Protein AF-A0A7I8W472-F1 (afdb_monomer_lite)

Organism: NCBI:txid2664684

Radius of gyration: 30.11 Å; chains: 1; bounding box: 87×62×108 Å

Foldseek 3Di:
DPPDPDFQWDKKWKWWQDPVPGIDTQFMPPQLDDDRDPVSRRPCVNPDPQCPCVRCQQQDPLQVVQADAKAKAKWWTFDDDPVAGFIKIKIKIKHKAAPVLAPDCPDDDPDRIIIMIIMIIGSALLHQLLCLLQRVLVVLLVNCRSVDDPPDDPSVSRVVSSVLSSVLCPDVCVVVRDSCHPQDLLVLCVFCPLVLLLVLLCLLLQFAEEEEEQHHNRCLLSSLVSSQLLFPCCRPPLNGAFNPDDPPPPDVQPPDLCCLVVVLVVLLVVVVVVPPDDDDDDDDDDDDDDDDDDDDDDDDDDDDDDDDDDDDPPPVVVVVVVPPDPPVVVVVVVCVVVVPPPPPCDDDDDPLQPPPVVLQVDDQNSRHQLSHETSEDHPVCVCSLQDSSRNHYYYYHNDCVVVVPLPRGQWYWYDDPRHIDIDGSDVSSVVLSPQDPLSNVLSVVLNVFLVVVVPDDDDDPVQTNDSVVSSVSSVLQVLLLLLLLVVVDPLQCVNVPVSSSVSSCPDPSNVSSVPRDRVCSVVRDNHRCRPDDDDDDPVCVVVCVVVVVNCVVVVVSVVVSVVSSVVSSVVSVVVSVVVSVVPD

Secondary structure (DSSP, 8-state):
---PPPPSEEEEEEEEEETTTEEEEEEEES-SSS-S-HHHHH--TTS-GGGTTHHHHHS-TTGGG--SS-EEEEEEE----SS--PPEEEEEEEEEEEGGG-S---S--SSSEEEEEEEEEESS--HHHHHHHHHHHHHHHHHHHHT--TT--HHHHHHHHHHHHHHHH-STTTTT--TTTT--HHHHHHHHTTHHHHHHHHHHTT--EEEEESS-HHHHHHHHHHHHTTSTTIIIIITTTTT---SS----TTSSHHHHHHHHHHHHHHHHHTTS----------------------------------PPPTHHHHHHHTTS-HHHHHHHHHHHHHHT-------SSSSSS---GGGGTPSP--S-SSEEEESS--GGGHHHHHSTT--EEEEEE-SHHHHH-TTS-SEEEEEETTEEEEEES-HHHHHHH---HHHHHHHHHHHHHHHHHTT--SSS-SSTTSHHHHHHHHHHHHHHHHHHHHH--HHHHGGG-HHHHHHHHTSHHHHHHHTS--TTGGGS-SS-TT-TT----HHHHHHHHHHHHHHHHHHHHHHHHHHHHHHHHHHHHHHHHHHHHTT-

pLDDT: mean 71.04, std 25.75, range [19.03, 98.31]

InterPro domains:
  IPR018307 AVL9/DENND6 domain [PF09794] (9-482)
  IPR037516 Tripartite DENN domain [PS50211] (10-458)
  IPR051731 DENND11/AVL9 guanine nucleotide exchange factors [PTHR31017] (4-570)

Structure (mmCIF, N/CA/C/O backbone):
data_AF-A0A7I8W472-F1
#
_entry.id   AF-A0A7I8W472-F1
#
loop_
_atom_site.group_PDB
_atom_site.id
_atom_site.type_symbol
_atom_site.label_atom_id
_atom_site.label_alt_id
_atom_site.label_comp_id
_atom_site.label_asym_id
_atom_site.label_entity_id
_atom_site.label_seq_id
_atom_site.pdbx_PDB_ins_code
_atom_site.Cartn_x
_atom_site.Cartn_y
_atom_site.Cartn_z
_atom_site.occupancy
_atom_site.B_iso_or_equiv
_atom_site.auth_seq_id
_atom_site.auth_comp_id
_atom_site.auth_asym_id
_atom_site.auth_atom_id
_atom_site.pdbx_PDB_model_num
ATOM 1 N N . MET A 1 1 ? -37.747 11.450 -6.798 1.00 32.66 1 MET A N 1
ATOM 2 C CA . MET A 1 1 ? -36.773 11.097 -5.746 1.00 32.66 1 MET A CA 1
ATOM 3 C C . MET A 1 1 ? -35.410 11.196 -6.400 1.00 32.66 1 MET A C 1
ATOM 5 O O . MET A 1 1 ? -35.166 10.420 -7.309 1.00 32.66 1 MET A O 1
ATOM 9 N N . SER A 1 2 ? -34.605 12.216 -6.091 1.00 29.69 2 SER A N 1
ATOM 10 C CA . SER A 1 2 ? -33.249 12.291 -6.648 1.00 29.69 2 SER A CA 1
ATOM 11 C C . SER A 1 2 ? -32.428 11.169 -6.024 1.00 29.69 2 SER A C 1
ATOM 13 O O . SER A 1 2 ? -32.337 11.108 -4.796 1.00 29.69 2 SER A O 1
ATOM 15 N N . GLU A 1 3 ? -31.874 10.276 -6.838 1.00 33.19 3 GLU A N 1
ATOM 16 C CA . GLU A 1 3 ? -30.893 9.293 -6.382 1.00 33.19 3 GLU A CA 1
ATOM 17 C C . GLU A 1 3 ? -29.753 10.046 -5.690 1.00 33.19 3 GLU A C 1
ATOM 19 O O . GLU A 1 3 ? -29.042 10.842 -6.302 1.00 33.19 3 GLU A O 1
ATOM 24 N N . LYS A 1 4 ? -29.641 9.867 -4.370 1.00 42.75 4 LYS A N 1
ATOM 25 C CA . LYS A 1 4 ? -28.504 10.363 -3.597 1.00 42.75 4 LYS A CA 1
ATOM 26 C C . LYS A 1 4 ? -27.283 9.634 -4.159 1.00 42.75 4 LYS A C 1
ATOM 28 O O . LYS A 1 4 ? -27.276 8.405 -4.162 1.00 42.75 4 LYS A O 1
ATOM 33 N N . SER A 1 5 ? -26.287 10.363 -4.657 1.00 51.72 5 SER A N 1
ATOM 34 C CA . SER A 1 5 ? -25.031 9.748 -5.092 1.00 51.72 5 SER A CA 1
ATOM 35 C C . SER A 1 5 ? -24.471 8.885 -3.953 1.00 51.72 5 SER A C 1
ATOM 37 O O . SER A 1 5 ? -24.496 9.344 -2.803 1.00 51.72 5 SER A O 1
ATOM 39 N N . PRO A 1 6 ? -23.999 7.659 -4.230 1.00 65.19 6 PRO A N 1
ATOM 40 C CA . PRO A 1 6 ? -23.509 6.765 -3.191 1.00 65.19 6 PRO A CA 1
ATOM 41 C C . PRO A 1 6 ? -22.355 7.424 -2.426 1.00 65.19 6 PRO A C 1
ATOM 43 O O . PRO A 1 6 ? -21.470 8.041 -3.020 1.00 65.19 6 PRO A O 1
ATOM 46 N N . SER A 1 7 ? -22.402 7.317 -1.099 1.00 77.38 7 SER A N 1
ATOM 47 C CA . SER A 1 7 ? -21.363 7.819 -0.198 1.00 77.38 7 SER A CA 1
ATOM 48 C C . SER A 1 7 ? -20.026 7.131 -0.488 1.00 77.38 7 SER A C 1
ATOM 50 O O . SER A 1 7 ? -19.994 5.925 -0.733 1.00 77.38 7 SER A O 1
ATOM 52 N N . ILE A 1 8 ? -18.914 7.876 -0.451 1.00 86.81 8 ILE A N 1
ATOM 53 C CA . ILE A 1 8 ? -17.574 7.288 -0.628 1.00 86.81 8 ILE A CA 1
ATOM 54 C C . ILE A 1 8 ? -17.217 6.419 0.568 1.00 86.81 8 ILE A C 1
ATOM 56 O O . ILE A 1 8 ? -16.729 5.303 0.382 1.00 86.81 8 ILE A O 1
ATOM 60 N N . ILE A 1 9 ? -17.480 6.926 1.774 1.00 91.75 9 ILE A N 1
ATOM 61 C CA . ILE A 1 9 ? -17.327 6.157 3.000 1.00 91.75 9 ILE A CA 1
ATOM 62 C C . ILE A 1 9 ? -18.539 5.255 3.163 1.00 91.75 9 ILE A C 1
ATOM 64 O O . ILE A 1 9 ? -19.678 5.725 3.141 1.00 91.75 9 ILE A O 1
ATOM 68 N N . LEU A 1 10 ? -18.263 3.969 3.347 1.00 91.31 10 LEU A N 1
ATOM 69 C CA . LEU A 1 10 ? -19.258 2.931 3.566 1.00 91.31 10 LEU A CA 1
ATOM 70 C C . LEU A 1 10 ? -19.552 2.749 5.052 1.00 91.31 10 LEU A C 1
ATOM 72 O O . LEU A 1 10 ? -20.713 2.723 5.438 1.00 91.31 10 LEU A O 1
ATOM 76 N N . TYR A 1 11 ? -18.502 2.646 5.871 1.00 93.38 11 TYR A N 1
ATOM 77 C CA . TYR A 1 11 ? -18.613 2.288 7.284 1.00 93.38 11 TYR A CA 1
ATOM 78 C C . TYR A 1 11 ? -17.546 2.994 8.120 1.00 93.38 11 TYR A C 1
ATOM 80 O O . TYR A 1 11 ? -16.414 3.170 7.669 1.00 93.38 11 TYR A O 1
ATOM 88 N N . ALA A 1 12 ? -17.904 3.342 9.351 1.00 95.50 12 ALA A N 1
ATOM 89 C CA . ALA A 1 12 ? -17.010 3.662 10.452 1.00 95.50 12 ALA A CA 1
ATOM 90 C C . ALA A 1 12 ? -17.158 2.569 11.520 1.00 95.50 12 ALA A C 1
ATOM 92 O O . ALA A 1 12 ? -18.268 2.266 11.953 1.00 95.50 12 ALA A O 1
ATOM 93 N N . LEU A 1 13 ? -16.050 1.964 11.931 1.00 95.50 13 LEU A N 1
ATOM 94 C CA . LEU A 1 13 ? -16.006 0.833 12.846 1.00 95.50 13 LEU A CA 1
ATOM 95 C C . LEU A 1 13 ? -15.126 1.157 14.044 1.00 95.50 13 LEU A C 1
ATOM 97 O O . LEU A 1 13 ? -14.085 1.801 13.909 1.00 95.50 13 LEU A O 1
ATOM 101 N N . LEU A 1 14 ? -15.516 0.639 15.200 1.00 94.75 14 LEU A N 1
ATOM 102 C CA . LEU A 1 14 ? -14.677 0.581 16.384 1.00 94.75 14 LEU A CA 1
ATOM 103 C C . LEU A 1 14 ? -14.162 -0.848 16.546 1.00 94.75 14 LEU A C 1
ATOM 105 O O . LEU A 1 14 ? -14.942 -1.797 16.509 1.00 94.75 14 LEU A O 1
ATOM 109 N N . ILE A 1 15 ? -12.852 -0.995 16.702 1.00 94.69 15 ILE A N 1
ATOM 110 C CA . ILE A 1 15 ? -12.168 -2.265 16.920 1.00 94.69 15 ILE A CA 1
ATOM 111 C C . ILE A 1 15 ? -11.573 -2.251 18.323 1.00 94.69 15 ILE A C 1
ATOM 113 O O . ILE A 1 15 ? -10.905 -1.289 18.708 1.00 94.69 15 ILE A O 1
ATOM 117 N N . GLU A 1 16 ? -11.770 -3.338 19.061 1.00 90.38 16 GLU A N 1
ATOM 118 C CA . GLU A 1 16 ? -11.240 -3.531 20.408 1.00 90.38 16 GLU A CA 1
ATOM 119 C C . GLU A 1 16 ? -10.544 -4.890 20.538 1.00 90.38 16 GLU A C 1
ATOM 121 O O . GLU A 1 16 ? -10.917 -5.880 19.905 1.00 90.38 16 GLU A O 1
ATOM 126 N N . PHE A 1 17 ? -9.514 -4.940 21.384 1.00 89.12 17 PHE A N 1
ATOM 127 C CA . PHE A 1 17 ? -8.914 -6.190 21.828 1.00 89.12 17 PHE A CA 1
ATOM 128 C C . PHE A 1 17 ? -9.647 -6.774 23.047 1.00 89.12 17 PHE A C 1
ATOM 130 O O . PHE A 1 17 ? -9.454 -6.319 24.175 1.00 89.12 17 PHE A O 1
ATOM 137 N N . ASP A 1 18 ? -10.407 -7.848 22.835 1.00 86.38 18 ASP A N 1
ATOM 138 C CA . ASP A 1 18 ? -11.003 -8.667 23.890 1.00 86.38 18 ASP A CA 1
ATOM 139 C C . ASP A 1 18 ? -10.032 -9.782 24.321 1.00 86.38 18 ASP A C 1
ATOM 141 O O . ASP A 1 18 ? -9.444 -10.495 23.508 1.00 86.38 18 ASP A O 1
ATOM 145 N N . HIS A 1 19 ? -9.854 -9.982 25.626 1.00 78.44 19 HIS A N 1
ATOM 146 C CA . HIS A 1 19 ? -8.885 -10.959 26.138 1.00 78.44 19 HIS A CA 1
ATOM 147 C C . HIS A 1 19 ? -9.248 -12.426 25.876 1.00 78.44 19 HIS A C 1
ATOM 149 O O . HIS A 1 19 ? -8.357 -13.276 25.890 1.00 78.44 19 HIS A O 1
ATOM 155 N N . SER A 1 20 ? -10.529 -12.729 25.675 1.00 81.75 20 SER A N 1
ATOM 156 C CA . SER A 1 20 ? -11.039 -14.073 25.405 1.00 81.75 20 SER A CA 1
ATOM 157 C C . SER A 1 20 ? -11.181 -14.363 23.910 1.00 81.75 20 SER A C 1
ATOM 159 O O . SER A 1 20 ? -10.984 -15.503 23.494 1.00 81.75 20 SER A O 1
ATOM 161 N N . LYS A 1 21 ? -11.495 -13.340 23.107 1.00 83.56 21 LYS A N 1
ATOM 162 C CA . LYS A 1 21 ? -11.809 -13.471 21.675 1.00 83.56 21 LYS A CA 1
ATOM 163 C C . LYS A 1 21 ? -10.731 -12.911 20.742 1.00 83.56 21 LYS A C 1
ATOM 165 O O . LYS A 1 21 ? -10.758 -13.218 19.556 1.00 83.56 21 LYS A O 1
ATOM 170 N N . GLY A 1 22 ? -9.776 -12.137 21.255 1.00 88.88 22 GLY A N 1
ATOM 171 C CA . GLY A 1 22 ? -8.807 -11.401 20.444 1.00 88.88 22 GLY A CA 1
ATOM 172 C C . GLY A 1 22 ? -9.391 -10.095 19.900 1.00 88.88 22 GLY A C 1
ATOM 173 O O . GLY A 1 22 ? -10.235 -9.474 20.540 1.00 88.88 22 GLY A O 1
ATOM 174 N N . LEU A 1 23 ? -8.927 -9.657 18.728 1.00 91.38 23 LEU A N 1
ATOM 175 C CA . LEU A 1 23 ? -9.444 -8.449 18.081 1.00 91.38 23 LEU A CA 1
ATOM 176 C C . LEU A 1 23 ? -10.854 -8.689 17.538 1.00 91.38 23 LEU A C 1
ATOM 178 O O . LEU A 1 23 ? -11.076 -9.604 16.746 1.00 91.38 23 LEU A O 1
ATOM 182 N N . ILE A 1 24 ? -11.788 -7.833 17.939 1.00 91.94 24 ILE A N 1
ATOM 183 C CA . ILE A 1 24 ? -13.180 -7.861 17.497 1.00 91.94 24 ILE A CA 1
ATOM 184 C C . ILE A 1 24 ? -13.596 -6.477 17.005 1.00 91.94 24 ILE A C 1
ATOM 186 O O . ILE A 1 24 ? -13.084 -5.459 17.468 1.00 91.94 24 ILE A O 1
ATOM 190 N N . VAL A 1 25 ? -14.547 -6.435 16.075 1.00 92.69 25 VAL A N 1
ATOM 191 C CA . VAL A 1 25 ? -15.337 -5.214 15.887 1.00 92.69 25 VAL A CA 1
ATOM 192 C C . VAL A 1 25 ? -16.223 -5.084 17.128 1.00 92.69 25 VAL A C 1
ATOM 194 O O . VAL A 1 25 ? -16.835 -6.061 17.548 1.00 92.69 25 VAL A O 1
ATOM 197 N N . GLU A 1 26 ? -16.234 -3.917 17.752 1.00 90.75 26 GLU A N 1
ATOM 198 C CA . GLU A 1 26 ? -17.081 -3.592 18.904 1.00 90.75 26 GLU A CA 1
ATOM 199 C C . GLU A 1 26 ? -18.394 -2.954 18.438 1.00 90.75 26 GLU A C 1
ATOM 201 O O . GLU A 1 26 ? -19.464 -3.283 18.942 1.00 90.75 26 GLU A O 1
ATOM 206 N N . ALA A 1 27 ? -18.309 -2.062 17.448 1.00 91.31 27 ALA A N 1
ATOM 207 C CA . ALA A 1 27 ? -19.445 -1.323 16.913 1.00 91.31 27 ALA A CA 1
ATOM 208 C C . ALA A 1 27 ? -19.193 -0.889 15.460 1.00 91.31 27 ALA A C 1
ATOM 210 O O . ALA A 1 27 ? -18.045 -0.697 15.052 1.00 91.31 27 ALA A O 1
ATOM 211 N N . CYS A 1 28 ? -20.262 -0.707 14.682 1.00 92.00 28 CYS A N 1
ATOM 212 C CA . CYS A 1 28 ? -20.204 -0.283 13.282 1.00 92.00 28 CYS A CA 1
ATOM 213 C C . CYS A 1 28 ? -21.339 0.688 12.939 1.00 92.00 28 CYS A C 1
ATOM 215 O O . CYS A 1 28 ? -22.498 0.447 13.270 1.00 92.00 28 CYS A O 1
ATOM 217 N N . TYR A 1 29 ? -21.019 1.767 12.227 1.00 91.31 29 TYR A N 1
ATOM 218 C CA . TYR A 1 29 ? -21.996 2.721 11.719 1.00 91.31 29 TYR A CA 1
ATOM 219 C C . TYR A 1 29 ? -21.721 3.114 10.255 1.00 91.31 29 TYR A C 1
ATOM 221 O O . TYR A 1 29 ? -20.590 3.482 9.933 1.00 91.31 29 TYR A O 1
ATOM 229 N N . PRO A 1 30 ? -22.739 3.138 9.377 1.00 90.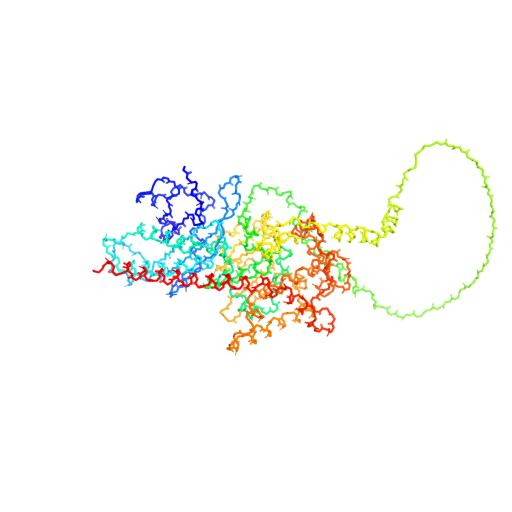44 30 PRO A N 1
ATOM 230 C CA . PRO A 1 30 ? -24.071 2.554 9.555 1.00 90.44 30 PRO A CA 1
ATOM 231 C C . PRO A 1 30 ? -24.006 1.052 9.895 1.00 90.44 30 PRO A C 1
ATOM 233 O O . PRO A 1 30 ? -22.971 0.420 9.657 1.00 90.44 30 PRO A O 1
ATOM 236 N N . PRO A 1 31 ? -25.063 0.465 10.481 1.00 86.19 31 PRO A N 1
ATOM 237 C CA . PRO A 1 31 ? -25.097 -0.974 10.714 1.00 86.19 31 PRO A CA 1
ATOM 238 C C . PRO A 1 31 ? -25.025 -1.730 9.375 1.00 86.19 31 PRO A C 1
ATOM 240 O O . PRO A 1 31 ? -25.551 -1.271 8.360 1.00 86.19 31 PRO A O 1
ATOM 243 N N . PHE A 1 32 ? -24.380 -2.903 9.349 1.00 81.88 32 PHE A N 1
ATOM 244 C CA . PHE A 1 32 ? -24.238 -3.698 8.115 1.00 81.88 32 PHE A CA 1
ATOM 245 C C . PHE A 1 32 ? -25.595 -4.114 7.521 1.00 81.88 32 PHE A C 1
ATOM 247 O O . PHE A 1 32 ? -25.738 -4.194 6.299 1.00 81.88 32 PHE A O 1
ATOM 254 N N . LYS A 1 33 ? -26.594 -4.355 8.379 1.00 75.00 33 LYS A N 1
ATOM 255 C CA . LYS A 1 33 ? -28.005 -4.553 8.024 1.00 75.00 33 LYS A CA 1
ATOM 256 C C . LYS A 1 33 ? -28.909 -3.898 9.070 1.00 75.00 33 LYS A C 1
ATOM 258 O O . LYS A 1 33 ? -28.595 -3.921 10.253 1.00 75.00 33 LYS A O 1
ATOM 263 N N . GLY A 1 34 ? -30.069 -3.407 8.633 1.00 64.81 34 GLY A N 1
ATOM 264 C CA . GLY A 1 34 ? -31.092 -2.821 9.507 1.00 64.81 34 GLY A CA 1
ATOM 265 C C . GLY A 1 34 ? -31.138 -1.293 9.464 1.00 64.81 34 GLY A C 1
ATOM 266 O O . GLY A 1 34 ? -30.410 -0.661 8.704 1.00 64.81 34 GLY A O 1
ATOM 267 N N . GLU A 1 35 ? -32.045 -0.712 10.251 1.00 65.75 35 GLU A N 1
ATOM 268 C CA . GLU A 1 35 ? -32.183 0.743 10.414 1.00 65.75 35 GLU A CA 1
ATOM 269 C C . GLU A 1 35 ? -31.256 1.279 11.523 1.00 65.75 35 GLU A C 1
ATOM 271 O O . GLU A 1 35 ? -30.825 0.527 12.403 1.00 65.75 35 GLU A O 1
ATOM 276 N N . ASP A 1 36 ? -30.965 2.583 11.488 1.00 68.06 36 ASP A N 1
ATOM 277 C CA . ASP A 1 36 ? -30.010 3.284 12.362 1.00 68.06 36 ASP A CA 1
ATOM 278 C C . ASP A 1 36 ? -30.458 3.381 13.840 1.00 68.06 36 ASP A C 1
ATOM 280 O O . ASP A 1 36 ? -30.764 4.467 14.337 1.00 68.06 36 ASP A O 1
ATOM 284 N N . ASN A 1 37 ? -30.418 2.273 14.583 1.00 65.44 37 ASN A N 1
ATOM 285 C CA . ASN A 1 37 ? -30.706 2.223 16.025 1.00 65.44 37 ASN A CA 1
ATOM 286 C C . ASN A 1 37 ? -29.484 1.742 16.831 1.00 65.44 37 ASN A C 1
ATOM 288 O O . ASN A 1 37 ? -28.645 1.011 16.306 1.00 65.44 37 ASN A O 1
ATOM 292 N N . GLU A 1 38 ? -29.375 2.139 18.108 1.00 62.25 38 GLU A N 1
ATOM 293 C CA . GLU A 1 38 ? -28.224 1.804 18.975 1.00 62.25 38 GLU A CA 1
ATOM 294 C C . GLU A 1 38 ? -27.971 0.296 19.099 1.00 62.25 38 GLU A C 1
ATOM 296 O O . GLU A 1 38 ? -26.820 -0.129 19.057 1.00 62.25 38 GLU A O 1
ATOM 301 N N . GLU A 1 39 ? -29.025 -0.521 19.169 1.00 62.69 39 GLU A N 1
ATOM 302 C CA . GLU A 1 39 ? -28.898 -1.984 19.228 1.00 62.69 39 GLU A CA 1
ATOM 303 C C . GLU A 1 39 ? -28.299 -2.575 17.938 1.00 62.69 39 GLU A C 1
ATOM 305 O O . GLU A 1 39 ? -27.476 -3.485 18.000 1.00 62.69 39 GLU A O 1
ATOM 310 N N . ASN A 1 40 ? -28.639 -2.019 16.769 1.00 65.31 40 ASN A N 1
ATOM 311 C CA . ASN A 1 40 ? -28.173 -2.526 15.472 1.00 65.31 40 ASN A CA 1
ATOM 312 C C . ASN A 1 40 ? -26.710 -2.159 15.184 1.00 65.31 40 ASN A C 1
ATOM 314 O O . ASN A 1 40 ? -26.030 -2.873 14.456 1.00 65.31 40 ASN A O 1
ATOM 318 N N . ILE A 1 41 ? -26.210 -1.061 15.758 1.00 73.25 41 ILE A N 1
ATOM 319 C CA . ILE A 1 41 ? -24.805 -0.629 15.625 1.00 73.25 41 ILE A CA 1
ATOM 320 C C . ILE A 1 41 ? -23.847 -1.607 16.320 1.00 73.25 41 ILE A C 1
ATOM 322 O O . ILE A 1 41 ? -22.690 -1.739 15.916 1.00 73.25 41 ILE A O 1
ATOM 326 N N . LEU A 1 42 ? -24.336 -2.305 17.347 1.00 68.44 42 LEU A N 1
ATOM 327 C CA . LEU A 1 42 ? -23.598 -3.325 18.092 1.00 68.44 42 LEU A CA 1
ATOM 328 C C . LEU A 1 42 ? -23.784 -4.738 17.502 1.00 68.44 42 LEU A C 1
ATOM 330 O O . LEU A 1 42 ? -23.003 -5.639 17.812 1.00 68.44 42 LEU A O 1
ATOM 334 N N . ASP A 1 43 ? -24.786 -4.952 16.640 1.00 69.88 43 ASP A N 1
ATOM 335 C CA . ASP A 1 43 ? -25.026 -6.242 15.987 1.00 69.88 43 ASP A CA 1
ATOM 336 C C . ASP A 1 43 ? -24.142 -6.436 14.743 1.00 69.88 43 ASP A C 1
ATOM 338 O O . ASP A 1 43 ? -24.464 -6.054 13.616 1.00 69.88 43 ASP A O 1
ATOM 342 N N . ILE A 1 44 ? -23.004 -7.094 14.954 1.00 74.00 44 ILE A N 1
ATOM 343 C CA . ILE A 1 44 ? -22.000 -7.367 13.915 1.00 74.00 44 ILE A CA 1
ATOM 344 C C . ILE A 1 44 ? -22.232 -8.730 13.238 1.00 74.00 44 ILE A C 1
ATOM 346 O O . ILE A 1 44 ? -21.505 -9.107 12.318 1.00 74.00 44 ILE A O 1
ATOM 350 N N . SER A 1 45 ? -23.268 -9.482 13.631 1.00 74.62 45 SER A N 1
ATOM 351 C CA . SER A 1 45 ? -23.555 -10.817 13.074 1.00 74.62 45 SER A CA 1
ATOM 352 C C . SER A 1 45 ? -23.795 -10.817 11.558 1.00 74.62 45 SER A C 1
ATOM 354 O O . SER A 1 45 ? -23.680 -11.849 10.899 1.00 74.62 45 SER A O 1
ATOM 356 N N . SER A 1 46 ? -24.099 -9.646 10.998 1.00 79.31 46 SER A N 1
ATOM 357 C CA . SER A 1 46 ? -24.365 -9.425 9.582 1.00 79.31 46 SER A CA 1
ATOM 358 C C . SER A 1 46 ? -23.138 -9.016 8.750 1.00 79.31 46 SER A C 1
ATOM 360 O O . SER A 1 46 ? -23.293 -8.783 7.548 1.00 79.31 46 SER A O 1
ATOM 362 N N . MET A 1 47 ? -21.937 -8.949 9.344 1.00 85.12 47 MET A N 1
ATOM 363 C CA . MET A 1 47 ? -20.692 -8.651 8.626 1.00 85.12 47 MET A CA 1
ATOM 364 C C . MET A 1 47 ? -20.388 -9.724 7.559 1.00 85.12 47 MET A C 1
ATOM 366 O O . MET A 1 47 ? -20.544 -10.916 7.835 1.00 85.12 47 MET A O 1
ATOM 370 N N . PRO A 1 48 ? -19.915 -9.340 6.357 1.00 86.75 48 PRO A N 1
ATOM 371 C CA . PRO A 1 48 ? -19.516 -10.297 5.326 1.00 86.75 48 PRO A CA 1
ATOM 372 C C . PRO A 1 48 ? -18.435 -11.272 5.805 1.00 86.75 48 PRO A C 1
ATOM 374 O O . PRO A 1 48 ? -17.476 -10.884 6.481 1.00 86.75 48 PRO A O 1
ATOM 377 N N . ASN A 1 49 ? -18.551 -12.537 5.398 1.00 84.56 49 ASN A N 1
ATOM 378 C CA . ASN A 1 49 ? -17.599 -13.590 5.766 1.00 84.56 49 ASN A CA 1
ATOM 379 C C . ASN A 1 49 ? -16.200 -13.316 5.195 1.00 84.56 49 ASN A C 1
ATOM 381 O O . ASN A 1 49 ? -15.184 -13.654 5.796 1.00 84.56 49 ASN A O 1
ATOM 385 N N . GLU A 1 50 ? -16.129 -12.649 4.049 1.00 86.81 50 GLU A N 1
ATOM 386 C CA . GLU A 1 50 ? -14.890 -12.244 3.394 1.00 86.81 50 GLU A CA 1
ATOM 387 C C . GLU A 1 50 ? -14.094 -11.243 4.248 1.00 86.81 50 GLU A C 1
ATOM 389 O O . GLU A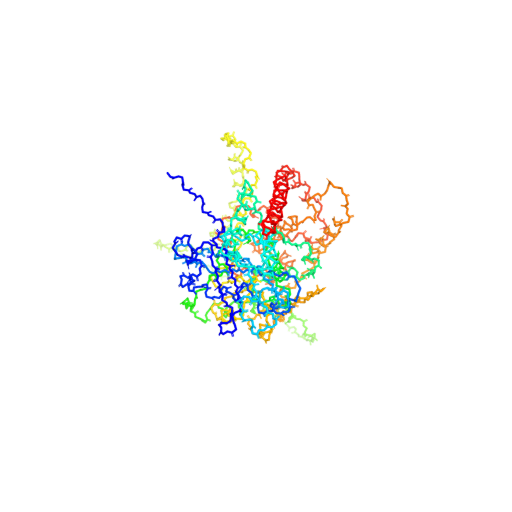 1 50 ? -12.875 -11.131 4.112 1.00 86.81 50 GLU A O 1
ATOM 394 N N . TRP A 1 51 ? -14.768 -10.529 5.156 1.00 91.06 51 TRP A N 1
ATOM 395 C CA . TRP A 1 51 ? -14.191 -9.497 6.016 1.00 91.06 51 TRP A CA 1
ATOM 396 C C . TRP A 1 51 ? -13.904 -9.984 7.438 1.00 91.06 51 TRP A C 1
ATOM 398 O O . TRP A 1 51 ? -13.578 -9.176 8.303 1.00 91.06 51 TRP A O 1
ATOM 408 N N . THR A 1 52 ? -13.931 -11.298 7.698 1.00 90.19 52 THR A N 1
ATOM 409 C CA . THR A 1 52 ? -13.578 -11.861 9.020 1.00 90.19 52 THR A CA 1
ATOM 410 C C . THR A 1 52 ? -12.209 -11.387 9.521 1.00 90.19 52 THR A C 1
ATOM 412 O O . THR A 1 52 ? -12.005 -11.247 10.722 1.00 90.19 52 THR A O 1
ATOM 415 N N . ASN A 1 53 ? -11.270 -11.097 8.614 1.00 92.00 53 ASN A N 1
ATOM 416 C CA . ASN A 1 53 ? -9.937 -10.629 8.983 1.00 92.00 53 ASN A CA 1
ATOM 417 C C . ASN A 1 53 ? -9.809 -9.105 9.198 1.00 92.00 53 ASN A C 1
ATOM 419 O O . ASN A 1 53 ? -8.725 -8.614 9.507 1.00 92.00 53 ASN A O 1
ATOM 423 N N . LEU A 1 54 ? -10.887 -8.338 9.025 1.00 95.31 54 LEU A N 1
ATOM 424 C CA . LEU A 1 54 ? -10.866 -6.880 9.156 1.00 95.31 54 LEU A CA 1
ATOM 425 C C . LEU A 1 54 ? -10.276 -6.404 10.498 1.00 95.31 54 LEU A C 1
ATOM 427 O O . LEU A 1 54 ? -9.403 -5.535 10.451 1.00 95.31 54 LEU A O 1
ATOM 431 N N . PRO A 1 55 ? -10.644 -6.961 11.674 1.00 95.50 55 PRO A N 1
ATOM 432 C CA . PRO A 1 55 ? -10.099 -6.493 12.952 1.00 95.50 55 PRO A CA 1
ATOM 433 C C . PRO A 1 55 ? -8.570 -6.576 13.033 1.00 95.50 55 PRO A C 1
ATOM 435 O O . PRO A 1 55 ? -7.929 -5.635 13.498 1.00 95.50 55 PRO A O 1
ATOM 438 N N . ASN A 1 56 ? -7.975 -7.656 12.515 1.00 94.62 56 ASN A N 1
ATOM 439 C CA . ASN A 1 56 ? -6.520 -7.854 12.538 1.00 94.62 56 ASN A CA 1
ATOM 440 C C . ASN A 1 56 ? -5.779 -6.972 11.523 1.00 94.62 56 ASN A C 1
ATOM 442 O O . ASN A 1 56 ? -4.580 -6.752 11.661 1.00 94.62 56 ASN A O 1
ATOM 446 N N . LEU A 1 57 ? -6.468 -6.474 10.492 1.00 95.88 57 LEU A N 1
ATOM 447 C CA . LEU A 1 57 ? -5.922 -5.486 9.557 1.00 95.88 57 LEU A CA 1
ATOM 448 C C . LEU A 1 57 ? -6.018 -4.061 10.121 1.00 95.88 57 LEU A C 1
ATOM 450 O O . LEU A 1 57 ? -5.113 -3.245 9.932 1.00 95.88 57 LEU A O 1
ATOM 454 N N . ALA A 1 58 ? -7.108 -3.770 10.831 1.00 95.75 58 ALA A N 1
ATOM 455 C CA . ALA A 1 58 ? -7.351 -2.477 11.454 1.00 95.75 58 ALA A CA 1
ATOM 456 C C . ALA A 1 58 ? -6.410 -2.207 12.637 1.00 95.75 58 ALA A C 1
ATOM 458 O O . ALA A 1 58 ? -6.000 -1.066 12.846 1.00 95.75 58 ALA A O 1
ATOM 459 N N . VAL A 1 59 ? -6.045 -3.242 13.393 1.00 94.00 59 VAL A N 1
ATOM 460 C CA . VAL A 1 59 ? -5.100 -3.143 14.507 1.00 94.00 59 VAL A CA 1
ATOM 461 C C . VAL A 1 59 ? -3.936 -4.111 14.261 1.00 94.00 59 VAL A C 1
ATOM 463 O O . VAL A 1 59 ? -4.074 -5.308 14.510 1.00 94.00 59 VAL A O 1
ATOM 466 N N . PRO A 1 60 ? -2.786 -3.614 13.768 1.00 91.56 60 PRO A N 1
ATOM 467 C CA . PRO A 1 60 ? -1.646 -4.439 13.387 1.00 91.56 60 PRO A CA 1
ATOM 468 C C . PRO A 1 60 ? -1.083 -5.335 14.494 1.00 91.56 60 PRO A C 1
ATOM 470 O O . PRO A 1 60 ? -1.055 -4.951 15.662 1.00 91.56 60 PRO A O 1
ATOM 473 N N . ASP A 1 61 ? -0.486 -6.469 14.120 1.00 86.88 61 ASP A N 1
ATOM 474 C CA . ASP A 1 61 ? 0.191 -7.407 15.036 1.00 86.88 61 ASP A CA 1
ATOM 475 C C . ASP A 1 61 ? 1.244 -6.711 15.929 1.00 86.88 61 ASP A C 1
ATOM 477 O O . ASP A 1 61 ? 1.409 -7.024 17.112 1.00 86.88 61 ASP A O 1
ATOM 481 N N . GLY A 1 62 ? 1.971 -5.743 15.361 1.00 81.38 62 GLY A N 1
ATOM 482 C CA . GLY A 1 62 ? 2.989 -4.941 16.046 1.00 81.38 62 GLY A CA 1
ATOM 483 C C . GLY A 1 62 ? 2.462 -3.771 16.889 1.00 81.38 62 GLY A C 1
ATOM 484 O O . GLY A 1 62 ? 3.271 -3.091 17.514 1.00 81.38 62 GLY A O 1
ATOM 485 N N . SER A 1 63 ? 1.147 -3.534 16.933 1.00 80.81 63 SER A N 1
ATOM 486 C CA . SER A 1 63 ? 0.529 -2.350 17.566 1.00 80.81 63 SER A CA 1
ATOM 487 C C . SER A 1 63 ? 0.850 -2.185 19.055 1.00 80.81 63 SER A C 1
ATOM 489 O O . SER A 1 63 ? 0.975 -1.065 19.532 1.00 80.81 63 SER A O 1
ATOM 491 N N . HIS A 1 64 ? 1.087 -3.281 19.780 1.00 78.19 64 HIS A N 1
ATOM 492 C CA . HIS A 1 64 ? 1.487 -3.281 21.196 1.00 78.19 64 HIS A CA 1
ATOM 493 C C . HIS A 1 64 ? 2.857 -2.632 21.477 1.00 78.19 64 HIS A C 1
ATOM 495 O O . HIS A 1 64 ? 3.246 -2.485 22.634 1.00 78.19 64 HIS A O 1
ATOM 501 N N . LYS A 1 65 ? 3.634 -2.322 20.433 1.00 79.94 65 LYS A N 1
ATOM 502 C CA . LYS A 1 65 ? 4.911 -1.600 20.538 1.00 79.94 65 LYS A CA 1
ATOM 503 C C . LYS A 1 65 ? 4.732 -0.088 20.406 1.00 79.94 65 LYS A C 1
ATOM 505 O O . LYS A 1 65 ? 5.683 0.647 20.656 1.00 79.94 65 LYS A O 1
ATOM 510 N N . VAL A 1 66 ? 3.548 0.366 19.995 1.00 78.88 66 VAL A N 1
ATOM 511 C CA . VAL A 1 66 ? 3.201 1.782 19.876 1.00 78.88 66 VAL A CA 1
ATOM 512 C C . VAL A 1 66 ? 2.731 2.258 21.246 1.00 78.88 66 VAL A C 1
ATOM 514 O O . VAL A 1 66 ? 1.562 2.141 21.600 1.00 78.88 66 VAL A O 1
ATOM 517 N N . THR A 1 67 ? 3.671 2.748 22.052 1.00 68.25 67 THR A N 1
ATOM 518 C CA . THR A 1 67 ? 3.405 3.160 23.439 1.00 68.25 67 THR A CA 1
ATOM 519 C C . THR A 1 67 ? 2.928 4.605 23.566 1.00 68.25 67 THR A C 1
ATOM 521 O O . THR A 1 67 ? 2.410 4.988 24.614 1.00 68.25 67 THR A O 1
ATOM 524 N N . GLU A 1 68 ? 3.115 5.418 22.525 1.00 72.88 68 GLU A N 1
ATOM 525 C CA . GLU A 1 68 ? 2.770 6.838 22.516 1.00 72.88 68 GLU A CA 1
ATOM 526 C C . GLU A 1 68 ? 2.079 7.220 21.203 1.00 72.88 68 GLU A C 1
ATOM 528 O O . GLU A 1 68 ? 2.530 6.845 20.122 1.00 72.88 68 GLU A O 1
ATOM 533 N N . GLY A 1 69 ? 0.999 7.998 21.309 1.00 81.25 69 GLY A N 1
ATOM 534 C CA . GLY A 1 69 ? 0.267 8.535 20.163 1.00 81.25 69 GLY A CA 1
ATOM 535 C C . GLY A 1 69 ? -0.676 7.544 19.474 1.00 81.25 69 GLY A C 1
ATOM 536 O O . GLY A 1 69 ? -1.028 6.489 20.011 1.00 81.25 69 GLY A O 1
ATOM 537 N N . THR A 1 70 ? -1.129 7.939 18.287 1.00 86.44 70 THR A N 1
ATOM 538 C CA . THR A 1 70 ? -1.880 7.094 17.356 1.00 86.44 70 THR A CA 1
ATOM 539 C C . THR A 1 70 ? -0.957 6.674 16.210 1.00 86.44 70 THR A C 1
ATOM 541 O O . THR A 1 70 ? -0.158 7.474 15.724 1.00 86.44 70 THR A O 1
ATOM 544 N N . ASP A 1 71 ? -1.061 5.423 15.768 1.00 92.94 71 ASP A N 1
ATOM 545 C CA . ASP A 1 71 ? -0.484 4.965 14.498 1.00 92.94 71 ASP A CA 1
ATOM 546 C C . ASP A 1 71 ? -1.631 4.558 13.562 1.00 92.94 71 ASP A C 1
ATOM 548 O O . ASP A 1 71 ? -2.791 4.457 13.972 1.00 92.94 71 ASP A O 1
ATOM 552 N N . THR A 1 72 ? -1.347 4.417 12.271 1.00 95.44 72 THR A N 1
ATOM 553 C CA . THR A 1 72 ? -2.365 4.158 11.250 1.00 95.44 72 THR A CA 1
ATOM 554 C C . THR A 1 72 ? -1.989 2.965 10.385 1.00 95.44 72 THR A C 1
ATOM 556 O O . THR A 1 72 ? -0.853 2.860 9.932 1.00 95.44 72 THR A O 1
ATOM 559 N N . SER A 1 73 ? -2.951 2.092 10.095 1.00 96.19 73 SER A N 1
ATOM 560 C CA . SER A 1 73 ? -2.817 1.057 9.070 1.00 96.19 73 SER A CA 1
ATOM 561 C C . SER A 1 73 ? -3.683 1.380 7.852 1.00 96.19 73 SER A C 1
ATOM 563 O O . SER A 1 73 ? -4.800 1.893 7.972 1.00 96.19 73 SER A O 1
ATOM 565 N N . TYR A 1 74 ? -3.156 1.074 6.666 1.00 97.94 74 TYR A N 1
ATOM 566 C CA . TYR A 1 74 ? -3.908 1.083 5.414 1.00 97.94 74 TYR A CA 1
ATOM 567 C C . TYR A 1 74 ? -4.021 -0.345 4.910 1.00 97.94 74 TYR A C 1
ATOM 569 O O . TYR A 1 74 ? -3.027 -1.064 4.849 1.00 97.94 74 TYR A O 1
ATOM 577 N N . PHE A 1 75 ? -5.213 -0.768 4.520 1.00 97.56 75 PHE A N 1
ATOM 578 C CA . PHE A 1 75 ? -5.425 -2.127 4.038 1.00 97.56 75 PHE A CA 1
ATOM 579 C C . PHE A 1 75 ? -6.499 -2.169 2.959 1.00 97.56 75 PHE A C 1
ATOM 581 O O . PHE A 1 75 ? -7.247 -1.215 2.754 1.00 97.56 75 PHE A O 1
ATOM 588 N N . ILE A 1 76 ? -6.540 -3.284 2.236 1.00 96.50 76 ILE A N 1
ATOM 589 C CA . ILE A 1 76 ? -7.468 -3.506 1.132 1.00 96.50 76 ILE A CA 1
ATOM 590 C C . ILE A 1 76 ? -8.225 -4.800 1.418 1.00 96.50 76 ILE A C 1
ATOM 592 O O . ILE A 1 76 ? -7.622 -5.821 1.751 1.00 96.50 76 ILE A O 1
ATOM 596 N N . LEU A 1 77 ? -9.547 -4.737 1.322 1.00 94.19 77 LEU A N 1
ATOM 597 C CA . LEU A 1 77 ? -10.470 -5.846 1.506 1.00 94.19 77 LEU A CA 1
ATOM 598 C C . LEU A 1 77 ? -11.043 -6.285 0.153 1.00 94.19 77 LEU A C 1
ATOM 600 O O . LEU A 1 77 ? -11.226 -5.444 -0.733 1.00 94.19 77 LEU A O 1
ATOM 604 N N . PRO A 1 78 ? -11.365 -7.578 -0.008 1.00 90.69 78 PRO A N 1
ATOM 605 C CA . PRO A 1 78 ? -12.071 -8.055 -1.192 1.00 90.69 78 PRO A CA 1
ATOM 606 C C . PRO A 1 78 ? -13.457 -7.404 -1.306 1.00 90.69 78 PRO A C 1
ATOM 608 O O . PRO A 1 78 ? -14.095 -7.084 -0.294 1.00 90.69 78 PRO A O 1
ATOM 611 N N . GLY A 1 79 ? -13.924 -7.229 -2.543 1.00 84.81 79 GLY A N 1
ATOM 612 C CA . GLY A 1 79 ? -15.294 -6.792 -2.817 1.00 84.81 79 GLY A CA 1
ATOM 613 C C . GLY A 1 79 ? -16.329 -7.839 -2.377 1.00 84.81 79 GLY A C 1
ATOM 614 O O . GLY A 1 79 ? -16.053 -9.035 -2.402 1.00 84.81 79 GLY A O 1
ATOM 615 N N . ILE A 1 80 ? -17.525 -7.392 -1.973 1.00 73.50 80 ILE A N 1
ATOM 616 C CA . ILE A 1 80 ? -18.586 -8.260 -1.408 1.00 73.50 80 ILE A CA 1
ATOM 617 C C . ILE A 1 80 ? -19.591 -8.749 -2.477 1.00 73.50 80 ILE A C 1
ATOM 619 O O . ILE A 1 80 ? -20.396 -9.636 -2.211 1.00 73.50 80 ILE A O 1
ATOM 623 N N . SER A 1 81 ? -19.598 -8.177 -3.688 1.00 60.06 81 SER A N 1
ATOM 624 C CA . SER A 1 81 ? -20.629 -8.474 -4.698 1.00 60.06 81 SER A CA 1
ATOM 625 C C . SER A 1 81 ? -20.150 -9.427 -5.797 1.00 60.06 81 SER A C 1
ATOM 627 O O . SER A 1 81 ? -19.056 -9.258 -6.335 1.00 60.06 81 SER A O 1
ATOM 629 N N . GLU A 1 82 ? -21.032 -10.340 -6.223 1.00 48.97 82 GLU A N 1
ATOM 630 C CA . GLU A 1 82 ? -20.888 -11.147 -7.449 1.00 48.97 82 GLU A CA 1
ATOM 631 C C . GLU A 1 82 ? -20.868 -10.291 -8.732 1.00 48.97 82 GLU A C 1
ATOM 633 O O . GLU A 1 82 ? -20.424 -10.759 -9.776 1.00 48.97 82 GLU A O 1
ATOM 638 N N . THR A 1 83 ? -21.346 -9.041 -8.674 1.00 42.88 83 THR A N 1
ATOM 639 C CA . THR A 1 83 ? -21.497 -8.153 -9.844 1.00 42.88 83 THR A CA 1
ATOM 640 C C . THR A 1 83 ? -20.543 -6.961 -9.864 1.00 42.88 83 THR A C 1
ATOM 642 O O . THR A 1 83 ? -20.371 -6.345 -10.913 1.00 42.88 83 THR A O 1
ATOM 645 N N . ASN A 1 84 ? -19.926 -6.615 -8.729 1.00 52.31 84 ASN A N 1
ATOM 646 C CA . ASN A 1 84 ? -18.998 -5.490 -8.630 1.00 52.31 84 ASN A CA 1
ATOM 647 C C . ASN A 1 84 ? -17.819 -5.889 -7.737 1.00 52.31 84 ASN A C 1
ATOM 649 O O . ASN A 1 84 ? -17.869 -5.754 -6.515 1.00 52.31 84 ASN A O 1
ATOM 653 N N . HIS A 1 85 ? -16.778 -6.427 -8.371 1.00 61.28 85 HIS A N 1
ATOM 654 C CA . HIS A 1 85 ? -15.589 -6.980 -7.724 1.00 61.28 85 HIS A CA 1
ATOM 655 C C . HIS A 1 85 ? -14.630 -5.911 -7.177 1.00 61.28 85 HIS A C 1
ATOM 657 O O . HIS A 1 85 ? -13.514 -6.236 -6.802 1.00 61.28 85 HIS A O 1
ATOM 663 N N . ASN A 1 86 ? -15.013 -4.638 -7.105 1.00 85.31 86 ASN A N 1
ATOM 664 C CA . ASN A 1 86 ? -14.075 -3.616 -6.656 1.00 85.31 86 ASN A CA 1
ATOM 665 C C . ASN A 1 86 ? -13.711 -3.804 -5.178 1.00 85.31 86 ASN A C 1
ATOM 667 O O . ASN A 1 86 ? -14.570 -3.969 -4.309 1.00 85.31 86 ASN A O 1
ATOM 671 N N . SER A 1 87 ? -12.412 -3.755 -4.917 1.00 91.75 87 SER A N 1
ATOM 672 C CA . SER A 1 87 ? -11.821 -3.829 -3.592 1.00 91.75 87 SER A CA 1
ATOM 673 C C . SER A 1 87 ? -12.297 -2.662 -2.729 1.00 91.75 87 SER A C 1
ATOM 675 O O . SER A 1 87 ? -12.523 -1.555 -3.218 1.00 91.75 87 SER A O 1
ATOM 677 N N . ILE A 1 88 ? -12.419 -2.910 -1.428 1.00 94.19 88 ILE A N 1
ATOM 678 C CA . ILE A 1 88 ? -12.765 -1.896 -0.432 1.00 94.19 88 ILE A CA 1
ATOM 679 C C . ILE A 1 88 ? -11.505 -1.466 0.308 1.00 94.19 88 ILE A C 1
ATOM 681 O O . ILE A 1 88 ? -10.665 -2.286 0.670 1.00 94.19 88 ILE A O 1
ATOM 685 N N . TYR A 1 89 ? -11.367 -0.169 0.545 1.00 96.19 89 TYR A N 1
ATOM 686 C CA . TYR A 1 89 ? -10.156 0.426 1.095 1.00 96.19 89 TYR A CA 1
ATOM 687 C C . TYR A 1 89 ? -10.377 0.814 2.552 1.00 96.19 89 TYR A C 1
ATO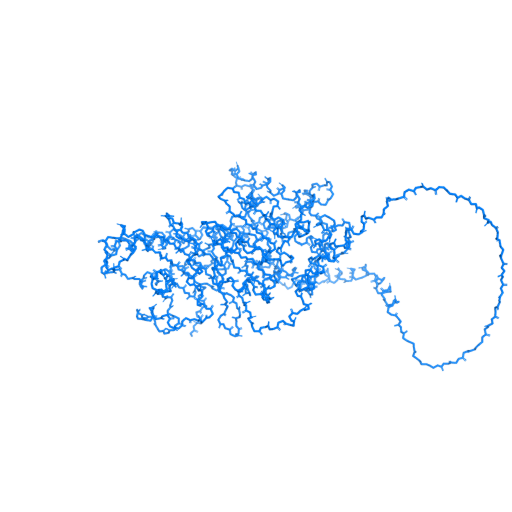M 689 O O . TYR A 1 89 ? -11.305 1.559 2.863 1.00 96.19 89 TYR A O 1
ATOM 697 N N . GLY A 1 90 ? -9.534 0.300 3.441 1.00 97.19 90 GLY A N 1
ATOM 698 C CA . GLY A 1 90 ? -9.594 0.548 4.875 1.00 97.19 90 GLY A CA 1
ATOM 699 C C . GLY A 1 90 ? -8.485 1.478 5.348 1.00 97.19 90 GLY A C 1
ATOM 700 O O . GLY A 1 90 ? -7.317 1.305 4.990 1.00 97.19 90 GLY A O 1
ATOM 701 N N . VAL A 1 91 ? -8.855 2.441 6.190 1.00 98.06 91 VAL A N 1
ATOM 702 C CA . VAL A 1 91 ? -7.931 3.267 6.976 1.00 98.06 91 VAL A CA 1
ATOM 703 C C . VAL A 1 91 ? -8.298 3.096 8.438 1.00 98.06 91 VAL A C 1
ATOM 705 O O . VAL A 1 91 ? -9.454 3.294 8.800 1.00 98.06 91 VAL A O 1
ATOM 708 N N . SER A 1 92 ? -7.343 2.718 9.280 1.00 97.56 92 SER A N 1
ATOM 709 C CA . SER A 1 92 ? -7.575 2.547 10.714 1.00 97.56 92 SER A CA 1
ATOM 710 C C . SER A 1 92 ? -6.543 3.305 11.520 1.00 97.56 92 SER A C 1
ATOM 712 O O . SER A 1 92 ? -5.350 3.081 11.339 1.00 97.56 92 SER A O 1
ATOM 714 N N . CYS A 1 93 ? -7.000 4.178 12.413 1.00 96.19 93 CYS A N 1
ATOM 715 C CA . CYS A 1 93 ? -6.166 4.851 13.398 1.00 96.19 93 CYS A CA 1
ATOM 716 C C . CYS A 1 93 ? -6.329 4.127 14.736 1.00 96.19 93 CYS A C 1
ATOM 718 O O . CYS A 1 93 ? -7.440 4.004 15.251 1.00 96.19 93 CYS A O 1
ATOM 720 N N . PHE A 1 94 ? -5.234 3.635 15.306 1.00 94.06 94 PHE A N 1
ATOM 721 C CA . PHE A 1 94 ? -5.249 2.844 16.534 1.00 94.06 94 PHE A CA 1
ATOM 722 C C . PHE A 1 94 ? -4.282 3.404 17.571 1.00 94.06 94 PHE A C 1
ATOM 724 O O . PHE A 1 94 ? -3.301 4.073 17.243 1.00 94.06 94 PHE A O 1
ATOM 731 N N . SER A 1 95 ? -4.574 3.140 18.842 1.00 90.12 95 SER A N 1
ATOM 732 C CA . SER A 1 95 ? -3.730 3.555 19.960 1.00 90.12 95 SER A CA 1
ATOM 733 C C . SER A 1 95 ? -3.806 2.564 21.111 1.00 90.12 95 SER A C 1
ATOM 735 O O . SER A 1 95 ? -4.821 1.893 21.328 1.00 90.12 95 SER A O 1
ATOM 737 N N . GLN A 1 96 ? -2.713 2.498 21.867 1.00 87.62 96 GLN A N 1
ATOM 738 C CA . GLN A 1 96 ? -2.649 1.793 23.132 1.00 87.62 96 GLN A CA 1
ATOM 739 C C . GLN A 1 96 ? -2.856 2.790 24.278 1.00 87.62 96 GLN A C 1
ATOM 741 O O . GLN A 1 96 ? -2.077 3.720 24.477 1.00 87.62 96 GLN A O 1
ATOM 746 N N . ILE A 1 97 ? -3.912 2.577 25.058 1.00 84.62 97 ILE A N 1
ATOM 747 C CA . ILE A 1 97 ? -4.308 3.434 26.174 1.00 84.62 97 ILE A CA 1
ATOM 748 C C . ILE A 1 97 ? -3.922 2.744 27.478 1.00 84.62 97 ILE A C 1
ATOM 750 O O . ILE A 1 97 ? -4.282 1.593 27.720 1.00 84.62 97 ILE A O 1
ATOM 754 N N . ASP A 1 98 ? -3.195 3.447 28.340 1.00 83.50 98 ASP A N 1
ATOM 755 C CA . ASP A 1 98 ? -2.895 2.969 29.688 1.00 83.50 98 ASP A CA 1
ATOM 756 C C . ASP A 1 98 ? -4.140 3.092 30.580 1.00 83.50 98 ASP A C 1
ATOM 758 O O . ASP A 1 98 ? -4.758 4.153 30.666 1.00 83.50 98 ASP A O 1
ATOM 762 N N . VAL A 1 99 ? -4.499 2.012 31.276 1.00 81.62 99 VAL A N 1
ATOM 763 C CA . VAL A 1 99 ? -5.663 1.950 32.175 1.00 81.62 99 VAL A CA 1
ATOM 764 C C . VAL A 1 99 ? -5.521 2.906 33.360 1.00 81.62 99 VAL A C 1
ATOM 766 O O . VAL A 1 99 ? -6.524 3.300 33.951 1.00 81.62 99 VAL A O 1
ATOM 769 N N . SER A 1 100 ? -4.301 3.315 33.717 1.00 76.31 100 SER A N 1
ATOM 770 C CA . SER A 1 100 ? -4.072 4.373 34.708 1.00 76.31 100 SER A CA 1
ATOM 771 C C . SER A 1 100 ? -4.607 5.738 34.271 1.00 76.31 100 SER A C 1
ATOM 773 O O . SER A 1 100 ? -4.949 6.546 35.130 1.00 76.31 100 SER A O 1
ATOM 775 N N . LYS A 1 101 ? -4.721 5.985 32.961 1.00 78.94 101 LYS A N 1
ATOM 776 C CA . LYS A 1 101 ? -5.252 7.234 32.400 1.00 78.94 101 LYS A CA 1
ATOM 777 C C . LYS A 1 101 ? -6.782 7.248 32.318 1.00 78.94 101 LYS A C 1
ATOM 779 O O . LYS A 1 101 ? -7.356 8.303 32.083 1.00 78.94 101 LYS A O 1
ATOM 784 N N . ILE A 1 102 ? -7.437 6.103 32.521 1.00 78.25 102 ILE A N 1
ATOM 785 C CA . ILE A 1 102 ? -8.898 5.981 32.490 1.00 78.25 102 ILE A CA 1
ATOM 786 C C . ILE A 1 102 ? -9.447 6.292 33.888 1.00 78.25 102 ILE A C 1
ATOM 788 O O . ILE A 1 102 ? -9.246 5.517 34.828 1.00 78.25 102 ILE A O 1
ATOM 792 N N . ILE A 1 103 ? -10.130 7.433 34.017 1.00 70.19 103 ILE A N 1
ATOM 793 C CA . ILE A 1 103 ? -10.632 7.968 35.292 1.00 70.19 103 ILE A CA 1
ATOM 794 C C . ILE A 1 103 ? -11.765 7.092 35.835 1.00 70.19 103 ILE A C 1
ATOM 796 O O . ILE A 1 103 ? -11.696 6.608 36.967 1.00 70.19 103 ILE A O 1
ATOM 800 N N . ASN A 1 104 ? -12.782 6.832 35.012 1.00 63.84 104 ASN A N 1
ATOM 801 C CA . ASN A 1 104 ? -13.935 6.024 35.388 1.00 63.84 104 ASN A CA 1
ATOM 802 C C . ASN A 1 104 ? -13.789 4.609 34.833 1.00 63.84 104 ASN A C 1
ATOM 804 O O . ASN A 1 104 ? -14.041 4.330 33.662 1.00 63.84 104 ASN A O 1
ATOM 808 N N . LYS A 1 105 ? -13.400 3.673 35.701 1.00 64.44 105 LYS A N 1
ATOM 809 C CA . LYS A 1 105 ? -13.325 2.244 35.367 1.00 64.44 105 LYS A CA 1
ATOM 810 C C . LYS A 1 105 ? -14.722 1.618 35.401 1.00 64.44 105 LYS A C 1
ATOM 812 O O . LYS A 1 105 ? -15.006 0.775 36.248 1.00 64.44 105 LYS A O 1
ATOM 817 N N . LEU A 1 106 ? -15.594 2.056 34.491 1.00 55.62 106 LEU A N 1
ATOM 818 C CA . LEU A 1 106 ? -16.948 1.513 34.312 1.00 55.62 106 LEU A CA 1
ATOM 819 C C . LEU A 1 106 ? -16.916 0.020 33.937 1.00 55.62 106 LEU A C 1
ATOM 821 O O . LEU A 1 106 ? -17.847 -0.723 34.237 1.00 55.62 106 LEU A O 1
ATOM 825 N N . GLN A 1 107 ? -15.811 -0.440 33.342 1.00 59.62 107 GLN A N 1
ATOM 826 C CA . GLN A 1 107 ? -15.559 -1.841 33.023 1.00 59.62 107 GLN A CA 1
ATOM 827 C C . GLN A 1 107 ? -14.361 -2.401 33.802 1.00 59.62 107 GLN A C 1
ATOM 829 O O . GLN A 1 107 ? -13.396 -1.703 34.126 1.00 59.62 107 GLN A O 1
ATOM 834 N N . LYS A 1 108 ? -14.412 -3.706 34.102 1.00 57.47 108 LYS A N 1
ATOM 835 C CA . LYS A 1 108 ? -13.302 -4.428 34.736 1.00 57.47 108 LYS A CA 1
ATOM 836 C C . LYS A 1 108 ? -12.212 -4.718 33.706 1.00 57.47 108 LYS A C 1
ATOM 838 O O . LYS A 1 108 ? -12.294 -5.700 32.976 1.00 57.47 108 LYS A O 1
ATOM 843 N N . PHE A 1 109 ? -11.160 -3.908 33.704 1.00 65.88 109 PHE A N 1
ATOM 844 C CA . PHE A 1 109 ? -9.964 -4.179 32.909 1.00 65.88 109 PHE A CA 1
ATOM 845 C C . PHE A 1 109 ? -9.104 -5.259 33.574 1.00 65.88 109 PHE A C 1
ATOM 847 O O . PHE A 1 109 ? -8.742 -5.139 34.745 1.00 65.88 109 PHE A O 1
ATOM 854 N N . THR A 1 110 ? -8.754 -6.315 32.833 1.00 63.81 110 THR A N 1
ATOM 855 C CA . THR A 1 110 ? -7.854 -7.373 33.336 1.00 63.81 110 THR A CA 1
ATOM 856 C C . THR A 1 110 ? -6.373 -7.110 33.051 1.00 63.81 110 THR A C 1
ATOM 858 O O . THR A 1 110 ? -5.516 -7.804 33.592 1.00 63.81 110 THR A O 1
ATOM 861 N N . ARG A 1 111 ? -6.049 -6.118 32.209 1.00 67.81 111 ARG A N 1
ATOM 862 C CA . ARG A 1 111 ? -4.675 -5.683 31.894 1.00 67.81 111 ARG A CA 1
ATOM 863 C C . ARG A 1 111 ? -4.477 -4.204 32.222 1.00 67.81 111 ARG A C 1
ATOM 865 O O . ARG A 1 111 ? -5.443 -3.483 32.430 1.00 67.81 111 ARG A O 1
ATOM 872 N N . ASN A 1 112 ? -3.218 -3.763 32.219 1.00 78.38 112 ASN A N 1
ATOM 873 C CA . ASN A 1 112 ? -2.844 -2.361 32.440 1.00 78.38 112 ASN A CA 1
ATOM 874 C C . ASN A 1 112 ? -2.970 -1.490 31.181 1.00 78.38 112 ASN A C 1
ATOM 876 O O . ASN A 1 112 ? -2.811 -0.281 31.271 1.00 78.38 112 ASN A O 1
ATOM 880 N N . THR A 1 113 ? -3.226 -2.080 30.012 1.00 81.62 113 THR A N 1
ATOM 881 C CA . THR A 1 113 ? -3.415 -1.339 28.760 1.00 81.62 113 THR A CA 1
ATOM 882 C C . THR A 1 113 ? -4.601 -1.885 27.976 1.00 81.62 113 THR A C 1
ATOM 884 O O . THR A 1 113 ? -4.895 -3.082 28.039 1.00 81.62 113 THR A O 1
ATOM 887 N N . VAL A 1 114 ? -5.260 -0.991 27.245 1.00 83.12 114 VAL A N 1
ATOM 888 C CA . VAL A 1 114 ? -6.378 -1.242 26.334 1.00 83.12 114 VAL A CA 1
ATOM 889 C C . VAL A 1 114 ? -5.925 -0.859 24.931 1.00 83.12 114 VAL A C 1
ATOM 891 O O . VAL A 1 114 ? -5.292 0.176 24.745 1.00 83.12 114 VAL A O 1
ATOM 894 N N . LEU A 1 115 ? -6.229 -1.697 23.946 1.00 88.25 115 LEU A N 1
ATOM 895 C CA . LEU A 1 115 ? -5.885 -1.460 22.549 1.00 88.25 115 LEU A CA 1
ATOM 896 C C . LEU A 1 115 ? -7.180 -1.298 21.758 1.00 88.25 115 LEU A C 1
ATOM 898 O O . LEU A 1 115 ? -7.977 -2.237 21.690 1.00 88.25 115 LEU A O 1
ATOM 902 N N . LYS A 1 116 ? -7.376 -0.108 21.189 1.00 90.88 116 LYS A N 1
ATOM 903 C CA . LYS A 1 116 ? -8.548 0.223 20.374 1.00 90.88 116 LYS A CA 1
ATOM 904 C C . LYS A 1 116 ? -8.130 0.898 19.073 1.00 90.88 116 LYS A C 1
ATOM 906 O O . LYS A 1 116 ? -7.092 1.560 19.004 1.00 90.88 116 LYS A O 1
ATOM 911 N N . GLY A 1 117 ? -8.955 0.732 18.046 1.00 94.19 117 GLY A N 1
ATOM 912 C CA . GLY A 1 117 ? -8.789 1.372 16.748 1.00 94.19 117 GLY A CA 1
ATOM 913 C C . GLY A 1 117 ? -10.113 1.860 16.187 1.00 94.19 117 GLY A C 1
ATOM 914 O O . GLY A 1 117 ? -11.124 1.172 16.293 1.00 94.19 117 GLY A O 1
ATOM 915 N N . VAL A 1 118 ? -10.102 3.042 15.584 1.00 96.81 118 VAL A N 1
ATOM 916 C CA . VAL A 1 118 ? -11.221 3.569 14.805 1.00 96.81 118 VAL A CA 1
ATOM 917 C C . VAL A 1 118 ? -10.876 3.385 13.335 1.00 96.81 118 VAL A C 1
ATOM 919 O O . VAL A 1 118 ? -9.859 3.889 12.857 1.00 96.81 118 VAL A O 1
ATOM 922 N N . CYS A 1 119 ? -11.722 2.658 12.615 1.00 97.50 119 CYS A N 1
ATOM 923 C CA . CYS A 1 119 ? -11.517 2.316 11.217 1.00 97.50 119 CYS A CA 1
ATOM 924 C C . CYS A 1 119 ? -12.617 2.886 10.330 1.00 97.50 119 CYS A C 1
ATOM 926 O O . CYS A 1 119 ? -13.782 2.915 10.704 1.00 97.50 119 CYS A O 1
ATOM 928 N N . VAL A 1 120 ? -12.245 3.306 9.128 1.00 97.06 120 VAL A N 1
ATOM 929 C CA . VAL A 1 120 ? -13.156 3.762 8.088 1.00 97.06 120 VAL A CA 1
ATOM 930 C C . VAL A 1 120 ? -12.938 2.934 6.823 1.00 97.06 120 VAL A C 1
ATOM 932 O O . VAL A 1 120 ? -11.801 2.759 6.380 1.00 97.06 120 VAL A O 1
ATOM 935 N N . LEU A 1 121 ? -14.033 2.450 6.232 1.00 95.69 121 LEU A N 1
ATOM 936 C CA . LEU A 1 121 ? -14.046 1.736 4.953 1.00 95.69 121 LEU A CA 1
ATOM 937 C C . LEU A 1 121 ? -14.574 2.633 3.833 1.00 95.69 121 LEU A C 1
ATOM 939 O O . LEU A 1 121 ? -15.600 3.294 3.987 1.00 95.69 121 LEU A O 1
ATOM 943 N N . SER A 1 122 ? -13.899 2.614 2.688 1.00 93.44 122 SER A N 1
ATOM 944 C CA . SER A 1 122 ? -14.158 3.483 1.542 1.00 93.44 122 SER A CA 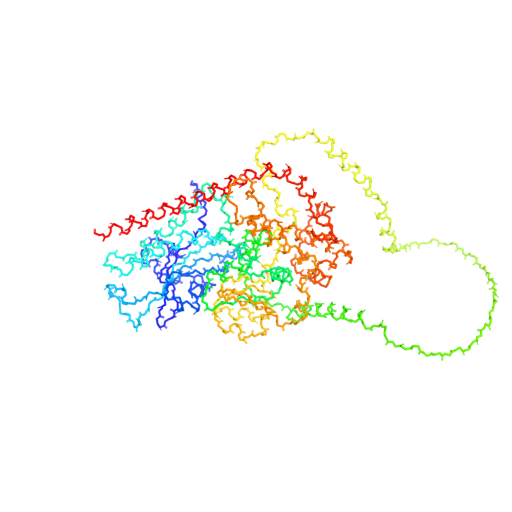1
ATOM 945 C C . SER A 1 122 ? -14.209 2.701 0.230 1.00 93.44 122 SER A C 1
ATOM 947 O O . SER A 1 122 ? -13.482 1.728 0.034 1.00 93.44 122 SER A O 1
ATOM 949 N N . THR A 1 123 ? -15.032 3.175 -0.703 1.00 90.62 123 THR A N 1
ATOM 950 C CA . THR A 1 123 ? -15.093 2.685 -2.095 1.00 90.62 123 THR A CA 1
ATOM 951 C C . THR A 1 123 ? -13.960 3.209 -2.975 1.00 90.62 123 THR A C 1
ATOM 953 O O . THR A 1 123 ? -13.729 2.677 -4.056 1.00 90.62 123 THR A O 1
ATOM 956 N N . LYS A 1 124 ? -13.251 4.255 -2.530 1.00 89.81 124 LYS A N 1
ATOM 957 C CA . LYS A 1 124 ? -12.104 4.845 -3.233 1.00 89.81 124 LYS A CA 1
ATOM 958 C C . LYS A 1 124 ? -10.829 4.782 -2.381 1.00 89.81 124 LYS A C 1
ATOM 960 O O . LYS A 1 124 ? -10.922 4.990 -1.166 1.00 89.81 124 LYS A O 1
ATOM 965 N N . PRO A 1 125 ? -9.643 4.586 -2.984 1.00 92.38 125 PRO A N 1
ATOM 966 C CA . PRO A 1 125 ? -8.358 4.445 -2.286 1.00 92.38 125 PRO A CA 1
ATOM 967 C C . PRO A 1 125 ? -7.774 5.793 -1.822 1.00 92.38 125 PRO A C 1
ATOM 969 O O . PRO A 1 125 ? -6.616 6.123 -2.062 1.00 92.38 125 PRO A O 1
ATOM 972 N N . LEU A 1 126 ? -8.581 6.602 -1.133 1.00 92.25 126 LEU A N 1
ATOM 973 C CA . LEU A 1 126 ? -8.215 7.933 -0.638 1.00 92.25 126 LEU A CA 1
ATOM 974 C C . LEU A 1 126 ? -7.536 7.861 0.743 1.00 92.25 126 LEU A C 1
ATOM 976 O O . LEU A 1 126 ? -7.920 8.580 1.665 1.00 92.25 126 LEU A O 1
ATOM 980 N N . PHE A 1 127 ? -6.542 6.979 0.898 1.00 95.19 127 PHE A N 1
ATOM 981 C CA . PHE A 1 127 ? -5.953 6.625 2.198 1.00 95.19 127 PHE A CA 1
ATOM 982 C C . PHE A 1 127 ? -5.488 7.844 3.010 1.00 95.19 127 PHE A C 1
ATOM 984 O O . PHE A 1 127 ? -5.893 8.014 4.160 1.00 95.19 127 PHE A O 1
ATOM 991 N N . GLY A 1 128 ? -4.682 8.724 2.405 1.00 91.81 128 GLY A N 1
ATOM 992 C CA . GLY A 1 128 ? -4.132 9.893 3.094 1.00 91.81 128 GLY A CA 1
ATOM 993 C C . GLY A 1 128 ? -5.171 10.957 3.441 1.00 91.81 128 GLY A C 1
ATOM 994 O O . GLY A 1 128 ? -5.179 11.464 4.560 1.00 91.81 128 GLY A O 1
ATOM 995 N N . HIS A 1 129 ? -6.102 11.247 2.526 1.00 90.38 129 HIS A N 1
ATOM 996 C CA . HIS A 1 129 ? -7.219 12.162 2.795 1.00 90.38 129 HIS A CA 1
ATOM 997 C C . HIS A 1 129 ? -8.080 11.668 3.963 1.00 90.38 129 HIS A C 1
ATOM 999 O O . HIS A 1 129 ? -8.374 12.433 4.880 1.00 90.38 129 HIS A O 1
ATOM 1005 N N . ILE A 1 130 ? -8.450 10.383 3.957 1.00 94.25 130 ILE A N 1
ATOM 1006 C CA . ILE A 1 130 ? -9.250 9.787 5.033 1.00 94.25 130 ILE A CA 1
ATOM 1007 C C . ILE A 1 130 ? -8.481 9.848 6.351 1.00 94.25 130 ILE A C 1
ATOM 1009 O O . ILE A 1 130 ? -9.059 10.255 7.354 1.00 94.25 130 ILE A O 1
ATOM 1013 N N . ARG A 1 131 ? -7.183 9.518 6.362 1.00 94.44 131 ARG A N 1
ATOM 1014 C CA . ARG A 1 131 ? -6.347 9.619 7.567 1.00 94.44 131 ARG A CA 1
ATOM 1015 C C . ARG A 1 131 ? -6.327 11.037 8.139 1.00 94.44 131 ARG A C 1
ATOM 1017 O O . ARG A 1 131 ? -6.492 11.184 9.345 1.00 94.44 131 ARG A O 1
ATOM 1024 N N . LEU A 1 132 ? -6.159 12.067 7.306 1.00 91.44 132 LEU A N 1
ATOM 1025 C CA . LEU A 1 132 ? -6.138 13.466 7.760 1.00 91.44 132 LEU A CA 1
ATOM 1026 C C . LEU A 1 132 ? -7.434 13.882 8.463 1.00 91.44 132 LEU A C 1
ATOM 1028 O O . LEU A 1 132 ? -7.395 14.662 9.413 1.00 91.44 132 LEU A O 1
ATOM 1032 N N . CYS A 1 133 ? -8.575 13.359 8.014 1.00 92.12 133 CYS A N 1
ATOM 1033 C CA . CYS A 1 133 ? -9.853 13.575 8.683 1.00 92.12 133 CYS A CA 1
ATOM 1034 C C . CYS A 1 133 ? -10.015 12.686 9.925 1.00 92.12 133 CYS A C 1
ATOM 1036 O O . CYS A 1 133 ? -10.510 13.148 10.946 1.00 92.12 133 CYS A O 1
ATOM 1038 N N . LEU A 1 134 ? -9.613 11.417 9.844 1.00 94.75 134 LEU A N 1
ATOM 1039 C CA . LEU A 1 134 ? -9.884 10.396 10.855 1.00 94.75 134 LEU A CA 1
ATOM 1040 C C . LEU A 1 134 ? -8.980 10.501 12.087 1.00 94.75 134 LEU A C 1
ATOM 1042 O O . LEU A 1 134 ? -9.450 10.301 13.206 1.00 94.75 134 LEU A O 1
ATOM 1046 N N . GLN A 1 135 ? -7.697 10.810 11.901 1.00 94.12 135 GLN A N 1
ATOM 1047 C CA . GLN A 1 135 ? -6.710 10.840 12.978 1.00 94.12 135 GLN A CA 1
ATOM 1048 C C . GLN A 1 135 ? -7.089 11.812 14.117 1.00 94.12 135 GLN A C 1
ATOM 1050 O O . GLN A 1 135 ? -7.187 11.346 15.254 1.00 94.12 135 GLN A O 1
ATOM 1055 N N . PRO A 1 136 ? -7.388 13.107 13.872 1.00 93.50 136 PRO A N 1
ATOM 1056 C CA . PRO A 1 136 ? -7.753 14.026 14.957 1.00 93.50 136 PRO A CA 1
ATOM 1057 C C . PRO A 1 136 ? -9.067 13.638 15.653 1.00 93.50 136 PRO A C 1
ATOM 1059 O O . PRO A 1 136 ? -9.213 13.845 16.855 1.00 93.50 136 PRO A O 1
ATOM 1062 N N . LEU A 1 137 ? -10.014 13.039 14.922 1.00 94.06 137 LEU A N 1
ATOM 1063 C CA . LEU A 1 137 ? -11.267 12.536 15.495 1.00 94.06 137 LEU A CA 1
ATOM 1064 C C . LEU A 1 137 ? -11.037 11.337 16.409 1.00 94.06 137 LEU A C 1
ATOM 1066 O O . LEU A 1 137 ? -11.642 11.237 17.470 1.00 94.06 137 LEU A O 1
ATOM 1070 N N . THR A 1 138 ? -10.132 10.450 16.006 1.00 93.38 138 THR A N 1
ATOM 1071 C CA . THR A 1 138 ? -9.736 9.278 16.787 1.00 93.38 138 THR A CA 1
ATOM 1072 C C . THR A 1 138 ? -9.011 9.692 18.067 1.00 93.38 138 THR A C 1
ATOM 1074 O O . THR A 1 138 ? -9.285 9.158 19.139 1.00 93.38 138 THR A O 1
ATOM 1077 N N . GLU A 1 139 ? -8.119 10.680 17.981 1.00 91.81 139 GLU A N 1
ATOM 1078 C CA . GLU A 1 139 ? -7.433 11.245 19.147 1.00 91.81 139 GLU A CA 1
ATOM 1079 C C . GLU A 1 139 ? -8.420 11.891 20.125 1.00 91.81 139 GLU A C 1
ATOM 1081 O O . GLU A 1 139 ? -8.333 11.643 21.327 1.00 91.81 139 GLU A O 1
ATOM 1086 N N . ALA A 1 140 ? -9.392 12.657 19.620 1.00 91.56 140 ALA A N 1
ATOM 1087 C CA . ALA A 1 140 ? -10.450 13.250 20.434 1.00 91.56 140 ALA A CA 1
ATOM 1088 C C . ALA A 1 140 ? -11.332 12.188 21.106 1.00 91.56 140 ALA A C 1
ATOM 1090 O O . ALA A 1 140 ? -11.568 12.260 22.310 1.00 91.56 140 ALA A O 1
ATOM 1091 N N . TYR A 1 141 ? -11.741 11.162 20.355 1.00 91.19 141 TYR A N 1
ATOM 1092 C CA . TYR A 1 141 ? -12.480 10.019 20.886 1.00 91.19 141 TYR A CA 1
ATOM 1093 C C . TYR A 1 141 ? -11.720 9.339 22.034 1.00 91.19 141 TYR A C 1
ATOM 1095 O O . TYR A 1 141 ? -12.291 9.094 23.094 1.00 91.19 141 TYR A O 1
ATOM 1103 N N . PHE A 1 142 ? -10.416 9.078 21.877 1.00 88.50 142 PHE A N 1
ATOM 1104 C CA . PHE A 1 142 ? -9.613 8.452 22.933 1.00 88.50 142 PHE A CA 1
ATOM 1105 C C . PHE A 1 142 ? -9.369 9.357 24.143 1.00 88.50 142 PHE A C 1
ATOM 1107 O O . PHE A 1 142 ? -9.202 8.845 25.252 1.00 88.50 142 PHE A O 1
ATOM 1114 N N . GLN A 1 143 ? -9.320 10.676 23.957 1.00 88.19 143 GLN A N 1
ATOM 1115 C CA . GLN A 1 143 ? -9.259 11.627 25.068 1.00 88.19 143 GLN A CA 1
ATOM 1116 C C . GLN A 1 143 ? -10.567 11.624 25.858 1.00 88.19 143 GLN A C 1
ATOM 1118 O O . GLN A 1 143 ? -10.530 11.539 27.083 1.00 88.19 143 GLN A O 1
ATOM 1123 N N . GLU A 1 144 ? -11.711 11.646 25.173 1.00 87.69 144 GLU A N 1
ATOM 1124 C CA . GLU A 1 144 ? -13.015 11.627 25.835 1.00 87.69 144 GLU A CA 1
ATOM 1125 C C . GLU A 1 144 ? -13.289 10.275 26.511 1.00 87.69 144 GLU A C 1
ATOM 1127 O O . GLU A 1 144 ? -13.770 10.233 27.639 1.00 87.69 144 GLU A O 1
ATOM 1132 N N . LEU A 1 145 ? -12.855 9.167 25.899 1.00 83.81 145 LEU A N 1
ATOM 1133 C CA . LEU A 1 145 ? -12.926 7.829 26.491 1.00 83.81 145 LEU A CA 1
ATOM 1134 C C . LEU A 1 145 ? -12.167 7.730 27.830 1.00 83.81 145 LEU A C 1
ATOM 1136 O O . LEU A 1 145 ? -12.593 7.011 28.731 1.00 83.81 145 LEU A O 1
ATOM 1140 N N . GLN A 1 146 ? -11.047 8.444 27.989 1.00 83.06 146 GLN A N 1
ATOM 1141 C CA . GLN A 1 146 ? -10.269 8.445 29.239 1.00 83.06 146 GLN A CA 1
ATOM 1142 C C . GLN A 1 146 ? -11.010 9.122 30.400 1.00 83.06 146 GLN A C 1
ATOM 1144 O O . GLN A 1 146 ? -10.799 8.755 31.558 1.00 83.06 146 GLN A O 1
ATOM 1149 N N . ILE A 1 147 ? -11.887 10.080 30.099 1.00 83.88 147 ILE A N 1
ATOM 1150 C CA . ILE A 1 147 ? -12.673 10.842 31.079 1.00 83.88 147 ILE A CA 1
ATOM 1151 C C . ILE A 1 147 ? -14.160 10.462 31.074 1.00 83.88 147 ILE A C 1
ATOM 1153 O O . ILE A 1 147 ? -14.952 11.133 31.728 1.00 83.88 147 ILE A O 1
ATOM 1157 N N . ALA A 1 148 ? -14.522 9.395 30.354 1.00 78.62 148 ALA A N 1
ATOM 1158 C CA . ALA A 1 148 ? -15.898 9.001 30.084 1.00 78.62 148 ALA A CA 1
ATOM 1159 C C . ALA A 1 148 ? -16.746 8.910 31.359 1.00 78.62 148 ALA A C 1
ATOM 1161 O O . ALA A 1 148 ? -16.359 8.279 32.344 1.00 78.62 148 ALA A O 1
ATOM 1162 N N . ASP A 1 149 ? -17.921 9.523 31.331 1.00 73.69 149 ASP A N 1
ATOM 1163 C CA . ASP A 1 149 ? -18.955 9.428 32.355 1.00 73.69 149 ASP A CA 1
ATOM 1164 C C . ASP A 1 149 ? -20.125 8.561 31.849 1.00 73.69 149 ASP A C 1
ATOM 1166 O O . ASP A 1 149 ? -20.019 7.873 30.832 1.00 73.69 149 ASP A O 1
ATOM 1170 N N . GLU A 1 150 ? -21.255 8.568 32.558 1.00 70.44 150 GLU A N 1
ATOM 1171 C CA . GLU A 1 150 ? -22.460 7.834 32.146 1.00 70.44 150 GLU A CA 1
ATOM 1172 C C . GLU A 1 150 ? -23.072 8.348 30.826 1.00 70.44 150 GLU A C 1
ATOM 1174 O O . GLU A 1 150 ? -23.874 7.643 30.218 1.00 70.44 150 GLU A O 1
ATOM 1179 N N . ASN A 1 151 ? -22.689 9.543 30.358 1.00 75.50 151 ASN A N 1
ATOM 1180 C CA . ASN A 1 151 ? -23.198 10.148 29.125 1.00 75.50 151 ASN A CA 1
ATOM 1181 C C . ASN A 1 151 ? -22.341 9.813 27.895 1.00 75.50 151 ASN A C 1
ATOM 1183 O O . ASN A 1 151 ? -22.718 10.160 26.770 1.00 75.50 151 ASN A O 1
ATOM 1187 N N . PHE A 1 152 ? -21.198 9.144 28.075 1.00 82.88 152 PHE A N 1
ATOM 1188 C CA . PHE A 1 152 ? -20.343 8.740 26.966 1.00 82.88 152 PHE A CA 1
ATOM 1189 C C . PHE A 1 152 ? -21.064 7.740 26.053 1.00 82.88 152 PHE A C 1
ATOM 1191 O O . PHE A 1 152 ? -21.401 6.626 26.452 1.00 82.88 152 PHE A O 1
ATOM 1198 N N . SER A 1 153 ? -21.257 8.124 24.789 1.00 85.56 153 SER A N 1
ATOM 1199 C CA . SER A 1 153 ? -21.909 7.285 23.783 1.00 85.56 153 SER A CA 1
ATOM 1200 C C . SER A 1 153 ? -20.963 6.980 22.627 1.00 85.56 153 SER A C 1
ATOM 1202 O O . SER A 1 153 ? -20.689 7.826 21.771 1.00 85.56 153 SER A O 1
ATOM 1204 N N . THR A 1 154 ? -20.520 5.723 22.549 1.00 84.75 154 THR A N 1
ATOM 1205 C CA . THR A 1 154 ? -19.774 5.196 21.396 1.00 84.75 154 THR A CA 1
ATOM 1206 C C . THR A 1 154 ? -20.541 5.385 20.090 1.00 84.75 154 THR A C 1
ATOM 1208 O O . THR A 1 154 ? -19.967 5.764 19.068 1.00 84.75 154 THR A O 1
ATOM 1211 N N . THR A 1 155 ? -21.857 5.172 20.129 1.00 85.75 155 THR A N 1
ATOM 1212 C CA . THR A 1 155 ? -22.734 5.353 18.972 1.00 85.75 155 THR A CA 1
ATOM 1213 C C . THR A 1 155 ? -22.693 6.788 18.459 1.00 85.75 155 THR A C 1
ATOM 1215 O O . THR A 1 155 ? -22.579 7.003 17.250 1.00 85.75 155 THR A O 1
ATOM 1218 N N . HIS A 1 156 ? -22.772 7.774 19.358 1.00 89.00 156 HIS A N 1
ATOM 1219 C CA . HIS A 1 156 ? -22.695 9.178 18.970 1.00 89.00 156 HIS A CA 1
ATOM 1220 C C . HIS A 1 156 ? -21.369 9.483 18.264 1.00 89.00 156 HIS A C 1
ATOM 1222 O O . HIS A 1 156 ? -21.375 10.073 17.185 1.00 89.00 156 HIS A O 1
ATOM 1228 N N . TRP A 1 157 ? -20.247 9.010 18.812 1.00 91.19 157 TRP A N 1
ATOM 1229 C CA . TRP A 1 157 ? -18.932 9.196 18.202 1.00 91.19 157 TRP A CA 1
ATOM 1230 C C . TRP A 1 157 ? -18.806 8.560 16.827 1.00 91.19 157 TRP A C 1
ATOM 1232 O O . TRP A 1 157 ? -18.345 9.226 15.904 1.00 91.19 157 TRP A O 1
ATOM 1242 N N . LEU A 1 158 ? -19.251 7.316 16.647 1.00 92.06 158 LEU A N 1
ATOM 1243 C CA . LEU A 1 158 ? -19.197 6.663 15.337 1.00 92.06 158 LEU A CA 1
ATOM 1244 C C . LEU A 1 158 ? -20.044 7.397 14.291 1.00 92.06 158 LEU A C 1
ATOM 1246 O O . LEU A 1 158 ? -19.590 7.586 13.160 1.00 92.06 158 LEU A O 1
ATOM 1250 N N . LYS A 1 159 ? -21.233 7.885 14.673 1.00 92.25 159 LYS A N 1
ATOM 1251 C CA . LYS A 1 159 ? -22.068 8.740 13.813 1.00 92.25 159 LYS A CA 1
ATOM 1252 C C . LYS A 1 159 ? -21.355 10.043 13.454 1.00 92.25 159 LYS A C 1
ATOM 1254 O O . LYS A 1 159 ? -21.335 10.432 12.286 1.00 92.25 159 LYS A O 1
ATOM 1259 N N . THR A 1 160 ? -20.756 10.702 14.443 1.00 92.94 160 THR A N 1
ATOM 1260 C CA . THR A 1 160 ? -19.994 11.944 14.268 1.00 92.94 160 THR A CA 1
ATOM 1261 C C . THR A 1 160 ? -18.806 11.735 13.333 1.00 92.94 160 THR A C 1
ATOM 1263 O O . THR A 1 160 ? -18.682 12.465 12.352 1.00 92.94 160 THR A O 1
ATOM 1266 N N . ILE A 1 161 ? -18.009 10.687 13.552 1.00 94.19 161 ILE A N 1
ATOM 1267 C CA . ILE A 1 161 ? -16.859 10.323 12.718 1.00 94.19 161 ILE A CA 1
ATOM 1268 C C . ILE A 1 161 ? -17.298 10.055 11.280 1.00 94.19 161 ILE A C 1
ATOM 1270 O O . ILE A 1 161 ? -16.769 10.667 10.353 1.00 94.19 161 ILE A O 1
ATOM 1274 N N . TYR A 1 162 ? -18.299 9.197 11.075 1.00 93.94 162 TYR A N 1
ATOM 1275 C CA . TYR A 1 162 ? -18.801 8.883 9.738 1.00 93.94 162 TYR A CA 1
ATOM 1276 C C . TYR A 1 162 ? -19.274 10.134 8.990 1.00 93.94 162 TYR A C 1
ATOM 1278 O O . TYR A 1 162 ? -18.917 10.342 7.828 1.00 93.94 162 TYR A O 1
ATOM 1286 N N . ASN A 1 163 ? -20.059 10.991 9.648 1.00 92.44 163 ASN A N 1
ATOM 1287 C CA . ASN A 1 163 ? -20.578 12.208 9.032 1.00 92.44 163 ASN A CA 1
ATOM 1288 C C . ASN A 1 163 ? -19.456 13.207 8.731 1.00 92.44 163 ASN A C 1
ATOM 1290 O O . ASN A 1 163 ? -19.425 13.769 7.641 1.00 92.44 163 ASN A O 1
ATOM 1294 N N . GLN A 1 164 ? -18.515 13.406 9.654 1.00 90.19 164 GLN A N 1
ATOM 1295 C CA . GLN A 1 164 ? -17.426 14.369 9.491 1.00 90.19 164 GLN A CA 1
ATOM 1296 C C . GLN A 1 164 ? -16.417 13.943 8.428 1.00 90.19 164 GLN A C 1
ATOM 1298 O O . GLN A 1 164 ? -16.011 14.780 7.624 1.00 90.19 164 GLN A O 1
ATOM 1303 N N . VAL A 1 165 ? -16.053 12.659 8.363 1.00 91.12 165 VAL A N 1
ATOM 1304 C CA . VAL A 1 165 ? -15.176 12.157 7.295 1.00 91.12 165 VAL A CA 1
ATOM 1305 C C . VAL A 1 165 ? -15.876 12.294 5.941 1.00 91.12 165 VAL A C 1
ATOM 1307 O O . VAL A 1 165 ? -15.277 12.796 4.993 1.00 91.12 165 VAL A O 1
ATOM 1310 N N . ASN A 1 166 ? -17.169 11.959 5.848 1.00 89.19 166 ASN A N 1
ATOM 1311 C CA . ASN A 1 166 ? -17.933 12.191 4.621 1.00 89.19 166 ASN A CA 1
ATOM 1312 C C . ASN A 1 166 ? -18.029 13.672 4.255 1.00 89.19 166 ASN A C 1
ATOM 1314 O O . ASN A 1 166 ? -17.869 14.006 3.087 1.00 89.19 166 ASN A O 1
ATOM 1318 N N . MET A 1 167 ? -18.252 14.570 5.215 1.00 86.69 167 MET A N 1
ATOM 1319 C CA . MET A 1 167 ? -18.268 16.015 4.970 1.00 86.69 167 MET A CA 1
ATOM 1320 C C . MET A 1 167 ? -16.909 16.528 4.490 1.00 86.69 167 MET A C 1
ATOM 1322 O O . MET A 1 167 ? -16.868 17.315 3.548 1.00 86.69 167 MET A O 1
ATOM 1326 N N . GLY A 1 168 ? -15.813 16.042 5.080 1.00 81.12 168 GLY A N 1
ATOM 1327 C CA . GLY A 1 168 ? -14.450 16.353 4.645 1.00 81.12 168 GLY A CA 1
ATOM 1328 C C . GLY A 1 168 ? -14.164 15.905 3.210 1.00 81.12 168 GLY A C 1
ATOM 1329 O O . GLY A 1 168 ? -13.369 16.534 2.517 1.00 81.12 168 GLY A O 1
ATOM 1330 N N . LEU A 1 169 ? -14.864 14.869 2.740 1.00 78.81 169 LEU A N 1
ATOM 1331 C CA . LEU A 1 169 ? -14.773 14.368 1.370 1.00 78.81 169 LEU A CA 1
ATOM 1332 C C . LEU A 1 169 ? -15.807 14.997 0.416 1.00 78.81 169 LEU A C 1
ATOM 1334 O O . LEU A 1 169 ? -15.543 15.062 -0.776 1.00 78.81 169 LEU A O 1
ATOM 1338 N N . SER A 1 170 ? -16.955 15.491 0.896 1.00 67.12 170 SER A N 1
ATOM 1339 C CA . SER A 1 170 ? -18.137 15.850 0.078 1.00 67.12 170 SER A CA 1
ATOM 1340 C C . SER A 1 170 ? -18.183 17.299 -0.445 1.00 67.12 170 SER A C 1
ATOM 1342 O O . SER A 1 170 ? -19.261 17.856 -0.648 1.00 67.12 170 SER A O 1
ATOM 1344 N N . GLY A 1 171 ? -17.039 17.936 -0.698 1.00 57.50 171 GLY A N 1
ATOM 1345 C CA . GLY A 1 171 ? -16.993 19.245 -1.369 1.00 57.50 171 GLY A CA 1
ATOM 1346 C C . GLY A 1 171 ? -17.031 19.144 -2.903 1.00 57.50 171 GLY A C 1
ATOM 1347 O O . GLY A 1 171 ? -16.836 18.071 -3.471 1.00 57.50 171 GLY A O 1
ATOM 1348 N N . SER A 1 172 ? -17.102 20.289 -3.600 1.00 47.00 172 SER A N 1
ATOM 1349 C CA . SER A 1 172 ? -16.760 20.444 -5.038 1.00 47.00 172 SER A CA 1
ATOM 1350 C C . SER A 1 172 ? -15.339 19.955 -5.407 1.00 47.00 172 SER A C 1
ATOM 1352 O O . SER A 1 172 ? -14.930 20.019 -6.561 1.00 47.00 172 SER A O 1
ATOM 1354 N N . SER A 1 173 ? -14.607 19.452 -4.409 1.00 49.47 173 SER A N 1
ATOM 1355 C CA . SER A 1 173 ? -13.294 18.819 -4.422 1.00 49.47 173 SER A CA 1
ATOM 1356 C C . SER A 1 173 ? -13.319 17.323 -4.775 1.00 49.47 173 SER A C 1
ATOM 1358 O O . SER A 1 173 ? -12.261 16.745 -4.955 1.00 49.47 173 SER A O 1
ATOM 1360 N N . LEU A 1 174 ? -14.475 16.653 -4.899 1.00 49.06 174 LEU A N 1
ATOM 1361 C CA . LEU A 1 174 ? -14.521 15.211 -5.225 1.00 49.06 174 LEU A CA 1
ATOM 1362 C C . LEU A 1 174 ? -13.937 14.852 -6.596 1.00 49.06 174 LEU A C 1
ATOM 1364 O O . LEU A 1 174 ? -13.364 13.774 -6.750 1.00 49.06 174 LEU A O 1
ATOM 1368 N N . ASN A 1 175 ? -14.051 15.760 -7.567 1.00 47.03 175 ASN A N 1
ATOM 1369 C CA . ASN A 1 175 ? -13.387 15.620 -8.865 1.00 47.03 175 ASN A CA 1
ATOM 1370 C C . ASN A 1 175 ? -11.869 15.861 -8.770 1.00 47.03 175 ASN A C 1
ATOM 1372 O O . ASN A 1 175 ? -11.141 15.478 -9.677 1.00 47.03 175 ASN A O 1
ATOM 1376 N N . ASN A 1 176 ? -11.396 16.439 -7.659 1.00 49.38 176 ASN A N 1
ATOM 1377 C CA . ASN A 1 176 ? -10.009 16.848 -7.450 1.00 49.38 176 ASN A CA 1
ATOM 1378 C C . ASN A 1 176 ? -9.344 16.138 -6.243 1.00 49.38 176 ASN A C 1
ATOM 1380 O O . ASN A 1 176 ? -8.200 16.441 -5.901 1.00 49.38 176 ASN A O 1
ATOM 1384 N N . ALA A 1 177 ? -10.039 15.212 -5.568 1.00 60.66 177 ALA A N 1
ATOM 1385 C CA . ALA A 1 177 ? -9.526 14.499 -4.403 1.00 60.66 177 ALA A CA 1
ATOM 1386 C C . ALA A 1 177 ? -8.444 13.516 -4.856 1.00 60.66 177 ALA A C 1
ATOM 1388 O O . ALA A 1 177 ? -8.726 12.443 -5.388 1.00 60.66 177 ALA A O 1
ATOM 1389 N N . SER A 1 178 ? -7.193 13.919 -4.662 1.00 79.50 178 SER A N 1
ATOM 1390 C CA . SER A 1 178 ? -6.034 13.164 -5.117 1.00 79.50 178 SER A CA 1
ATOM 1391 C C . SER A 1 178 ? -5.759 11.950 -4.214 1.00 79.50 178 SER A C 1
ATOM 1393 O O . SER A 1 178 ? -5.627 12.114 -2.995 1.00 79.50 178 SER A O 1
ATOM 1395 N N . PRO A 1 179 ? -5.592 10.730 -4.761 1.00 84.56 179 PRO A N 1
ATOM 1396 C CA . PRO A 1 179 ? -5.125 9.584 -3.977 1.00 84.56 179 PRO A CA 1
ATOM 1397 C C . PRO A 1 179 ? -3.676 9.755 -3.488 1.00 84.56 179 PRO A C 1
ATOM 1399 O O . PRO A 1 179 ? -3.211 8.964 -2.673 1.00 84.56 179 PRO A O 1
ATOM 1402 N N . PHE A 1 180 ? -2.968 10.793 -3.952 1.00 86.75 180 PHE A N 1
ATOM 1403 C CA . PHE A 1 180 ? -1.582 11.083 -3.588 1.00 86.75 180 PHE A CA 1
ATOM 1404 C C . PHE A 1 180 ? -1.422 11.902 -2.304 1.00 86.75 180 PHE A C 1
ATOM 1406 O O . PHE A 1 180 ? -0.298 12.137 -1.872 1.00 86.75 180 PHE A O 1
ATOM 1413 N N . GLN A 1 181 ? -2.513 12.353 -1.686 1.00 87.44 181 GLN A N 1
ATOM 1414 C CA . GLN A 1 181 ? -2.443 13.110 -0.436 1.00 87.44 181 GLN A CA 1
ATOM 1415 C C . GLN A 1 181 ? -1.715 12.318 0.657 1.00 87.44 181 GLN A C 1
ATOM 1417 O O . GLN A 1 181 ? -1.943 11.120 0.799 1.00 87.44 181 GLN A O 1
ATOM 1422 N N . GLU A 1 182 ? -0.869 12.997 1.439 1.00 86.38 182 GLU A N 1
ATOM 1423 C CA . GLU A 1 182 ? 0.023 12.409 2.461 1.00 86.38 182 GLU A CA 1
ATOM 1424 C C . GLU A 1 182 ? 1.081 11.415 1.933 1.00 86.38 182 GLU A C 1
ATOM 1426 O O . GLU A 1 182 ? 1.806 10.822 2.732 1.00 86.38 182 GLU A O 1
ATOM 1431 N N . LEU A 1 183 ? 1.226 11.224 0.616 1.00 89.50 183 LEU A N 1
ATOM 1432 C CA . LEU A 1 183 ? 2.253 10.342 0.055 1.00 89.50 183 LEU A CA 1
ATOM 1433 C C . LEU A 1 183 ? 3.547 11.101 -0.227 1.00 89.50 183 LEU A C 1
ATOM 1435 O O . LEU A 1 183 ? 3.698 11.664 -1.304 1.00 89.50 183 LEU A O 1
ATOM 1439 N N . ASN A 1 184 ? 4.515 11.031 0.690 1.00 90.94 184 ASN A N 1
ATOM 1440 C CA . ASN A 1 184 ? 5.794 11.725 0.534 1.00 90.94 184 ASN A CA 1
ATOM 1441 C C . ASN A 1 184 ? 6.792 10.964 -0.368 1.00 90.94 184 ASN A C 1
ATOM 1443 O O . ASN A 1 184 ? 7.673 10.234 0.101 1.00 90.94 184 ASN A O 1
ATOM 1447 N N . CYS A 1 185 ? 6.669 11.134 -1.682 1.00 91.62 185 CYS A N 1
ATOM 1448 C CA . CYS A 1 185 ? 7.528 10.477 -2.669 1.00 91.62 185 CYS A CA 1
ATOM 1449 C C . CYS A 1 185 ? 8.939 11.061 -2.721 1.00 91.62 185 CYS A C 1
ATOM 1451 O O . CYS A 1 185 ? 9.880 10.348 -3.072 1.00 91.62 185 CYS A O 1
ATOM 1453 N N . ILE A 1 186 ? 9.110 12.327 -2.337 1.00 92.31 186 ILE A N 1
ATOM 1454 C CA . ILE A 1 186 ? 10.436 12.946 -2.228 1.00 92.31 186 ILE A CA 1
ATOM 1455 C C . ILE A 1 186 ? 11.234 12.267 -1.108 1.00 92.31 186 ILE A C 1
ATOM 1457 O O . ILE A 1 186 ? 12.359 11.811 -1.322 1.00 92.31 186 ILE A O 1
ATOM 1461 N N . GLN A 1 187 ? 10.635 12.130 0.076 1.00 91.62 187 GLN A N 1
ATOM 1462 C CA . GLN A 1 187 ? 11.251 11.434 1.202 1.00 91.62 187 GLN A CA 1
ATOM 1463 C C . GLN A 1 187 ? 11.525 9.968 0.855 1.00 91.62 187 GLN A C 1
ATOM 1465 O O . GLN A 1 187 ? 12.601 9.453 1.170 1.00 91.62 187 GLN A O 1
ATOM 1470 N N . LEU A 1 188 ? 10.594 9.313 0.152 1.00 94.38 188 LEU A N 1
ATOM 1471 C CA . LEU A 1 188 ? 10.778 7.952 -0.343 1.00 94.38 188 LEU A CA 1
ATOM 1472 C C . LEU A 1 188 ? 12.043 7.834 -1.206 1.00 94.38 188 LEU A C 1
ATOM 1474 O O . LEU A 1 188 ? 12.912 7.021 -0.893 1.00 94.38 188 LEU A O 1
ATOM 1478 N N . VAL A 1 189 ? 12.203 8.644 -2.262 1.00 94.44 189 VAL A N 1
ATOM 1479 C CA . VAL A 1 189 ? 13.382 8.520 -3.140 1.00 94.44 189 VAL A CA 1
ATOM 1480 C C . VAL A 1 189 ? 14.683 8.822 -2.402 1.00 94.44 189 VAL A C 1
ATOM 1482 O O . VAL A 1 189 ? 15.688 8.162 -2.658 1.00 94.44 189 VAL A O 1
ATOM 1485 N N . HIS A 1 190 ? 14.677 9.741 -1.433 1.00 93.75 190 HIS A N 1
ATOM 1486 C CA . HIS A 1 190 ? 15.855 10.018 -0.610 1.00 93.75 190 HIS A CA 1
ATOM 1487 C C . HIS A 1 190 ? 16.232 8.851 0.314 1.00 93.75 190 HIS A C 1
ATOM 1489 O O . HIS A 1 190 ? 17.422 8.553 0.460 1.00 93.75 190 HIS A O 1
ATOM 1495 N N . ASN A 1 191 ? 15.241 8.166 0.890 1.00 94.00 191 ASN A N 1
ATOM 1496 C CA . ASN A 1 191 ? 15.448 7.016 1.769 1.00 94.00 191 ASN A CA 1
ATOM 1497 C C . ASN A 1 191 ? 15.869 5.756 0.995 1.00 94.00 191 ASN A C 1
ATOM 1499 O O . ASN A 1 191 ? 16.785 5.048 1.416 1.00 94.00 191 ASN A O 1
ATOM 1503 N N . TYR A 1 192 ? 15.217 5.486 -0.138 1.00 95.88 192 TYR A N 1
ATOM 1504 C CA . TYR A 1 192 ? 15.411 4.267 -0.931 1.00 95.88 192 TYR A CA 1
ATOM 1505 C C . TYR A 1 192 ? 16.551 4.398 -1.950 1.00 95.88 192 TYR A C 1
ATOM 1507 O O . TYR A 1 192 ? 17.166 3.398 -2.320 1.00 95.88 192 TYR A O 1
ATOM 1515 N N . LYS A 1 193 ? 16.888 5.620 -2.384 1.00 95.56 193 LYS A N 1
ATOM 1516 C CA . LYS A 1 193 ? 17.937 5.899 -3.380 1.00 95.56 193 LYS A CA 1
ATOM 1517 C C . LYS A 1 193 ? 17.743 5.017 -4.620 1.00 95.56 193 LYS A C 1
ATOM 1519 O O . LYS A 1 193 ? 16.640 4.926 -5.145 1.00 95.56 193 LYS A O 1
ATOM 1524 N N . PHE A 1 194 ? 18.786 4.319 -5.068 1.00 96.44 194 PHE A N 1
ATOM 1525 C CA . PHE A 1 194 ? 18.733 3.432 -6.231 1.00 96.44 194 PHE A CA 1
ATOM 1526 C C . PHE A 1 194 ? 17.793 2.227 -6.068 1.00 96.44 194 PHE A C 1
ATOM 1528 O O . PHE A 1 194 ? 17.357 1.675 -7.078 1.00 96.44 194 PHE A O 1
ATOM 1535 N N . PHE A 1 195 ? 17.420 1.846 -4.837 1.00 97.62 195 PHE A N 1
ATOM 1536 C CA . PHE A 1 195 ? 16.444 0.773 -4.622 1.00 97.62 195 PHE A CA 1
ATOM 1537 C C . PHE A 1 195 ? 15.079 1.114 -5.213 1.00 97.62 195 PHE A C 1
ATOM 1539 O O . PHE A 1 195 ? 14.329 0.195 -5.527 1.00 97.62 195 PHE A O 1
ATOM 1546 N N . ILE A 1 196 ? 14.765 2.398 -5.438 1.00 97.31 196 ILE A N 1
ATOM 1547 C CA . ILE A 1 196 ? 13.490 2.778 -6.045 1.00 97.31 196 ILE A CA 1
ATOM 1548 C C . ILE A 1 196 ? 13.327 2.210 -7.458 1.00 97.31 196 ILE A C 1
ATOM 1550 O O . ILE A 1 196 ? 12.253 1.721 -7.790 1.00 97.31 196 ILE A O 1
ATOM 1554 N N . ILE A 1 197 ? 14.397 2.188 -8.263 1.00 97.38 197 ILE A N 1
ATOM 1555 C CA . ILE A 1 197 ? 14.364 1.593 -9.604 1.00 97.38 197 ILE A CA 1
ATOM 1556 C C . ILE A 1 197 ? 14.278 0.075 -9.508 1.00 97.38 197 ILE A C 1
ATOM 1558 O O . ILE A 1 197 ? 13.511 -0.530 -10.246 1.00 97.38 197 ILE A O 1
ATOM 1562 N N . GLN A 1 198 ? 14.997 -0.549 -8.573 1.00 97.62 198 GLN A N 1
ATOM 1563 C CA . GLN A 1 198 ? 14.917 -2.002 -8.389 1.00 97.62 198 GLN A CA 1
ATOM 1564 C C . GLN A 1 198 ? 13.498 -2.437 -8.003 1.00 97.62 198 GLN A C 1
ATOM 1566 O O . GLN A 1 198 ? 12.970 -3.388 -8.571 1.00 97.62 198 GLN A O 1
ATOM 1571 N N . LEU A 1 199 ? 12.856 -1.706 -7.089 1.00 98.31 199 LEU A N 1
ATOM 1572 C CA . LEU A 1 199 ? 11.475 -1.939 -6.667 1.00 98.31 199 LEU A CA 1
ATOM 1573 C C . LEU A 1 199 ? 10.477 -1.658 -7.793 1.00 98.31 199 LEU A C 1
ATOM 1575 O O . LEU A 1 199 ? 9.568 -2.455 -8.006 1.00 98.31 199 LEU A O 1
ATOM 1579 N N . PHE A 1 200 ? 10.679 -0.585 -8.560 1.00 97.88 200 PHE A N 1
ATOM 1580 C CA . PHE A 1 200 ? 9.870 -0.291 -9.742 1.00 97.88 200 PHE A CA 1
ATOM 1581 C C . PHE A 1 200 ? 9.972 -1.416 -10.784 1.00 97.88 200 PHE A C 1
ATOM 1583 O O . PHE A 1 200 ? 8.958 -1.887 -11.290 1.00 97.88 200 PHE A O 1
ATOM 1590 N N . LYS A 1 201 ? 11.182 -1.926 -11.041 1.00 97.69 201 LYS A N 1
ATOM 1591 C CA . LYS A 1 201 ? 11.411 -3.083 -11.914 1.00 97.69 201 LYS A CA 1
ATOM 1592 C C . LYS A 1 201 ? 10.715 -4.334 -11.371 1.00 97.69 201 LYS A C 1
ATOM 1594 O O . LYS A 1 201 ? 9.963 -4.949 -12.118 1.00 97.69 201 LYS A O 1
ATOM 1599 N N . LEU A 1 202 ? 10.884 -4.670 -10.085 1.00 97.62 202 LEU A N 1
ATOM 1600 C CA . LEU A 1 202 ? 10.209 -5.803 -9.423 1.00 97.62 202 LEU A CA 1
ATOM 1601 C C . LEU A 1 202 ? 8.680 -5.747 -9.544 1.00 97.62 202 LEU A C 1
ATOM 1603 O O . LEU A 1 202 ? 8.043 -6.786 -9.723 1.00 97.62 202 LEU A O 1
ATOM 1607 N N . LEU A 1 203 ? 8.102 -4.545 -9.466 1.00 97.00 203 LEU A N 1
ATOM 1608 C CA . LEU A 1 203 ? 6.669 -4.321 -9.640 1.00 97.00 203 LEU A CA 1
ATOM 1609 C C . LEU A 1 203 ? 6.225 -4.684 -11.066 1.00 97.00 203 LEU A C 1
ATOM 1611 O O . LEU A 1 203 ? 5.254 -5.418 -11.241 1.00 97.00 203 LEU A O 1
ATOM 1615 N N . LEU A 1 204 ? 6.972 -4.227 -12.078 1.00 96.44 204 LEU A N 1
ATOM 1616 C CA . LEU A 1 204 ? 6.684 -4.494 -13.492 1.00 96.44 204 LEU A CA 1
ATOM 1617 C C . LEU A 1 204 ? 6.815 -5.978 -13.856 1.00 96.44 204 LEU A C 1
ATOM 1619 O O . LEU A 1 204 ? 5.992 -6.488 -14.616 1.00 96.44 204 LEU A O 1
ATOM 1623 N N . ILE A 1 205 ? 7.802 -6.684 -13.292 1.00 95.75 205 ILE A N 1
ATOM 1624 C CA . ILE A 1 205 ? 7.984 -8.133 -13.500 1.00 95.75 205 ILE A CA 1
ATOM 1625 C C . ILE A 1 205 ? 7.128 -9.017 -12.579 1.00 95.75 205 ILE A C 1
ATOM 1627 O O . ILE A 1 205 ? 7.328 -10.228 -12.540 1.00 95.75 205 ILE A O 1
ATOM 1631 N N . GLU A 1 206 ? 6.148 -8.432 -11.880 1.00 94.75 206 GLU A N 1
ATOM 1632 C CA . GLU A 1 206 ? 5.136 -9.146 -11.088 1.00 94.75 206 GLU A CA 1
ATOM 1633 C C . GLU A 1 206 ? 5.736 -10.055 -9.996 1.00 94.75 206 GLU A C 1
ATOM 1635 O O . GLU A 1 206 ? 5.295 -11.192 -9.823 1.00 94.75 206 GLU A O 1
ATOM 1640 N N . LYS A 1 207 ? 6.746 -9.571 -9.260 1.00 95.25 207 LYS A N 1
ATOM 1641 C CA . LYS A 1 207 ? 7.425 -10.344 -8.202 1.00 95.25 207 LYS A CA 1
ATOM 1642 C C . LYS A 1 207 ? 6.813 -10.161 -6.814 1.00 95.25 207 LYS A C 1
ATOM 1644 O O . LYS A 1 207 ? 6.174 -9.150 -6.524 1.00 95.25 207 LYS A O 1
ATOM 1649 N N . ARG A 1 208 ? 7.037 -11.152 -5.944 1.00 96.62 208 ARG A N 1
ATOM 1650 C CA . ARG A 1 208 ? 6.582 -11.186 -4.548 1.00 96.62 208 ARG A CA 1
ATOM 1651 C C . ARG A 1 208 ? 7.517 -10.354 -3.673 1.00 96.62 208 ARG A C 1
ATOM 1653 O O . ARG A 1 208 ? 8.622 -10.790 -3.347 1.00 96.62 208 ARG A O 1
ATOM 1660 N N . VAL A 1 209 ? 7.075 -9.163 -3.281 1.00 97.94 209 VAL A N 1
ATOM 1661 C CA . VAL A 1 209 ? 7.855 -8.231 -2.458 1.00 97.94 209 VAL A CA 1
ATOM 1662 C C . VAL A 1 209 ? 7.212 -8.091 -1.083 1.00 97.94 209 VAL A C 1
ATOM 1664 O O . VAL A 1 209 ? 6.057 -7.679 -0.949 1.00 97.94 209 VAL A O 1
ATOM 1667 N N . LEU A 1 210 ? 7.977 -8.435 -0.048 1.00 98.12 210 LEU A N 1
ATOM 1668 C CA . LEU A 1 210 ? 7.590 -8.265 1.347 1.00 98.12 210 LEU A CA 1
ATOM 1669 C C . LEU A 1 210 ? 8.260 -7.011 1.914 1.00 98.12 210 LEU A C 1
ATOM 1671 O O . LEU A 1 210 ? 9.484 -6.913 1.944 1.00 98.12 210 LEU A O 1
ATOM 1675 N N . PHE A 1 211 ? 7.467 -6.078 2.420 1.00 97.81 211 PHE A N 1
ATOM 1676 C CA . PHE A 1 211 ? 7.935 -4.942 3.200 1.00 97.81 211 PHE A CA 1
ATOM 1677 C C . PHE A 1 211 ? 7.764 -5.260 4.680 1.00 97.81 211 PHE A C 1
ATOM 1679 O O . PHE A 1 211 ? 6.728 -5.771 5.105 1.00 97.81 211 PHE A O 1
ATOM 1686 N N . PHE A 1 212 ? 8.781 -4.964 5.478 1.00 96.25 212 PHE A N 1
ATOM 1687 C CA . PHE A 1 212 ? 8.797 -5.281 6.894 1.00 96.25 212 PHE A CA 1
ATOM 1688 C C . PHE A 1 212 ? 9.243 -4.084 7.728 1.00 96.25 212 PHE A C 1
ATOM 1690 O O . PHE A 1 212 ? 10.312 -3.521 7.494 1.00 96.25 212 PHE A O 1
ATOM 1697 N N . SER A 1 213 ? 8.453 -3.750 8.747 1.00 92.88 213 SER A N 1
ATOM 1698 C CA . SER A 1 213 ? 8.766 -2.734 9.758 1.00 92.88 213 SER A CA 1
ATOM 1699 C C . SER A 1 213 ? 8.530 -3.310 11.152 1.00 92.88 213 SER A C 1
ATOM 1701 O O . SER A 1 213 ? 7.590 -4.065 11.369 1.00 92.88 213 SER A O 1
ATOM 1703 N N . ASN A 1 214 ? 9.370 -2.972 12.131 1.00 84.38 214 ASN A N 1
ATOM 1704 C CA . ASN A 1 214 ? 9.198 -3.499 13.490 1.00 84.38 214 ASN A CA 1
ATOM 1705 C C . ASN A 1 214 ? 8.098 -2.792 14.293 1.00 84.38 214 ASN A C 1
ATOM 1707 O O . ASN A 1 214 ? 7.614 -3.391 15.258 1.00 84.38 214 ASN A O 1
ATOM 1711 N N . ILE A 1 215 ? 7.795 -1.532 13.961 1.00 75.44 215 ILE A N 1
ATOM 1712 C CA . ILE A 1 215 ? 6.964 -0.630 14.775 1.00 75.44 215 ILE A CA 1
ATOM 1713 C C . ILE A 1 215 ? 6.027 0.189 13.876 1.00 75.44 215 ILE A C 1
ATOM 1715 O O . ILE A 1 215 ? 4.819 0.123 14.048 1.00 75.44 215 ILE A O 1
ATOM 1719 N N . GLU A 1 216 ? 6.573 0.922 12.904 1.00 80.88 216 GLU A N 1
ATOM 1720 C CA . GLU A 1 216 ? 5.836 1.943 12.146 1.00 80.88 216 GLU A CA 1
ATOM 1721 C C . GLU A 1 216 ? 4.931 1.313 11.075 1.00 80.88 216 GLU A C 1
ATOM 1723 O O . GLU A 1 216 ? 5.424 0.913 10.014 1.00 80.88 216 GLU A O 1
ATOM 1728 N N . SER A 1 217 ? 3.621 1.234 11.338 1.00 90.88 217 SER A N 1
ATOM 1729 C CA . SER A 1 217 ? 2.639 0.699 10.381 1.00 90.88 217 SER A CA 1
ATOM 1730 C C . SER A 1 217 ? 2.267 1.746 9.334 1.00 90.88 217 SER A C 1
ATOM 1732 O O . SER A 1 217 ? 2.191 1.419 8.148 1.00 90.88 217 SER A O 1
ATOM 1734 N N . ASN A 1 218 ? 2.127 3.017 9.733 1.00 92.88 218 ASN A N 1
ATOM 1735 C CA . ASN A 1 218 ? 1.794 4.091 8.799 1.00 92.88 218 ASN A CA 1
ATOM 1736 C C . ASN A 1 218 ? 2.880 4.282 7.737 1.00 92.88 218 ASN A C 1
ATOM 1738 O O . ASN A 1 218 ? 2.573 4.312 6.544 1.00 92.88 218 ASN A O 1
ATOM 1742 N N . ARG A 1 219 ? 4.149 4.365 8.155 1.00 92.19 219 ARG A N 1
ATOM 1743 C CA . ARG A 1 219 ? 5.280 4.511 7.230 1.00 92.19 219 ARG A CA 1
ATOM 1744 C C . ARG A 1 219 ? 5.385 3.321 6.288 1.00 92.19 219 ARG A C 1
ATOM 1746 O O . ARG A 1 219 ? 5.552 3.516 5.093 1.00 92.19 219 ARG A O 1
ATOM 1753 N N . LEU A 1 220 ? 5.246 2.105 6.815 1.00 94.94 220 LEU A N 1
ATOM 1754 C CA . LEU A 1 220 ? 5.256 0.874 6.027 1.00 94.94 220 LEU A CA 1
ATOM 1755 C C . LEU A 1 220 ? 4.217 0.916 4.898 1.00 94.94 220 LEU A C 1
ATOM 1757 O O . LEU A 1 220 ? 4.554 0.683 3.739 1.00 94.94 220 LEU A O 1
ATOM 1761 N N . CYS A 1 221 ? 2.968 1.252 5.230 1.00 96.69 221 CYS A N 1
ATOM 1762 C CA . CYS A 1 221 ? 1.897 1.339 4.242 1.00 96.69 221 CYS A CA 1
ATOM 1763 C C . CYS A 1 221 ? 2.131 2.487 3.252 1.00 96.69 221 CYS A C 1
ATOM 1765 O O . CYS A 1 221 ? 1.922 2.325 2.050 1.00 96.69 221 CYS A O 1
ATOM 1767 N N . SER A 1 222 ? 2.561 3.646 3.757 1.00 95.31 222 SER A N 1
ATOM 1768 C CA . SER A 1 222 ? 2.794 4.845 2.950 1.00 95.31 222 SER A CA 1
ATOM 1769 C C . SER A 1 222 ? 3.933 4.637 1.958 1.00 95.31 222 SER A C 1
ATOM 1771 O O . SER A 1 222 ? 3.776 4.996 0.800 1.00 95.31 222 SER A O 1
ATOM 1773 N N . ASP A 1 223 ? 5.031 3.988 2.356 1.00 96.06 223 ASP A N 1
ATOM 1774 C CA . ASP A 1 223 ? 6.146 3.670 1.461 1.00 96.06 223 ASP A CA 1
ATOM 1775 C C . ASP A 1 223 ? 5.686 2.785 0.291 1.00 96.06 223 ASP A C 1
ATOM 1777 O O . ASP A 1 223 ? 6.003 3.078 -0.863 1.00 96.06 223 ASP A O 1
ATOM 1781 N N . ILE A 1 224 ? 4.882 1.746 0.565 1.00 97.69 224 ILE A N 1
ATOM 1782 C CA . ILE A 1 224 ? 4.297 0.889 -0.478 1.00 97.69 224 ILE A CA 1
ATOM 1783 C C . ILE A 1 224 ? 3.443 1.730 -1.430 1.00 97.69 224 ILE A C 1
ATOM 1785 O O . ILE A 1 224 ? 3.685 1.715 -2.636 1.00 97.69 224 ILE A O 1
ATOM 1789 N N . LEU A 1 225 ? 2.479 2.499 -0.912 1.00 97.44 225 LEU A N 1
ATOM 1790 C CA . LEU A 1 225 ? 1.596 3.332 -1.738 1.00 97.44 225 LEU A CA 1
ATOM 1791 C C . LEU A 1 225 ? 2.377 4.385 -2.543 1.00 97.44 225 LEU A C 1
ATOM 1793 O O . LEU A 1 225 ? 2.069 4.610 -3.715 1.00 97.44 225 LEU A O 1
ATOM 1797 N N . CYS A 1 226 ? 3.424 4.979 -1.965 1.00 96.56 226 CYS A N 1
ATOM 1798 C CA . CYS A 1 226 ? 4.323 5.897 -2.656 1.00 96.56 226 CYS A CA 1
ATOM 1799 C C . CYS A 1 226 ? 5.015 5.210 -3.844 1.00 96.56 226 CYS A C 1
ATOM 1801 O O . CYS A 1 226 ? 5.024 5.772 -4.934 1.00 96.56 226 CYS A O 1
ATOM 1803 N N . ILE A 1 227 ? 5.523 3.982 -3.688 1.00 97.62 227 ILE A N 1
ATOM 1804 C CA . ILE A 1 227 ? 6.127 3.234 -4.805 1.00 97.62 227 ILE A CA 1
ATOM 1805 C C . ILE A 1 227 ? 5.083 2.929 -5.887 1.00 97.62 227 ILE A C 1
ATOM 1807 O O . ILE A 1 227 ? 5.345 3.144 -7.070 1.00 97.62 227 ILE A O 1
ATOM 1811 N N . LEU A 1 228 ? 3.887 2.478 -5.498 1.00 96.81 228 LEU A N 1
ATOM 1812 C CA . LEU A 1 228 ? 2.808 2.168 -6.444 1.00 96.81 228 LEU A CA 1
ATOM 1813 C C . LEU A 1 228 ? 2.372 3.396 -7.246 1.00 96.81 228 LEU A C 1
ATOM 1815 O O . LEU A 1 228 ? 2.169 3.311 -8.453 1.00 96.81 228 LEU A O 1
ATOM 1819 N N . SER A 1 229 ? 2.306 4.553 -6.593 1.00 95.00 229 SER A N 1
ATOM 1820 C CA . SER A 1 229 ? 1.962 5.835 -7.217 1.00 95.00 229 SER A CA 1
ATOM 1821 C C . SER A 1 229 ? 3.027 6.402 -8.168 1.00 95.00 229 SER A C 1
ATOM 1823 O O . SER A 1 229 ? 2.807 7.456 -8.767 1.00 95.00 229 SER A O 1
ATOM 1825 N N . LEU A 1 230 ? 4.182 5.742 -8.324 1.00 95.25 230 LEU A N 1
ATOM 1826 C CA . LEU A 1 230 ? 5.129 6.043 -9.405 1.00 95.25 230 LEU A CA 1
ATOM 1827 C C . LEU A 1 230 ? 4.676 5.451 -10.744 1.00 95.25 230 LEU A C 1
ATOM 1829 O O . LEU A 1 230 ? 5.105 5.924 -11.797 1.00 95.25 230 LEU A O 1
ATOM 1833 N N . VAL A 1 231 ? 3.816 4.428 -10.723 1.00 93.38 231 VAL A N 1
ATOM 1834 C CA . VAL A 1 231 ? 3.206 3.883 -11.935 1.00 93.38 231 VAL A CA 1
ATOM 1835 C C . VAL A 1 231 ? 1.910 4.651 -12.226 1.00 93.38 231 VAL A C 1
ATOM 1837 O O . VAL A 1 231 ? 1.035 4.721 -11.359 1.00 93.38 231 VAL A O 1
ATOM 1840 N N . PRO A 1 232 ? 1.744 5.211 -13.437 1.00 89.00 232 PRO A N 1
ATOM 1841 C CA . PRO A 1 232 ? 0.572 6.016 -13.771 1.00 89.00 232 PRO A CA 1
ATOM 1842 C C . PRO A 1 232 ? -0.744 5.248 -13.592 1.00 89.00 232 PRO A C 1
ATOM 1844 O O . PRO A 1 232 ? -0.901 4.165 -14.158 1.00 89.00 232 PRO A O 1
ATOM 1847 N N . GLY A 1 233 ? -1.698 5.828 -12.857 1.00 86.75 233 GLY A N 1
ATOM 1848 C CA . GLY A 1 233 ? -3.063 5.312 -12.716 1.00 86.75 233 GLY A CA 1
ATOM 1849 C C . GLY A 1 233 ? -3.240 4.146 -11.735 1.00 86.75 233 GLY A C 1
ATOM 1850 O O . GLY A 1 233 ? -4.360 3.649 -11.594 1.00 86.75 233 GLY A O 1
ATOM 1851 N N . ILE A 1 234 ? -2.172 3.639 -11.093 1.00 91.62 234 ILE A N 1
ATOM 1852 C CA . ILE A 1 234 ? -2.306 2.462 -10.216 1.00 91.62 234 ILE A CA 1
ATOM 1853 C C . ILE A 1 234 ? -3.176 2.764 -9.001 1.00 91.62 234 ILE A C 1
ATOM 1855 O O . ILE A 1 234 ? -4.022 1.940 -8.664 1.00 91.62 234 ILE A O 1
ATOM 1859 N N . LEU A 1 235 ? -2.982 3.906 -8.338 1.00 91.19 235 LEU A N 1
ATOM 1860 C CA . LEU A 1 235 ? -3.791 4.223 -7.163 1.00 91.19 235 LEU A CA 1
ATOM 1861 C C . LEU A 1 235 ? -5.214 4.611 -7.551 1.00 91.19 235 LEU A C 1
ATOM 1863 O O . LEU A 1 235 ? -6.128 4.353 -6.791 1.00 91.19 235 LEU A O 1
ATOM 1867 N N . GLU A 1 236 ? -5.410 5.209 -8.716 1.00 87.69 236 GLU A N 1
ATOM 1868 C CA . GLU A 1 236 ? -6.705 5.670 -9.197 1.00 87.69 236 GLU A CA 1
ATOM 1869 C C . GLU A 1 236 ? -7.618 4.500 -9.581 1.00 87.69 236 GLU A C 1
ATOM 1871 O O . GLU A 1 236 ? -8.784 4.473 -9.188 1.00 87.69 236 GLU A O 1
ATOM 1876 N N . GLU A 1 237 ? -7.085 3.532 -10.333 1.00 86.44 237 GLU A N 1
ATOM 1877 C CA . GLU A 1 237 ? -7.873 2.451 -10.945 1.00 86.44 237 GLU A CA 1
ATOM 1878 C C . GLU A 1 237 ? -7.209 1.068 -10.812 1.00 86.44 237 GLU A C 1
ATOM 1880 O O . GLU A 1 237 ? -7.891 0.043 -10.765 1.00 86.44 237 GLU A O 1
ATOM 1885 N N . GLY A 1 238 ? -5.878 1.005 -10.711 1.00 89.25 238 GLY A N 1
ATOM 1886 C CA . GLY A 1 238 ? -5.120 -0.254 -10.705 1.00 89.25 238 GLY A CA 1
ATOM 1887 C C . GLY A 1 238 ? -5.250 -1.111 -9.439 1.00 89.25 238 GLY A C 1
ATOM 1888 O O . GLY A 1 238 ? -4.791 -2.253 -9.444 1.00 89.25 238 GLY A O 1
ATOM 1889 N N . LEU A 1 239 ? -5.869 -0.598 -8.369 1.00 93.06 239 LEU A N 1
ATOM 1890 C CA . LEU A 1 239 ? -6.108 -1.331 -7.119 1.00 93.06 239 LEU A CA 1
ATOM 1891 C C . LEU A 1 239 ? -7.505 -1.960 -7.015 1.00 93.06 239 LEU A C 1
ATOM 1893 O O . LEU A 1 239 ? -7.835 -2.513 -5.965 1.00 93.06 239 LEU A O 1
ATOM 1897 N N . ALA A 1 240 ? -8.340 -1.870 -8.053 1.00 90.88 240 ALA A N 1
ATOM 1898 C CA . ALA A 1 240 ? -9.717 -2.364 -8.004 1.00 90.88 240 ALA A CA 1
ATOM 1899 C C . ALA A 1 240 ? -9.799 -3.873 -7.703 1.00 90.88 240 ALA A C 1
ATOM 1901 O O . ALA A 1 240 ? -10.649 -4.291 -6.927 1.00 90.88 240 ALA A O 1
ATOM 1902 N N . ASP A 1 241 ? -8.871 -4.684 -8.212 1.00 89.38 241 ASP A N 1
ATOM 1903 C CA . ASP A 1 241 ? -8.856 -6.142 -8.006 1.00 89.38 241 ASP A CA 1
ATOM 1904 C C . ASP A 1 241 ? -7.787 -6.613 -7.005 1.00 89.38 241 ASP A C 1
ATOM 1906 O O . ASP A 1 241 ? -7.508 -7.809 -6.891 1.00 89.38 241 ASP A O 1
ATOM 1910 N N . ALA A 1 242 ? -7.162 -5.692 -6.271 1.00 91.44 242 ALA A N 1
ATOM 1911 C CA . ALA A 1 242 ? -5.915 -5.981 -5.575 1.00 91.44 242 ALA A CA 1
ATOM 1912 C C . ALA A 1 242 ? -6.045 -6.872 -4.329 1.00 91.44 242 ALA A C 1
ATOM 1914 O O . ALA A 1 242 ? -5.042 -7.432 -3.883 1.00 91.44 242 ALA A O 1
ATOM 1915 N N . ALA A 1 243 ? -7.251 -7.029 -3.779 1.00 90.31 243 ALA A N 1
ATOM 1916 C CA . ALA A 1 243 ? -7.526 -7.951 -2.676 1.00 90.31 243 ALA A CA 1
ATOM 1917 C C . ALA A 1 243 ? -8.391 -9.157 -3.075 1.00 90.31 243 ALA A C 1
ATOM 1919 O O . ALA A 1 243 ? -8.684 -10.007 -2.231 1.00 90.31 243 ALA A O 1
ATOM 1920 N N . ASN A 1 244 ? -8.780 -9.265 -4.349 1.00 85.44 244 ASN A N 1
ATOM 1921 C CA . ASN A 1 244 ? -9.612 -10.364 -4.821 1.00 85.44 244 ASN A CA 1
ATOM 1922 C C . ASN A 1 244 ? -8.776 -11.630 -4.977 1.00 85.44 244 ASN A C 1
ATOM 1924 O O . ASN A 1 244 ? -7.874 -11.716 -5.814 1.00 85.44 244 ASN A O 1
ATOM 1928 N N . TYR A 1 245 ? -9.103 -12.627 -4.161 1.00 82.50 245 TYR A N 1
ATOM 1929 C CA . TYR A 1 245 ? -8.394 -13.892 -4.117 1.00 82.50 245 TYR A CA 1
ATOM 1930 C C . TYR A 1 245 ? -9.368 -15.055 -4.276 1.00 82.50 245 TYR A C 1
ATOM 1932 O O . TYR A 1 245 ? -10.193 -15.322 -3.401 1.00 82.50 245 TYR A O 1
ATOM 1940 N N . ASP A 1 246 ? -9.247 -15.766 -5.394 1.00 78.38 246 ASP A N 1
ATOM 1941 C CA . ASP A 1 246 ? -10.049 -16.952 -5.664 1.00 78.38 246 ASP A CA 1
ATOM 1942 C C . ASP A 1 246 ? -9.280 -18.211 -5.238 1.00 78.38 246 ASP A C 1
ATOM 1944 O O . ASP A 1 246 ? -8.362 -18.673 -5.925 1.00 78.38 246 ASP A O 1
ATOM 1948 N N . LYS A 1 247 ? -9.677 -18.766 -4.083 1.00 68.06 247 LYS A N 1
ATOM 1949 C CA . LYS A 1 247 ? -9.160 -20.033 -3.531 1.00 68.06 247 LYS A CA 1
ATOM 1950 C C . LYS A 1 247 ? -9.519 -21.246 -4.392 1.00 68.06 247 LYS A C 1
ATOM 1952 O O . LYS A 1 247 ? -8.808 -22.247 -4.350 1.00 68.06 247 LYS A O 1
ATOM 1957 N N . ASN A 1 248 ? -10.626 -21.173 -5.133 1.00 62.53 248 ASN A N 1
ATOM 1958 C CA . ASN A 1 248 ? -11.217 -22.292 -5.864 1.00 62.53 248 ASN A CA 1
ATOM 1959 C C . ASN A 1 248 ? -10.807 -22.326 -7.334 1.00 62.53 248 ASN A C 1
ATOM 1961 O O . ASN A 1 248 ? -11.028 -23.346 -7.996 1.00 62.53 248 ASN A O 1
ATOM 1965 N N . LYS A 1 249 ? -10.176 -21.259 -7.838 1.00 59.59 249 LYS A N 1
ATOM 1966 C CA . LYS A 1 249 ? -9.479 -21.265 -9.123 1.00 59.59 249 LYS A CA 1
ATOM 1967 C C . LYS A 1 249 ? -8.321 -22.254 -9.037 1.00 59.59 249 LYS A C 1
ATOM 1969 O O . LYS A 1 249 ? -7.181 -21.897 -8.753 1.00 59.59 249 LYS A O 1
ATOM 1974 N N . LYS A 1 250 ? -8.631 -23.528 -9.287 1.00 44.72 250 LYS A N 1
ATOM 1975 C CA . LYS A 1 250 ? -7.648 -24.527 -9.681 1.00 44.72 250 LYS A CA 1
ATOM 1976 C C . LYS A 1 250 ? -7.022 -23.990 -10.958 1.00 44.72 250 LYS A C 1
ATOM 1978 O O . LYS A 1 250 ? -7.566 -24.161 -12.045 1.00 44.72 250 LYS A O 1
ATOM 1983 N N . THR A 1 251 ? -5.896 -23.300 -10.837 1.00 43.72 251 THR A N 1
ATOM 1984 C CA . THR A 1 251 ? -4.937 -23.286 -11.929 1.00 43.72 251 THR A CA 1
ATOM 1985 C C . THR A 1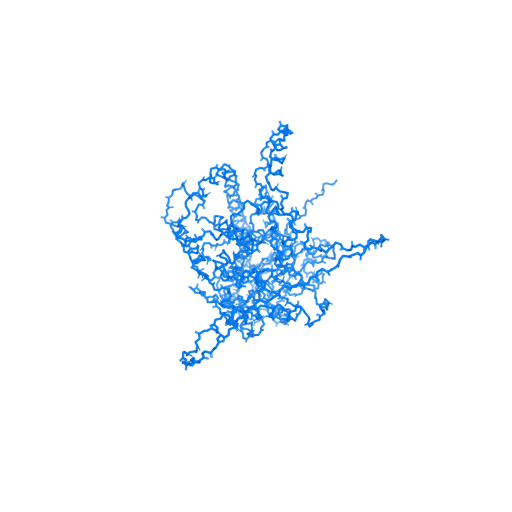 251 ? -4.714 -24.748 -12.315 1.00 43.72 251 THR A C 1
ATOM 1987 O O . THR A 1 251 ? -4.699 -25.637 -11.466 1.00 43.72 251 THR A O 1
ATOM 1990 N N . THR A 1 252 ? -4.595 -25.054 -13.595 1.00 43.81 252 THR A N 1
ATOM 1991 C CA . THR A 1 252 ? -3.899 -26.269 -14.013 1.00 43.81 252 THR A CA 1
ATOM 1992 C C . THR A 1 252 ? -2.482 -26.124 -13.438 1.00 43.81 252 THR A C 1
ATOM 1994 O O . THR A 1 252 ? -1.695 -25.305 -13.902 1.00 43.81 252 THR A O 1
ATOM 1997 N N . ILE A 1 253 ? -2.259 -26.757 -12.281 1.00 47.97 253 ILE A N 1
ATOM 1998 C CA . ILE A 1 253 ? -1.392 -26.276 -11.185 1.00 47.97 253 ILE A CA 1
ATOM 1999 C C . ILE A 1 253 ? 0.119 -26.423 -11.459 1.00 47.97 253 ILE A C 1
ATOM 2001 O O . ILE A 1 253 ? 0.912 -25.903 -10.687 1.00 47.97 253 ILE A O 1
ATOM 2005 N N . GLU A 1 254 ? 0.536 -27.017 -12.578 1.00 44.53 254 GLU A N 1
ATOM 2006 C CA . GLU A 1 254 ? 1.957 -27.317 -12.845 1.00 44.53 254 GLU A CA 1
ATOM 2007 C C . GLU A 1 254 ? 2.552 -26.567 -14.055 1.00 44.53 254 GLU A C 1
ATOM 2009 O O . GLU A 1 254 ? 3.758 -26.592 -14.252 1.00 44.53 254 GLU A O 1
ATOM 2014 N N . GLU A 1 255 ? 1.763 -25.839 -14.859 1.00 42.50 255 GLU A N 1
ATOM 2015 C CA . GLU A 1 255 ? 2.265 -25.329 -16.152 1.00 42.50 255 GLU A CA 1
ATOM 2016 C C . GLU A 1 255 ? 2.511 -23.812 -16.256 1.00 42.50 255 GLU A C 1
ATOM 2018 O O . GLU A 1 255 ? 3.165 -23.387 -17.202 1.00 42.50 255 GLU A O 1
ATOM 2023 N N . GLU A 1 256 ? 2.009 -22.955 -15.359 1.00 43.28 256 GLU A N 1
ATOM 2024 C CA . GLU A 1 256 ? 2.142 -21.488 -15.535 1.00 43.28 256 GLU A CA 1
ATOM 2025 C C . GLU A 1 256 ? 3.074 -20.784 -14.545 1.00 43.28 256 GLU A C 1
ATOM 2027 O O . GLU A 1 256 ? 3.694 -19.782 -14.909 1.00 43.28 256 GLU A O 1
ATOM 2032 N N . THR A 1 257 ? 3.140 -21.245 -13.297 1.00 42.59 257 THR A N 1
ATOM 2033 C CA . THR A 1 257 ? 4.000 -20.659 -12.256 1.00 42.59 257 THR A CA 1
ATOM 2034 C C . THR A 1 257 ? 5.435 -21.160 -12.373 1.00 42.59 257 THR A C 1
ATOM 2036 O O . THR A 1 257 ? 6.333 -20.323 -12.358 1.00 42.59 257 THR A O 1
ATOM 2039 N N . ASP A 1 258 ? 5.641 -22.458 -12.640 1.00 46.16 258 ASP A N 1
ATOM 2040 C CA . ASP A 1 258 ? 6.969 -23.002 -12.967 1.00 46.16 258 ASP A CA 1
ATOM 2041 C C . ASP A 1 258 ? 7.511 -22.371 -14.251 1.00 46.16 258 ASP A C 1
ATOM 2043 O O . ASP A 1 258 ? 8.614 -21.842 -14.246 1.00 46.16 258 ASP A O 1
ATOM 2047 N N . ARG A 1 259 ? 6.700 -22.240 -15.312 1.00 46.94 259 ARG A N 1
ATOM 2048 C CA . ARG A 1 259 ? 7.170 -21.647 -16.577 1.00 46.94 259 ARG A CA 1
ATOM 2049 C C . ARG A 1 259 ? 7.656 -20.197 -16.465 1.00 46.94 259 ARG A C 1
ATOM 2051 O O . ARG A 1 259 ? 8.475 -19.795 -17.277 1.00 46.94 259 ARG A O 1
ATOM 2058 N N . ARG A 1 260 ? 7.175 -19.358 -15.536 1.00 49.72 260 ARG A N 1
ATOM 2059 C CA . ARG A 1 260 ? 7.642 -17.950 -15.453 1.00 49.72 260 ARG A CA 1
ATOM 2060 C C . ARG A 1 260 ? 8.974 -17.817 -14.738 1.00 49.72 260 ARG A C 1
ATOM 2062 O O . ARG A 1 260 ? 9.822 -17.060 -15.206 1.00 49.72 260 ARG A O 1
ATOM 2069 N N . ASP A 1 261 ? 9.137 -18.529 -13.630 1.00 55.81 261 ASP A N 1
ATOM 2070 C CA . ASP A 1 261 ? 10.417 -18.577 -12.936 1.00 55.81 261 ASP A CA 1
ATOM 2071 C C . ASP A 1 261 ? 11.436 -19.357 -13.777 1.00 55.81 261 ASP A C 1
ATOM 2073 O O . ASP A 1 261 ? 12.540 -18.855 -13.959 1.00 55.81 261 ASP A O 1
ATOM 2077 N N . GLU A 1 262 ? 11.029 -20.446 -14.442 1.00 53.94 262 GLU A N 1
ATOM 2078 C CA . GLU A 1 262 ? 11.850 -21.171 -15.420 1.00 53.94 262 GLU A CA 1
ATOM 2079 C C . GLU A 1 262 ? 12.218 -20.315 -16.630 1.00 53.94 262 GLU A C 1
ATOM 2081 O O . GLU A 1 262 ? 13.379 -20.307 -17.000 1.00 53.94 262 GLU A O 1
ATOM 2086 N N . ILE A 1 263 ? 11.304 -19.572 -17.270 1.00 53.66 263 ILE A N 1
ATOM 2087 C CA . ILE A 1 263 ? 11.660 -18.769 -18.456 1.00 53.66 263 ILE A CA 1
ATOM 2088 C C . ILE A 1 263 ? 12.575 -17.601 -18.075 1.00 53.66 263 ILE A C 1
ATOM 2090 O O . ILE A 1 263 ? 13.505 -17.296 -18.818 1.00 53.66 263 ILE A O 1
ATOM 2094 N N . VAL A 1 264 ? 12.362 -16.960 -16.922 1.00 55.31 264 VAL A N 1
ATOM 2095 C CA . VAL A 1 264 ? 13.303 -15.951 -16.416 1.00 55.31 264 VAL A CA 1
ATOM 2096 C C . VAL A 1 264 ? 14.660 -16.605 -16.143 1.00 55.31 264 VAL A C 1
ATOM 2098 O O . VAL A 1 264 ? 15.675 -16.083 -16.594 1.00 55.31 264 VAL A O 1
ATOM 2101 N N . GLU A 1 265 ? 14.696 -17.783 -15.517 1.00 55.91 265 GLU A N 1
ATOM 2102 C CA . GLU A 1 265 ? 15.921 -18.558 -15.280 1.00 55.91 265 GLU A CA 1
ATOM 2103 C C . GLU A 1 265 ? 16.591 -19.049 -16.584 1.00 55.91 265 GLU A C 1
ATOM 2105 O O . GLU A 1 265 ? 17.815 -19.064 -16.676 1.00 55.91 265 GLU A O 1
ATOM 2110 N N . ILE A 1 266 ? 15.819 -19.379 -17.624 1.00 58.25 266 ILE A N 1
ATOM 2111 C CA . ILE A 1 266 ? 16.281 -19.766 -18.966 1.00 58.25 266 ILE A CA 1
ATOM 2112 C C . ILE A 1 266 ? 16.866 -18.555 -19.696 1.00 58.25 266 ILE A C 1
ATOM 2114 O O . ILE A 1 266 ? 17.950 -18.659 -20.265 1.00 58.25 266 ILE A O 1
ATOM 2118 N N . ILE A 1 267 ? 16.208 -17.391 -19.644 1.00 61.16 267 ILE A N 1
ATOM 2119 C CA . ILE A 1 267 ? 16.745 -16.137 -20.195 1.00 61.16 267 ILE A CA 1
ATOM 2120 C C . ILE A 1 267 ? 18.070 -15.800 -19.501 1.00 61.16 267 ILE A C 1
ATOM 2122 O O . ILE A 1 267 ? 19.041 -15.450 -20.168 1.00 61.16 267 ILE A O 1
ATOM 2126 N N . LEU A 1 268 ? 18.150 -15.984 -18.183 1.00 54.31 268 LEU A N 1
ATOM 2127 C CA . LEU A 1 268 ? 19.363 -15.754 -17.396 1.00 54.31 268 LEU A CA 1
ATOM 2128 C C . LEU A 1 268 ? 20.493 -16.757 -17.712 1.00 54.31 268 LEU A C 1
ATOM 2130 O O . LEU A 1 268 ? 21.648 -16.342 -17.829 1.00 54.31 268 LEU A O 1
ATOM 2134 N N . LYS A 1 269 ? 20.177 -18.046 -17.919 1.00 54.69 269 LYS A N 1
ATOM 2135 C CA . LYS A 1 269 ? 21.137 -19.080 -18.367 1.00 54.69 269 LYS A CA 1
ATOM 2136 C C . LYS A 1 269 ? 21.649 -18.806 -19.785 1.00 54.69 269 LYS A C 1
ATOM 2138 O O . LYS A 1 269 ? 22.852 -18.829 -20.022 1.00 54.69 269 LYS A O 1
ATOM 2143 N N . SER A 1 270 ? 20.765 -18.421 -20.706 1.00 52.16 270 SER A N 1
ATOM 2144 C CA . SER A 1 270 ? 21.150 -18.094 -22.088 1.00 52.16 270 SER A CA 1
ATOM 2145 C C . SER A 1 270 ? 22.065 -16.863 -22.195 1.00 52.16 270 SER A C 1
ATOM 2147 O O . SER A 1 270 ? 22.929 -16.815 -23.064 1.00 52.16 270 SER A O 1
ATOM 2149 N N . SER A 1 271 ? 21.934 -15.896 -21.278 1.00 46.28 271 SER A N 1
ATOM 2150 C CA . SER A 1 271 ? 22.813 -14.719 -21.203 1.00 46.28 271 SER A CA 1
ATOM 2151 C C . SER A 1 271 ? 24.186 -15.013 -20.579 1.00 46.28 271 SER A C 1
ATOM 2153 O O . SER A 1 271 ? 25.112 -14.224 -20.757 1.00 46.28 271 SER A O 1
ATOM 2155 N N . SER A 1 272 ? 24.336 -16.117 -19.836 1.00 40.94 272 SER A N 1
ATOM 2156 C CA . SER A 1 272 ? 25.612 -16.528 -19.225 1.00 40.94 272 SER A CA 1
ATOM 2157 C C . SER A 1 272 ? 26.429 -17.464 -20.128 1.00 40.94 272 SER A C 1
ATOM 2159 O O . SER A 1 272 ? 27.658 -17.399 -20.115 1.00 40.94 272 SER A O 1
ATOM 2161 N N . GLU A 1 273 ? 25.777 -18.243 -20.995 1.00 38.28 273 GLU A N 1
ATOM 2162 C CA . GLU A 1 273 ? 26.443 -19.083 -22.006 1.00 38.28 273 GLU A CA 1
ATOM 2163 C C . GLU A 1 273 ? 27.082 -18.268 -23.149 1.00 38.28 273 GLU A C 1
ATOM 2165 O O . GLU A 1 273 ? 28.083 -18.687 -23.727 1.00 38.28 273 GLU A O 1
ATOM 2170 N N . SER A 1 274 ? 26.597 -17.051 -23.430 1.00 34.66 274 SER A N 1
ATOM 2171 C CA . SER A 1 274 ? 27.203 -16.153 -24.430 1.00 34.66 274 SER A CA 1
ATOM 2172 C C . SER A 1 274 ? 28.548 -15.531 -24.015 1.00 34.66 274 SER A C 1
ATOM 2174 O O . SER A 1 274 ? 29.167 -14.833 -24.816 1.00 34.66 274 SER A O 1
ATOM 2176 N N . THR A 1 275 ? 29.013 -15.771 -22.784 1.00 29.89 275 THR A N 1
ATOM 2177 C CA . THR A 1 275 ? 30.300 -15.263 -22.266 1.00 29.89 275 THR A CA 1
ATOM 2178 C C . THR A 1 275 ? 31.394 -16.325 -22.124 1.00 29.89 275 THR A C 1
ATOM 2180 O O . THR A 1 275 ? 32.536 -15.969 -21.844 1.00 29.89 275 THR A O 1
ATOM 2183 N N . GLU A 1 276 ? 31.106 -17.603 -22.390 1.00 28.17 276 GLU A N 1
ATOM 2184 C CA . GLU A 1 276 ? 32.095 -18.691 -22.354 1.00 28.17 276 GLU A CA 1
ATOM 2185 C C . GLU A 1 276 ? 32.314 -19.299 -23.744 1.00 28.17 276 GLU A C 1
ATOM 2187 O O . GLU A 1 276 ? 31.994 -20.448 -24.030 1.00 28.17 276 GLU A O 1
ATOM 2192 N N . SER A 1 277 ? 32.877 -18.514 -24.658 1.00 27.80 277 SER A N 1
ATOM 2193 C CA . SER A 1 277 ? 33.595 -19.063 -25.813 1.00 27.80 277 SER A CA 1
ATOM 2194 C C . SER A 1 277 ? 34.538 -18.019 -26.396 1.00 27.80 277 SER A C 1
ATOM 2196 O O . SER A 1 277 ? 34.194 -17.323 -27.341 1.00 27.80 277 SER A O 1
ATOM 2198 N N . GLN A 1 278 ? 35.734 -17.915 -25.808 1.00 29.05 278 GLN A N 1
ATOM 2199 C CA . GLN A 1 278 ? 37.015 -17.761 -26.516 1.00 29.05 278 GLN A CA 1
ATOM 2200 C C . GLN A 1 278 ? 38.171 -17.610 -25.516 1.00 29.05 278 GLN A C 1
ATOM 2202 O O . GLN A 1 278 ? 38.762 -16.551 -25.383 1.00 29.05 278 GLN A O 1
ATOM 2207 N N . GLU A 1 279 ? 38.549 -18.704 -24.862 1.00 24.47 279 GLU A N 1
ATOM 2208 C CA . GLU A 1 279 ? 39.945 -18.923 -24.478 1.00 24.47 279 GLU A CA 1
ATOM 2209 C C . GLU A 1 279 ? 40.242 -20.411 -24.655 1.00 24.47 279 GLU A C 1
ATOM 2211 O O . GLU A 1 279 ? 39.832 -21.230 -23.843 1.00 24.47 279 GLU A O 1
ATOM 2216 N N . ASN A 1 280 ? 40.906 -20.768 -25.758 1.00 25.16 280 ASN A N 1
ATOM 2217 C CA . ASN A 1 280 ? 41.903 -21.836 -25.753 1.00 25.16 280 ASN A CA 1
ATOM 2218 C C . ASN A 1 280 ? 42.806 -21.756 -26.990 1.00 25.16 280 ASN A C 1
ATOM 2220 O O . ASN A 1 280 ? 42.406 -22.038 -28.115 1.00 25.16 280 ASN A O 1
ATOM 2224 N N . GLN A 1 281 ? 44.026 -21.311 -26.692 1.00 25.91 281 GLN A N 1
ATOM 2225 C CA . GLN A 1 281 ? 45.327 -21.779 -27.165 1.00 25.91 281 GLN A CA 1
ATOM 2226 C C . GLN A 1 281 ? 45.507 -22.113 -28.652 1.00 25.91 281 GLN A C 1
ATOM 2228 O O . GLN A 1 281 ? 45.071 -23.130 -29.182 1.00 25.91 281 GLN A O 1
ATOM 2233 N N . ILE A 1 282 ? 46.307 -21.238 -29.259 1.00 24.16 282 ILE A N 1
ATOM 2234 C CA . ILE A 1 282 ? 47.170 -21.483 -30.409 1.00 24.16 282 ILE A CA 1
ATOM 2235 C C . ILE A 1 282 ? 47.974 -22.763 -30.162 1.00 24.16 282 ILE A C 1
ATOM 2237 O O . ILE A 1 282 ? 48.768 -22.801 -29.227 1.00 24.16 282 ILE A O 1
ATOM 2241 N N . ASP A 1 283 ? 47.838 -23.742 -31.051 1.00 22.53 283 ASP A N 1
ATOM 2242 C CA . ASP A 1 283 ? 48.948 -24.630 -31.374 1.00 22.53 283 ASP A CA 1
ATOM 2243 C C . ASP A 1 283 ? 48.946 -24.961 -32.871 1.00 22.53 283 ASP A C 1
ATOM 2245 O O . ASP A 1 283 ? 47.940 -25.307 -33.492 1.00 22.53 283 ASP A O 1
ATOM 2249 N N . SER A 1 284 ? 50.115 -24.733 -33.455 1.00 24.34 284 SER A N 1
ATOM 2250 C CA . SER A 1 284 ? 50.482 -24.818 -34.863 1.00 24.34 284 SER A CA 1
ATOM 2251 C C . SER A 1 284 ? 50.435 -26.242 -35.409 1.00 24.34 284 SER A C 1
ATOM 2253 O O . SER A 1 284 ? 50.995 -27.127 -34.772 1.00 24.34 284 SER A O 1
ATOM 2255 N N . ASN A 1 285 ? 49.921 -26.432 -36.632 1.00 23.23 285 ASN A N 1
ATOM 2256 C CA . ASN A 1 285 ? 50.543 -27.285 -37.661 1.00 23.23 285 ASN A CA 1
ATOM 2257 C C . ASN A 1 285 ? 49.800 -27.190 -39.009 1.00 23.23 285 ASN A C 1
ATOM 2259 O O . ASN A 1 285 ? 48.632 -27.546 -39.127 1.00 23.23 285 ASN A O 1
ATOM 2263 N N . ILE A 1 286 ? 50.523 -26.731 -40.033 1.00 24.36 286 ILE A N 1
ATOM 2264 C CA . ILE A 1 286 ? 50.198 -26.847 -41.468 1.00 24.36 286 ILE A CA 1
ATOM 2265 C C . ILE A 1 286 ? 50.739 -28.218 -41.931 1.00 24.36 286 ILE A C 1
ATOM 2267 O O . ILE A 1 286 ? 51.816 -28.602 -41.464 1.00 24.36 286 ILE A O 1
ATOM 2271 N N . PRO A 1 287 ? 50.057 -28.968 -42.822 1.00 24.14 287 PRO A N 1
ATOM 2272 C CA . PRO A 1 287 ? 50.482 -28.948 -44.231 1.00 24.14 287 PRO A CA 1
ATOM 2273 C C . PRO A 1 287 ? 49.354 -29.002 -45.287 1.00 24.14 287 PRO A C 1
ATOM 2275 O O . PRO A 1 287 ? 48.412 -29.777 -45.180 1.00 24.14 287 PRO A O 1
ATOM 2278 N N . ASN A 1 288 ? 49.540 -28.164 -46.317 1.00 21.67 288 ASN A N 1
ATOM 2279 C CA . ASN A 1 288 ? 49.261 -28.314 -47.757 1.00 21.67 288 ASN A CA 1
ATOM 2280 C C . ASN A 1 288 ? 48.362 -29.465 -48.257 1.00 21.67 288 ASN A C 1
ATOM 2282 O O . ASN A 1 288 ? 48.719 -30.623 -48.091 1.00 21.67 288 ASN A O 1
ATOM 2286 N N . ASP A 1 289 ? 47.349 -29.131 -49.072 1.00 23.11 289 ASP A N 1
ATOM 2287 C CA . ASP A 1 289 ? 47.378 -29.422 -50.522 1.00 23.11 289 ASP A CA 1
ATOM 2288 C C . ASP A 1 289 ? 46.220 -28.744 -51.300 1.00 23.11 289 ASP A C 1
ATOM 2290 O O . ASP A 1 289 ? 45.055 -28.780 -50.912 1.00 23.11 289 ASP A O 1
ATOM 2294 N N . LYS A 1 290 ? 46.574 -28.093 -52.420 1.00 21.38 290 LYS A N 1
ATOM 2295 C CA . LYS A 1 290 ? 45.714 -27.805 -53.601 1.00 21.38 290 LYS A CA 1
ATOM 2296 C C . LYS A 1 290 ? 45.640 -29.105 -54.453 1.00 21.38 290 LYS A C 1
ATOM 2298 O O . LYS A 1 290 ? 46.501 -29.941 -54.192 1.00 21.38 290 LYS A O 1
ATOM 2303 N N . PRO A 1 291 ? 44.812 -29.303 -55.521 1.00 30.00 291 PRO A N 1
ATOM 2304 C CA . PRO A 1 291 ? 44.239 -28.306 -56.455 1.00 30.00 291 PRO A CA 1
ATOM 2305 C C . PRO A 1 291 ? 42.813 -28.679 -57.030 1.00 30.00 291 PRO A C 1
ATOM 2307 O O . PRO A 1 291 ? 42.293 -29.739 -56.723 1.00 30.00 291 PRO A O 1
ATOM 2310 N N . LYS A 1 292 ? 42.035 -27.758 -57.636 1.00 21.39 292 LYS A N 1
ATOM 2311 C CA . LYS A 1 292 ? 41.805 -27.480 -59.089 1.00 21.39 292 LYS A CA 1
ATOM 2312 C C . LYS A 1 292 ? 40.614 -28.166 -59.814 1.00 21.39 292 LYS A C 1
ATOM 2314 O O . LYS A 1 292 ? 40.403 -29.360 -59.668 1.00 21.39 292 LYS A O 1
ATOM 2319 N N . ASP A 1 293 ? 40.019 -27.335 -60.683 1.00 22.62 293 ASP A N 1
ATOM 2320 C CA . ASP A 1 293 ? 39.380 -27.547 -62.003 1.00 22.62 293 ASP A CA 1
ATOM 2321 C C . ASP A 1 293 ? 37.895 -27.988 -62.121 1.00 22.62 293 ASP A C 1
ATOM 2323 O O . ASP A 1 293 ? 37.506 -29.096 -61.770 1.00 22.62 293 ASP A O 1
ATOM 2327 N N . ASP A 1 294 ? 37.091 -27.027 -62.613 1.00 23.69 294 ASP A N 1
ATOM 2328 C CA . ASP A 1 294 ? 36.152 -27.038 -63.756 1.00 23.69 294 ASP A CA 1
ATOM 2329 C C . ASP A 1 294 ? 35.535 -28.366 -64.244 1.00 23.69 294 ASP A C 1
ATOM 2331 O O . ASP A 1 294 ? 36.255 -29.280 -64.622 1.00 23.69 294 ASP A O 1
ATOM 2335 N N . GLU A 1 295 ? 34.202 -28.405 -64.413 1.00 23.02 295 GLU A N 1
ATOM 2336 C CA . GLU A 1 295 ? 33.561 -28.549 -65.739 1.00 23.02 295 GLU A CA 1
ATOM 2337 C C . GLU A 1 295 ? 32.019 -28.474 -65.696 1.00 23.02 295 GLU A C 1
ATOM 2339 O O . GLU A 1 295 ? 31.352 -28.774 -64.707 1.00 23.02 295 GLU A O 1
ATOM 2344 N N . ILE A 1 296 ? 31.495 -27.997 -66.824 1.00 23.19 296 ILE A N 1
ATOM 2345 C CA . ILE A 1 296 ? 30.119 -27.642 -67.191 1.00 23.19 296 ILE A CA 1
ATOM 2346 C C . ILE A 1 296 ? 29.425 -28.849 -67.855 1.00 23.19 296 ILE A C 1
ATOM 2348 O O . ILE A 1 296 ? 30.116 -29.716 -68.379 1.00 23.19 296 ILE A O 1
ATOM 2352 N N . CYS A 1 297 ? 28.080 -28.839 -67.875 1.00 20.70 297 CYS A N 1
ATOM 2353 C CA . CYS A 1 297 ? 27.146 -29.326 -68.926 1.00 20.70 297 CYS A CA 1
ATOM 2354 C C . CYS A 1 297 ? 25.961 -30.099 -68.314 1.00 20.70 297 CYS A C 1
ATOM 2356 O O . CYS A 1 297 ? 26.125 -30.801 -67.328 1.00 20.70 297 CYS A O 1
ATOM 2358 N N . GLU A 1 298 ? 24.733 -30.113 -68.833 1.00 20.50 298 GLU A N 1
ATOM 2359 C CA . GLU A 1 298 ? 23.991 -29.373 -69.860 1.00 20.50 298 GLU A CA 1
ATOM 2360 C C . GLU A 1 298 ? 22.526 -29.873 -69.753 1.00 20.50 298 GLU A C 1
ATOM 2362 O O . GLU A 1 298 ? 22.291 -31.052 -69.508 1.00 20.50 298 GLU A O 1
ATOM 2367 N N . ILE A 1 299 ? 21.568 -28.959 -69.945 1.00 21.44 299 ILE A N 1
ATOM 2368 C CA . ILE A 1 299 ? 20.348 -29.074 -70.778 1.00 21.44 299 ILE A CA 1
ATOM 2369 C C . ILE A 1 299 ? 19.455 -30.330 -70.640 1.00 21.44 299 ILE A C 1
ATOM 2371 O O . ILE A 1 299 ? 19.817 -31.413 -71.088 1.00 21.44 299 ILE A O 1
ATOM 2375 N N . SER A 1 300 ? 18.179 -30.139 -70.261 1.00 22.30 300 SER A N 1
ATOM 2376 C CA . SER A 1 300 ? 17.029 -30.329 -71.184 1.00 22.30 300 SER A CA 1
ATOM 2377 C C . SER A 1 300 ? 15.681 -29.866 -70.601 1.00 22.30 300 SER A C 1
ATOM 2379 O O . SER A 1 300 ? 15.329 -30.136 -69.456 1.00 22.30 300 SER A O 1
ATOM 2381 N N . SER A 1 301 ? 14.952 -29.127 -71.437 1.00 23.20 301 SER A N 1
ATOM 2382 C CA . SER A 1 301 ? 13.583 -28.613 -71.315 1.00 23.20 301 SER A CA 1
ATOM 2383 C C . SER A 1 301 ? 12.556 -29.596 -71.888 1.00 23.20 301 SER A C 1
ATOM 2385 O O . SER A 1 301 ? 12.941 -30.337 -72.787 1.00 23.20 301 SER A O 1
ATOM 2387 N N . ASP A 1 302 ? 11.293 -29.534 -71.415 1.00 21.27 302 ASP A N 1
ATOM 2388 C CA . ASP A 1 302 ? 10.000 -29.892 -72.079 1.00 21.27 302 ASP A CA 1
ATOM 2389 C C . ASP A 1 302 ? 9.009 -30.503 -71.046 1.00 21.27 302 ASP A C 1
ATOM 2391 O O . ASP A 1 302 ? 9.424 -31.312 -70.228 1.00 21.27 302 ASP A O 1
ATOM 2395 N N . THR A 1 303 ? 7.700 -30.222 -70.918 1.00 23.12 303 THR A N 1
ATOM 2396 C CA . THR A 1 303 ? 6.667 -29.445 -71.636 1.00 23.12 303 THR A CA 1
ATOM 2397 C C . THR A 1 303 ? 5.499 -29.158 -70.653 1.00 23.12 303 THR A C 1
ATOM 2399 O O . THR A 1 303 ? 5.254 -29.926 -69.725 1.00 23.12 303 THR A O 1
ATOM 2402 N N . PHE A 1 304 ? 4.740 -28.080 -70.887 1.00 22.70 304 PHE A N 1
ATOM 2403 C CA . PHE A 1 304 ? 3.513 -27.643 -70.188 1.00 22.70 304 PHE A CA 1
ATOM 2404 C C . PHE A 1 304 ? 2.366 -28.680 -70.104 1.00 22.70 304 PHE A C 1
ATOM 2406 O O . PHE A 1 304 ? 2.060 -29.329 -71.104 1.00 22.70 304 PHE A O 1
ATOM 2413 N N . LYS A 1 305 ? 1.619 -28.683 -68.980 1.00 22.56 305 LYS A N 1
ATOM 2414 C CA . LYS A 1 305 ? 0.145 -28.848 -68.922 1.00 22.56 305 LYS A CA 1
ATOM 2415 C C . LYS A 1 305 ? -0.429 -28.388 -67.569 1.00 22.56 305 LYS A C 1
ATOM 2417 O O . LYS A 1 305 ? 0.076 -28.752 -66.515 1.00 22.56 305 LYS A O 1
ATOM 2422 N N . GLU A 1 306 ? -1.474 -27.567 -67.645 1.00 22.09 306 GLU A N 1
ATOM 2423 C CA . GLU A 1 306 ? -2.238 -26.978 -66.538 1.00 22.09 306 GLU A CA 1
ATOM 2424 C C . GLU A 1 306 ? -2.929 -28.024 -65.651 1.00 22.09 306 GLU A C 1
ATOM 2426 O O . GLU A 1 306 ? -3.534 -28.953 -66.179 1.00 22.09 306 GLU A O 1
ATOM 2431 N N . SER A 1 307 ? -2.942 -27.791 -64.331 1.00 19.03 307 SER A N 1
ATOM 2432 C CA . SER A 1 307 ? -4.177 -27.714 -63.527 1.00 19.03 307 SER A CA 1
ATOM 2433 C C . SER A 1 307 ? -3.870 -27.550 -62.029 1.00 19.03 307 SER A C 1
ATOM 2435 O O . SER A 1 307 ? -3.321 -28.454 -61.412 1.00 19.03 307 SER A O 1
ATOM 2437 N N . SER A 1 308 ? -4.335 -26.429 -61.469 1.00 21.94 308 SER A N 1
ATOM 2438 C CA . SER A 1 308 ? -4.855 -26.278 -60.098 1.00 21.94 308 SER A CA 1
ATOM 2439 C C . SER A 1 308 ? -3.907 -26.374 -58.886 1.00 21.94 308 SER A C 1
ATOM 2441 O O . SER A 1 308 ? -3.365 -27.422 -58.566 1.00 21.94 308 SER A O 1
ATOM 2443 N N . GLN A 1 309 ? -3.918 -25.272 -58.120 1.00 25.66 309 GLN A N 1
ATOM 2444 C CA . GLN A 1 309 ? -3.547 -25.111 -56.702 1.00 25.66 309 GLN A CA 1
ATOM 2445 C C . GLN A 1 309 ? -2.045 -25.091 -56.367 1.00 25.66 309 GLN A C 1
ATOM 2447 O O . GLN A 1 309 ? -1.432 -26.114 -56.084 1.00 25.66 309 GLN A O 1
ATOM 2452 N N . GLN A 1 310 ? -1.485 -23.878 -56.277 1.00 23.08 310 GLN A N 1
ATOM 2453 C CA . GLN A 1 310 ? -0.255 -23.616 -55.530 1.00 23.08 310 GLN A CA 1
ATOM 2454 C C . GLN A 1 310 ? -0.530 -22.696 -54.339 1.00 23.08 310 GLN A C 1
ATOM 2456 O O . GLN A 1 310 ? -1.079 -21.602 -54.465 1.00 23.08 310 GLN A O 1
ATOM 2461 N N . VAL A 1 311 ? -0.140 -23.223 -53.183 1.00 24.81 311 VAL A N 1
ATOM 2462 C CA . VAL A 1 311 ? 0.029 -22.571 -51.891 1.00 24.81 311 VAL A CA 1
ATOM 2463 C C . VAL A 1 311 ? 1.062 -21.457 -52.050 1.00 24.81 311 VAL A C 1
ATOM 2465 O O . VAL A 1 311 ? 2.206 -21.724 -52.413 1.00 24.81 311 VAL A O 1
ATOM 2468 N N . ILE A 1 312 ? 0.654 -20.218 -51.787 1.00 24.44 312 ILE A N 1
ATOM 2469 C CA . ILE A 1 312 ? 1.579 -19.096 -51.621 1.00 24.44 312 ILE A CA 1
ATOM 2470 C C . ILE A 1 312 ? 2.228 -19.286 -50.249 1.00 24.44 312 ILE A C 1
ATOM 2472 O O . ILE A 1 312 ? 1.534 -19.315 -49.237 1.00 24.44 312 ILE A O 1
ATOM 2476 N N . THR A 1 313 ? 3.543 -19.478 -50.212 1.00 26.05 313 THR A N 1
ATOM 2477 C CA . THR A 1 313 ? 4.310 -19.535 -48.964 1.00 26.05 313 THR A CA 1
ATOM 2478 C C . THR A 1 313 ? 4.410 -18.142 -48.344 1.00 26.05 313 THR A C 1
ATOM 2480 O O . THR A 1 313 ? 4.769 -17.185 -49.030 1.00 26.05 313 THR A O 1
ATOM 2483 N N . ASP A 1 314 ? 4.156 -18.050 -47.036 1.00 27.81 314 ASP A N 1
ATOM 2484 C CA . ASP A 1 314 ? 4.043 -16.823 -46.222 1.00 27.81 314 ASP A CA 1
ATOM 2485 C C . ASP A 1 314 ? 5.264 -15.876 -46.234 1.00 27.81 314 ASP A C 1
ATOM 2487 O O . ASP A 1 314 ? 5.217 -14.786 -45.665 1.00 27.81 314 ASP A O 1
ATOM 2491 N N . SER A 1 315 ? 6.356 -16.242 -46.906 1.00 30.84 315 SER A N 1
ATOM 2492 C CA . SER A 1 315 ? 7.578 -15.436 -46.951 1.00 30.84 315 SER A CA 1
ATOM 2493 C C . SER A 1 315 ? 7.556 -14.314 -48.002 1.00 30.84 315 SER A C 1
ATOM 2495 O O . SER A 1 315 ? 8.280 -13.339 -47.835 1.00 30.84 315 SER A O 1
ATOM 2497 N N . GLU A 1 316 ? 6.719 -14.383 -49.047 1.00 27.17 316 GLU A N 1
ATOM 2498 C CA . GLU A 1 316 ? 6.688 -13.351 -50.112 1.00 27.17 316 GLU A CA 1
ATOM 2499 C C . GLU A 1 316 ? 5.587 -12.286 -49.930 1.00 27.17 316 GLU A C 1
ATOM 2501 O O . GLU A 1 316 ? 5.644 -11.212 -50.536 1.00 27.17 316 GLU A O 1
ATOM 2506 N N . ILE A 1 317 ? 4.617 -12.519 -49.036 1.00 29.58 317 ILE A N 1
ATOM 2507 C CA . ILE A 1 317 ? 3.624 -11.500 -48.645 1.00 29.58 317 ILE A CA 1
ATOM 2508 C C . ILE A 1 317 ? 4.235 -10.514 -47.631 1.00 29.58 317 ILE A C 1
ATOM 2510 O O . ILE A 1 317 ? 3.918 -9.320 -47.648 1.00 29.58 317 ILE A O 1
ATOM 2514 N N . PHE A 1 318 ? 5.165 -10.966 -46.785 1.00 27.88 318 PHE A N 1
ATOM 2515 C CA . PHE A 1 318 ? 5.732 -10.132 -45.722 1.00 27.88 318 PHE A CA 1
ATOM 2516 C C . PHE A 1 318 ? 6.710 -9.064 -46.246 1.00 27.88 318 PHE A C 1
ATOM 2518 O O . PHE A 1 318 ? 6.709 -7.935 -45.755 1.00 27.88 318 PHE A O 1
ATOM 2525 N N . GLU A 1 319 ? 7.474 -9.358 -47.303 1.00 28.69 319 GLU A N 1
ATOM 2526 C CA . GLU A 1 319 ? 8.425 -8.388 -47.870 1.00 28.69 319 GLU A CA 1
ATOM 2527 C C . GLU A 1 319 ? 7.770 -7.330 -48.770 1.00 28.69 319 GLU A C 1
ATOM 2529 O O . GLU A 1 319 ? 8.245 -6.191 -48.828 1.00 28.69 319 GLU A O 1
ATOM 2534 N N . ASN A 1 320 ? 6.647 -7.650 -49.422 1.00 27.06 320 ASN A N 1
ATOM 2535 C CA . ASN A 1 320 ? 5.951 -6.696 -50.291 1.00 27.06 320 ASN A CA 1
ATOM 2536 C C . ASN A 1 320 ? 4.929 -5.818 -49.552 1.00 27.06 320 ASN A C 1
ATOM 2538 O O . ASN A 1 320 ? 4.650 -4.712 -50.010 1.00 27.06 320 ASN A O 1
ATOM 2542 N N . THR A 1 321 ? 4.442 -6.219 -48.371 1.00 28.50 321 THR A N 1
ATOM 2543 C CA . THR A 1 321 ? 3.551 -5.363 -47.558 1.00 28.50 321 THR A CA 1
ATOM 2544 C C . THR A 1 321 ? 4.331 -4.279 -46.797 1.00 28.50 321 THR A C 1
ATOM 2546 O O . THR A 1 321 ? 3.835 -3.168 -46.623 1.00 28.50 321 THR A O 1
ATOM 2549 N N . ALA A 1 322 ? 5.593 -4.541 -46.432 1.00 28.45 322 ALA A N 1
ATOM 2550 C CA . ALA A 1 322 ? 6.475 -3.570 -45.774 1.00 28.45 322 ALA A CA 1
ATOM 2551 C C . ALA A 1 322 ? 7.007 -2.464 -46.715 1.00 28.45 322 ALA A C 1
ATOM 2553 O O . ALA A 1 322 ? 7.504 -1.437 -46.251 1.00 28.45 322 ALA A O 1
ATOM 2554 N N . LYS A 1 323 ? 6.891 -2.649 -48.040 1.00 27.45 323 LYS A N 1
ATOM 2555 C CA . LYS A 1 323 ? 7.365 -1.698 -49.063 1.00 27.45 323 LYS A CA 1
ATOM 2556 C C . LYS A 1 323 ? 6.282 -0.815 -49.676 1.00 27.45 323 LYS A C 1
ATOM 2558 O O . LYS A 1 323 ? 6.634 0.133 -50.382 1.00 27.45 323 LYS A O 1
ATOM 2563 N N . TYR A 1 324 ? 5.005 -1.006 -49.338 1.00 26.77 324 TYR A N 1
ATOM 2564 C CA . TYR A 1 324 ? 3.993 0.037 -49.539 1.00 26.77 324 TYR A CA 1
ATOM 2565 C C . TYR A 1 324 ? 4.179 1.144 -48.492 1.00 26.77 324 TYR A C 1
ATOM 2567 O O . TYR A 1 324 ? 3.389 1.325 -47.578 1.00 26.77 324 TYR A O 1
ATOM 2575 N N . SER A 1 325 ? 5.296 1.860 -48.641 1.00 30.17 325 SER A N 1
ATOM 2576 C CA . SER A 1 325 ? 5.463 3.282 -48.377 1.00 30.17 325 SER A CA 1
ATOM 2577 C C . SER A 1 325 ? 4.622 3.825 -47.211 1.00 30.17 325 SER A C 1
ATOM 2579 O O . SER A 1 325 ? 3.545 4.401 -47.384 1.00 30.17 325 SER A O 1
ATOM 2581 N N . LEU A 1 326 ? 5.225 3.771 -46.019 1.00 31.45 326 LEU A N 1
ATOM 2582 C CA . LEU A 1 326 ? 4.927 4.671 -44.899 1.00 31.45 326 LEU A CA 1
ATOM 2583 C C . LEU A 1 326 ? 4.836 6.141 -45.363 1.00 31.45 326 LEU A C 1
ATOM 2585 O O . LEU A 1 326 ? 4.104 6.913 -44.764 1.00 31.45 326 LEU A O 1
ATOM 2589 N N . SER A 1 327 ? 5.495 6.541 -46.460 1.00 29.34 327 SER A N 1
ATOM 2590 C CA . SER A 1 327 ? 5.371 7.892 -47.024 1.00 29.34 327 SER A CA 1
ATOM 2591 C C . SER A 1 327 ? 4.034 8.186 -47.729 1.00 29.34 327 SER A C 1
ATOM 2593 O O . SER A 1 327 ? 3.588 9.331 -47.678 1.00 29.34 327 SER A O 1
ATOM 2595 N N . TYR A 1 328 ? 3.349 7.198 -48.316 1.00 28.44 328 TYR A N 1
ATOM 2596 C CA . TYR A 1 328 ? 2.051 7.396 -48.981 1.00 28.44 328 TYR A CA 1
ATOM 2597 C C . TYR A 1 328 ? 0.895 7.423 -47.970 1.00 28.44 328 TYR A C 1
ATOM 2599 O O . TYR A 1 328 ? -0.007 8.253 -48.076 1.00 28.44 328 TYR A O 1
ATOM 2607 N N . VAL A 1 329 ? 0.972 6.585 -46.927 1.00 30.78 329 VAL A N 1
ATOM 2608 C CA . VAL A 1 329 ? 0.022 6.596 -45.798 1.00 30.78 329 VAL A CA 1
ATOM 2609 C C . VAL A 1 329 ? 0.201 7.859 -44.948 1.00 30.78 329 VAL A C 1
ATOM 2611 O O . VAL A 1 329 ? -0.789 8.499 -44.596 1.00 30.78 329 VAL A O 1
ATOM 2614 N N . ASN A 1 330 ? 1.448 8.289 -44.710 1.00 33.91 330 ASN A N 1
ATOM 2615 C CA . ASN A 1 330 ? 1.731 9.553 -44.026 1.00 33.91 330 ASN A CA 1
ATOM 2616 C C . ASN A 1 330 ? 1.196 10.755 -44.812 1.00 33.91 330 ASN A C 1
ATOM 2618 O O . ASN A 1 330 ? 0.604 11.635 -44.206 1.00 33.91 330 ASN A O 1
ATOM 2622 N N . SER A 1 331 ? 1.323 10.789 -46.144 1.00 30.67 331 SER A N 1
ATOM 2623 C CA . SER A 1 331 ? 0.753 11.872 -46.957 1.00 30.67 331 SER A CA 1
ATOM 2624 C C . SER A 1 331 ? -0.774 11.877 -46.917 1.00 30.67 331 SER A C 1
ATOM 2626 O O . SER A 1 331 ? -1.353 12.919 -46.642 1.00 30.67 331 SER A O 1
ATOM 2628 N N . ALA A 1 332 ? -1.432 10.738 -47.148 1.00 30.33 332 ALA A N 1
ATOM 2629 C CA . ALA A 1 332 ? -2.890 10.680 -47.212 1.00 30.33 332 ALA A CA 1
ATOM 2630 C C . ALA A 1 332 ? -3.555 11.000 -45.862 1.00 30.33 332 ALA A C 1
ATOM 2632 O O . ALA A 1 332 ? -4.597 11.648 -45.843 1.00 30.33 332 ALA A O 1
ATOM 2633 N N . ILE A 1 333 ? -2.949 10.601 -44.736 1.00 34.44 333 ILE A N 1
ATOM 2634 C CA . ILE A 1 333 ? -3.463 10.892 -43.389 1.00 34.44 333 ILE A CA 1
ATOM 2635 C C . ILE A 1 333 ? -3.159 12.340 -42.988 1.00 34.44 333 ILE A C 1
ATOM 2637 O O . ILE A 1 333 ? -4.051 13.004 -42.473 1.00 34.44 333 ILE A O 1
ATOM 2641 N N . MET A 1 334 ? -1.972 12.881 -43.294 1.00 28.80 334 MET A N 1
ATOM 2642 C CA . MET A 1 334 ? -1.667 14.297 -43.033 1.00 28.80 334 MET A CA 1
ATOM 2643 C C . MET A 1 334 ? -2.573 15.228 -43.855 1.00 28.80 334 MET A C 1
ATOM 2645 O O . MET A 1 334 ? -3.067 16.218 -43.323 1.00 28.80 334 MET A O 1
ATOM 2649 N N . SER A 1 335 ? -2.856 14.884 -45.119 1.00 30.19 335 SER A N 1
ATOM 2650 C CA . SER A 1 335 ? -3.813 15.602 -45.974 1.00 30.19 335 SER A CA 1
ATOM 2651 C C . SER A 1 335 ? -5.239 15.522 -45.425 1.00 30.19 335 SER A C 1
ATOM 2653 O O . SER A 1 335 ? -5.906 16.546 -45.336 1.00 30.19 335 SER A O 1
ATOM 2655 N N . ASN A 1 336 ? -5.682 14.350 -44.951 1.00 30.77 336 ASN A N 1
ATOM 2656 C CA . ASN A 1 336 ? -7.008 14.197 -44.337 1.00 30.77 336 ASN A CA 1
ATOM 2657 C C . ASN A 1 336 ? -7.137 14.918 -42.981 1.00 30.77 336 ASN A C 1
ATOM 2659 O O . ASN A 1 336 ? -8.247 15.255 -42.574 1.00 30.77 336 ASN A O 1
ATOM 2663 N N . TRP A 1 337 ? -6.027 15.140 -42.268 1.00 31.94 337 TRP A N 1
ATOM 2664 C CA . TRP A 1 337 ? -5.988 15.896 -41.010 1.00 31.94 337 TRP A CA 1
ATOM 2665 C C . TRP A 1 337 ? -5.924 17.415 -41.234 1.00 31.94 337 TRP A C 1
ATOM 2667 O O . TRP A 1 337 ? -6.455 18.155 -40.415 1.00 31.94 337 TRP A O 1
ATOM 2677 N N . LEU A 1 338 ? -5.328 17.883 -42.338 1.00 32.03 338 LEU A N 1
ATOM 2678 C CA . LEU A 1 338 ? -5.275 19.304 -42.719 1.00 32.03 338 LEU A CA 1
ATOM 2679 C C . LEU A 1 338 ? -6.517 19.780 -43.500 1.00 32.03 338 LEU A C 1
ATOM 2681 O O . LEU A 1 338 ? -6.856 20.956 -43.430 1.00 32.03 338 LEU A O 1
ATOM 2685 N N . GLU A 1 339 ? -7.215 18.899 -44.227 1.00 30.03 339 GLU A N 1
ATOM 2686 C CA . GLU A 1 339 ? -8.418 19.263 -45.002 1.00 30.03 339 GLU A CA 1
ATOM 2687 C C . GLU A 1 339 ? -9.724 19.217 -44.188 1.00 30.03 339 GLU A C 1
ATOM 2689 O O . GLU A 1 339 ? -10.702 19.863 -44.565 1.00 30.03 339 GLU A O 1
ATOM 2694 N N . ASN A 1 340 ? -9.752 18.519 -43.046 1.00 30.34 340 ASN A N 1
ATOM 2695 C CA . ASN A 1 340 ? -10.943 18.404 -42.194 1.00 30.34 340 ASN A CA 1
ATOM 2696 C C . ASN A 1 340 ? -11.021 19.453 -41.070 1.00 30.34 340 ASN A C 1
ATOM 2698 O O . ASN A 1 340 ? -11.744 19.253 -40.093 1.00 30.34 340 ASN A O 1
ATOM 2702 N N . ASP A 1 341 ? -10.376 20.612 -41.249 1.00 29.58 341 ASP A N 1
ATOM 2703 C CA . ASP A 1 341 ? -10.554 21.825 -40.434 1.00 29.58 341 ASP A CA 1
ATOM 2704 C C . ASP A 1 341 ? -11.938 22.480 -40.667 1.00 29.58 341 ASP A C 1
ATOM 2706 O O . ASP A 1 341 ? -12.110 23.654 -40.997 1.00 29.58 341 ASP A O 1
ATOM 2710 N N . LYS A 1 342 ? -12.986 21.688 -40.447 1.00 27.20 342 LYS A N 1
ATOM 2711 C CA . LYS A 1 342 ? -14.208 22.150 -39.805 1.00 27.20 342 LYS A CA 1
ATOM 2712 C C . LYS A 1 342 ? -14.269 21.459 -38.455 1.00 27.20 342 LYS A C 1
ATOM 2714 O O . LYS A 1 342 ? -14.993 20.481 -38.284 1.00 27.20 342 LYS A O 1
ATOM 2719 N N . CYS A 1 343 ? -13.513 21.998 -37.497 1.00 26.38 343 CYS A N 1
ATOM 2720 C CA . CYS A 1 343 ? -13.841 21.854 -36.086 1.00 26.38 343 CYS A CA 1
ATOM 2721 C C . CYS A 1 343 ? -15.366 21.987 -35.937 1.00 26.38 343 CYS A C 1
ATOM 2723 O O . CYS A 1 343 ? -15.909 23.050 -36.268 1.00 26.38 343 CYS A O 1
ATOM 2725 N N . PRO A 1 344 ? -16.086 20.969 -35.428 1.00 25.91 344 PRO A N 1
ATOM 2726 C CA . PRO A 1 344 ? -17.295 21.286 -34.697 1.00 25.91 344 PRO A CA 1
ATOM 2727 C C . PRO A 1 344 ? -16.820 22.240 -33.606 1.00 25.91 344 PRO A C 1
ATOM 2729 O O . PRO A 1 344 ? -15.841 21.939 -32.924 1.00 25.91 344 PRO A O 1
ATOM 2732 N N . GLN A 1 345 ? -17.433 23.416 -33.506 1.00 28.09 345 GLN A N 1
ATOM 2733 C CA . GLN A 1 345 ? -17.225 24.311 -32.375 1.00 28.09 345 GLN A CA 1
ATOM 2734 C C . GLN A 1 345 ? -17.629 23.537 -31.114 1.00 28.09 345 GLN A C 1
ATOM 2736 O O . GLN A 1 345 ? -18.794 23.502 -30.728 1.00 28.09 345 GLN A O 1
ATOM 2741 N N . LEU A 1 346 ? -16.678 22.794 -30.558 1.00 28.70 346 LEU A N 1
ATOM 2742 C CA . LEU A 1 346 ? -16.797 22.088 -29.303 1.00 28.70 346 LEU A CA 1
ATOM 2743 C C . LEU A 1 346 ? -16.415 23.113 -28.258 1.00 28.70 346 LEU A C 1
ATOM 2745 O O . LEU A 1 346 ? -15.288 23.601 -28.250 1.00 28.70 346 LEU A O 1
ATOM 2749 N N . ASN A 1 347 ? -17.416 23.473 -27.465 1.00 23.00 347 ASN A N 1
ATOM 2750 C CA . ASN A 1 347 ? -17.322 24.466 -26.415 1.00 23.00 347 ASN A CA 1
ATOM 2751 C C . ASN A 1 347 ? -16.051 24.285 -25.580 1.00 23.00 347 ASN A C 1
ATOM 2753 O O . ASN A 1 347 ? -15.687 23.171 -25.191 1.00 23.00 347 ASN A O 1
ATOM 2757 N N . ASP A 1 348 ? -15.429 25.432 -25.348 1.00 36.66 348 ASP A N 1
ATOM 2758 C CA . ASP A 1 348 ? -14.186 25.650 -24.636 1.00 36.66 348 ASP A CA 1
ATOM 2759 C C . ASP A 1 348 ? -14.144 25.010 -23.229 1.00 36.66 348 ASP A C 1
ATOM 2761 O O . ASP A 1 348 ? -15.161 24.746 -22.585 1.00 36.66 348 ASP A O 1
ATOM 2765 N N . ASP A 1 349 ? -12.905 24.800 -22.774 1.00 28.83 349 ASP A N 1
ATOM 2766 C CA . ASP A 1 349 ? -12.442 24.606 -21.389 1.00 28.83 349 ASP A CA 1
ATOM 2767 C C . ASP A 1 349 ? -12.392 23.202 -20.753 1.00 28.83 349 ASP A C 1
ATOM 2769 O O . ASP A 1 349 ? -11.725 23.057 -19.733 1.00 28.83 349 ASP A O 1
ATOM 2773 N N . GLN A 1 350 ? -12.938 22.130 -21.343 1.00 29.33 350 GLN A N 1
ATOM 2774 C CA . GLN A 1 350 ? -12.854 20.778 -20.723 1.00 29.33 350 GLN A CA 1
ATOM 2775 C C . GLN A 1 350 ? -11.922 19.768 -21.421 1.00 29.33 350 GLN A C 1
ATOM 2777 O O . GLN A 1 350 ? -11.632 18.703 -20.876 1.00 29.33 350 GLN A O 1
ATOM 2782 N N . ALA A 1 351 ? -11.422 20.069 -22.623 1.00 27.80 351 ALA A N 1
ATOM 2783 C CA . ALA A 1 351 ? -10.745 19.074 -23.467 1.00 27.80 351 ALA A CA 1
ATOM 2784 C C . ALA A 1 351 ? -9.211 19.001 -23.306 1.00 27.80 351 ALA A C 1
ATOM 2786 O O . ALA A 1 351 ? -8.597 18.044 -23.780 1.00 27.80 351 ALA A O 1
ATOM 2787 N N . ALA A 1 352 ? -8.576 19.974 -22.645 1.00 30.59 352 ALA A N 1
ATOM 2788 C CA . ALA A 1 352 ? -7.116 20.014 -22.515 1.00 30.59 352 ALA A CA 1
ATOM 2789 C C . ALA A 1 352 ? -6.588 19.285 -21.259 1.00 30.59 352 ALA A C 1
ATOM 2791 O O . ALA A 1 352 ? -5.472 18.771 -21.283 1.00 30.59 352 ALA A O 1
ATOM 2792 N N . GLU A 1 353 ? -7.384 19.166 -20.190 1.00 33.47 353 GLU A N 1
ATOM 2793 C CA . GLU A 1 353 ? -6.933 18.641 -18.885 1.00 33.47 353 GLU A CA 1
ATOM 2794 C C . GLU A 1 353 ? -6.721 17.120 -18.829 1.00 33.47 353 GLU A C 1
ATOM 2796 O O . GLU A 1 353 ? -6.051 16.627 -17.928 1.00 33.47 353 GLU A O 1
ATOM 2801 N N . ASN A 1 354 ? -7.199 16.357 -19.814 1.00 33.81 354 ASN A N 1
ATOM 2802 C CA . ASN A 1 354 ? -7.094 14.899 -19.807 1.00 33.81 354 ASN A CA 1
ATOM 2803 C C . ASN A 1 354 ? -6.449 14.366 -21.090 1.00 33.81 354 ASN A C 1
ATOM 2805 O O . ASN A 1 354 ? -7.110 13.838 -21.993 1.00 33.81 354 ASN A O 1
ATOM 2809 N N . LEU A 1 355 ? -5.113 14.370 -21.130 1.00 41.84 355 LEU A N 1
ATOM 2810 C CA . LEU A 1 355 ? -4.376 13.357 -21.891 1.00 41.84 355 LEU A CA 1
ATOM 2811 C C . LEU A 1 355 ? -4.570 12.006 -21.168 1.00 41.84 355 LEU A C 1
ATOM 2813 O O . LEU A 1 355 ? -3.670 11.511 -20.495 1.00 41.84 355 LEU A O 1
ATOM 2817 N N . HIS A 1 356 ? -5.801 11.487 -21.233 1.00 53.75 356 HIS A N 1
ATOM 2818 C CA . HIS A 1 356 ? -6.312 10.370 -20.441 1.00 53.75 356 HIS A CA 1
ATOM 2819 C C . HIS A 1 356 ? -5.302 9.217 -20.465 1.00 53.75 356 HIS A C 1
ATOM 2821 O O . HIS A 1 356 ? -4.936 8.751 -21.544 1.00 53.75 356 HIS A O 1
ATOM 2827 N N . PHE A 1 357 ? -4.802 8.796 -19.299 1.00 58.41 357 PHE A N 1
ATOM 2828 C CA . PHE A 1 357 ? -3.731 7.796 -19.164 1.00 58.41 357 PHE A CA 1
ATOM 2829 C C . PHE A 1 357 ? -4.057 6.480 -19.895 1.00 58.41 357 PHE A C 1
ATOM 2831 O O . PHE A 1 357 ? -3.154 5.834 -20.432 1.00 58.41 357 PHE A O 1
ATOM 2838 N N . SER A 1 358 ? -5.351 6.174 -20.046 1.00 61.16 358 SER A N 1
ATOM 2839 C CA . SER A 1 358 ? -5.843 5.055 -20.860 1.00 61.16 358 SER A CA 1
ATOM 2840 C C . SER A 1 358 ? -5.428 5.121 -22.333 1.00 61.16 358 SER A C 1
ATOM 2842 O O . SER A 1 358 ? -5.250 4.082 -22.959 1.00 61.16 358 SER A O 1
ATOM 2844 N N . LYS A 1 359 ? -5.187 6.313 -22.901 1.00 63.88 359 LYS A N 1
ATOM 2845 C CA . LYS A 1 359 ? -4.710 6.469 -24.290 1.00 63.88 359 LYS A CA 1
ATOM 2846 C C . LYS A 1 359 ? -3.329 5.840 -24.509 1.00 63.88 359 LYS A C 1
ATOM 2848 O O . LYS A 1 359 ? -2.975 5.549 -25.646 1.00 63.88 359 LYS A O 1
ATOM 2853 N N . PHE A 1 360 ? -2.569 5.615 -23.435 1.00 68.81 360 PHE A N 1
ATOM 2854 C CA . PHE A 1 360 ? -1.263 4.947 -23.446 1.00 68.81 360 PHE A CA 1
ATOM 2855 C C . PHE A 1 360 ? -1.326 3.500 -22.931 1.00 68.81 360 PHE A C 1
ATOM 2857 O O . PHE A 1 360 ? -0.283 2.874 -22.752 1.00 68.81 360 PHE A O 1
ATOM 2864 N N . GLY A 1 361 ? -2.527 2.971 -22.673 1.00 76.00 361 GLY A N 1
ATOM 2865 C CA . GLY A 1 361 ? -2.734 1.647 -22.086 1.00 76.00 361 GLY A CA 1
ATOM 2866 C C . GLY A 1 361 ? -2.494 1.576 -20.572 1.00 76.00 361 GLY A C 1
ATOM 2867 O O . GLY A 1 361 ? -2.370 0.477 -20.042 1.00 76.00 361 GLY A O 1
ATOM 2868 N N . PHE A 1 362 ? -2.402 2.711 -19.869 1.00 83.81 362 PHE A N 1
ATOM 2869 C CA . PHE A 1 362 ? -2.262 2.744 -18.407 1.00 83.81 362 PHE A CA 1
ATOM 2870 C C . PHE A 1 362 ? -3.624 2.879 -17.696 1.00 83.81 362 PHE A C 1
ATOM 2872 O O . PHE A 1 362 ? -4.530 3.479 -18.277 1.00 83.81 362 PHE A O 1
ATOM 2879 N N . PRO A 1 363 ? -3.760 2.407 -16.439 1.00 88.62 363 PRO A N 1
ATOM 2880 C CA . PRO A 1 363 ? -2.735 1.718 -15.646 1.00 88.62 363 PRO A CA 1
ATOM 2881 C C . PRO A 1 363 ? -2.404 0.315 -16.153 1.00 88.62 363 PRO A C 1
ATOM 2883 O O . PRO A 1 363 ? -3.235 -0.376 -16.736 1.00 88.62 363 PRO A O 1
ATOM 2886 N N . LEU A 1 364 ? -1.171 -0.124 -15.891 1.00 90.62 364 LEU A N 1
ATOM 2887 C CA . LEU A 1 364 ? -0.805 -1.524 -16.089 1.00 90.62 364 LEU A CA 1
ATOM 2888 C C . LEU A 1 364 ? -1.621 -2.396 -15.130 1.00 90.62 364 LEU A C 1
ATOM 2890 O O . LEU A 1 364 ? -1.717 -2.098 -13.938 1.00 90.62 364 LEU A O 1
ATOM 2894 N N . LYS A 1 365 ? -2.173 -3.506 -15.630 1.00 90.81 365 LYS A N 1
ATOM 2895 C CA . LYS A 1 365 ? -2.989 -4.437 -14.836 1.00 90.81 365 LYS A CA 1
ATOM 2896 C C . LYS A 1 365 ? -2.117 -5.348 -13.952 1.00 90.81 365 LYS A C 1
ATOM 2898 O O . LYS A 1 365 ? -2.070 -6.562 -14.148 1.00 90.81 365 LYS A O 1
ATOM 2903 N N . ILE A 1 366 ? -1.395 -4.746 -13.002 1.00 93.19 366 ILE A N 1
ATOM 2904 C CA . ILE A 1 366 ? -0.420 -5.422 -12.125 1.00 93.19 366 ILE A CA 1
ATOM 2905 C C . ILE A 1 366 ? -1.116 -6.260 -11.048 1.00 93.19 366 ILE A C 1
ATOM 2907 O O . ILE A 1 366 ? -0.720 -7.400 -10.808 1.00 93.19 366 ILE A O 1
ATOM 2911 N N . PHE A 1 367 ? -2.169 -5.727 -10.423 1.00 93.94 367 PHE A N 1
ATOM 2912 C CA . PHE A 1 367 ? -2.890 -6.387 -9.332 1.00 93.94 367 PHE A CA 1
ATOM 2913 C C . PHE A 1 367 ? -4.237 -6.917 -9.814 1.00 93.94 367 PHE A C 1
ATOM 2915 O O . PHE A 1 367 ? -5.263 -6.253 -9.733 1.00 93.94 367 PHE A O 1
ATOM 2922 N N . SER A 1 368 ? -4.210 -8.113 -10.394 1.00 87.62 368 SER A N 1
ATOM 2923 C CA . SER A 1 368 ? -5.403 -8.854 -10.797 1.00 87.62 368 SER A CA 1
ATOM 2924 C C . SER A 1 368 ? -5.094 -10.343 -10.904 1.00 87.62 368 SER A C 1
ATOM 2926 O O . SER A 1 368 ? -3.928 -10.727 -11.023 1.00 87.62 368 SER A O 1
ATOM 2928 N N . GLU A 1 369 ? -6.128 -11.187 -10.901 1.00 85.62 369 GLU A N 1
ATOM 2929 C CA . GLU A 1 369 ? -5.986 -12.638 -11.105 1.00 85.62 369 GLU A CA 1
ATOM 2930 C C . GLU A 1 369 ? -5.022 -13.287 -10.092 1.00 85.62 369 GLU A C 1
ATOM 2932 O O . GLU A 1 369 ? -4.036 -13.927 -10.471 1.00 85.62 369 GLU A O 1
ATOM 2937 N N . ASN A 1 370 ? -5.306 -13.110 -8.796 1.00 88.69 370 ASN A N 1
ATOM 2938 C CA . ASN A 1 370 ? -4.476 -13.574 -7.674 1.00 88.69 370 ASN A CA 1
ATOM 2939 C C . ASN A 1 370 ? -3.073 -12.927 -7.614 1.00 88.69 370 ASN A C 1
ATOM 2941 O O . ASN A 1 370 ? -2.111 -13.539 -7.138 1.00 88.69 370 ASN A O 1
ATOM 2945 N N . ARG A 1 371 ? -2.945 -11.685 -8.099 1.00 93.19 371 ARG A N 1
ATOM 2946 C CA . ARG A 1 371 ? -1.795 -10.802 -7.847 1.00 93.19 371 ARG A CA 1
ATOM 2947 C C . ARG A 1 371 ? -2.241 -9.716 -6.881 1.00 93.19 371 ARG A C 1
ATOM 2949 O O . ARG A 1 371 ? -3.112 -8.923 -7.225 1.00 93.19 371 ARG A O 1
ATOM 2956 N N . LEU A 1 372 ? -1.683 -9.726 -5.680 1.00 95.50 372 LEU A N 1
ATOM 2957 C CA . LEU A 1 372 ? -2.284 -9.059 -4.528 1.00 95.50 372 LEU A CA 1
ATOM 2958 C C . LEU A 1 372 ? -1.519 -7.790 -4.132 1.00 95.50 372 LEU A C 1
ATOM 2960 O O . LEU A 1 372 ? -0.295 -7.740 -4.232 1.00 95.50 372 LEU A O 1
ATOM 2964 N N . CYS A 1 373 ? -2.225 -6.787 -3.617 1.00 97.06 373 CYS A N 1
ATOM 2965 C CA . CYS A 1 373 ? -1.614 -5.659 -2.917 1.00 97.06 373 CYS A CA 1
ATOM 2966 C C . CYS A 1 373 ? -2.223 -5.536 -1.524 1.00 97.06 373 CYS A C 1
ATOM 2968 O O . CYS A 1 373 ? -3.402 -5.226 -1.376 1.00 97.06 373 CYS A O 1
ATOM 2970 N N . PHE A 1 374 ? -1.394 -5.716 -0.503 1.00 97.38 374 PHE A N 1
ATOM 2971 C CA . PHE A 1 374 ? -1.753 -5.547 0.897 1.00 97.38 374 PHE A CA 1
ATOM 2972 C C . PHE A 1 374 ? -0.800 -4.528 1.534 1.00 97.38 374 PHE A C 1
ATOM 2974 O O . PHE A 1 374 ? 0.226 -4.934 2.082 1.00 97.38 374 PHE A O 1
ATOM 2981 N N . PRO A 1 375 ? -1.102 -3.210 1.480 1.00 97.12 375 PRO A N 1
ATOM 2982 C CA . PRO A 1 375 ? -0.256 -2.189 2.108 1.00 97.12 375 PRO A CA 1
ATOM 2983 C C . PRO A 1 375 ? 0.043 -2.521 3.578 1.00 97.12 375 PRO A C 1
ATOM 2985 O O . PRO A 1 375 ? 1.181 -2.399 4.022 1.00 97.12 375 PRO A O 1
ATOM 2988 N N . TYR A 1 376 ? -0.948 -3.073 4.279 1.00 97.56 376 TYR A N 1
ATOM 2989 C CA . TYR A 1 376 ? -0.766 -3.856 5.492 1.00 97.56 376 TYR A CA 1
ATOM 2990 C C . TYR A 1 376 ? -1.384 -5.251 5.341 1.00 97.56 376 TYR A C 1
ATOM 2992 O O . TYR A 1 376 ? -2.490 -5.395 4.815 1.00 97.56 376 TYR A O 1
ATOM 3000 N N . CYS A 1 377 ? -0.690 -6.271 5.844 1.00 95.38 377 CYS A N 1
ATOM 3001 C CA . CYS A 1 377 ? -1.190 -7.623 6.033 1.00 95.38 377 CYS A CA 1
ATOM 3002 C C . CYS A 1 377 ? -0.940 -8.105 7.471 1.00 95.38 377 CYS A C 1
ATOM 3004 O O . CYS A 1 377 ? 0.068 -7.797 8.111 1.00 95.38 377 CYS A O 1
ATOM 3006 N N . SER A 1 378 ? -1.887 -8.897 7.964 1.00 94.88 378 SER A N 1
ATOM 3007 C CA . SER A 1 378 ? -1.840 -9.529 9.289 1.00 94.88 378 SER A CA 1
ATOM 3008 C C . SER A 1 378 ? -1.401 -10.987 9.171 1.00 94.88 378 SER A C 1
ATOM 3010 O O . SER A 1 378 ? -1.475 -11.570 8.085 1.00 94.88 378 SER A O 1
ATOM 3012 N N . LEU A 1 379 ? -1.039 -11.628 10.286 1.00 92.94 379 LEU A N 1
ATOM 3013 C CA . LEU A 1 379 ? -0.752 -13.070 10.319 1.00 92.94 379 LEU A CA 1
ATOM 3014 C C . LEU A 1 379 ? -1.832 -13.951 9.668 1.00 92.94 379 LEU A C 1
ATOM 3016 O O . LEU A 1 379 ? -1.511 -14.979 9.079 1.00 92.94 379 LEU A O 1
ATOM 3020 N N . HIS A 1 380 ? -3.100 -13.552 9.715 1.00 92.19 380 HIS A N 1
ATOM 3021 C CA . HIS A 1 380 ? -4.197 -14.297 9.091 1.00 92.19 380 HIS A CA 1
ATOM 3022 C C . HIS A 1 380 ? -4.130 -14.311 7.555 1.00 92.19 380 HIS A C 1
ATOM 3024 O O . HIS A 1 380 ? -4.690 -15.200 6.919 1.00 92.19 380 HIS A O 1
ATOM 3030 N N . ASN A 1 381 ? -3.423 -13.361 6.937 1.00 93.25 381 ASN A N 1
ATOM 3031 C CA . ASN A 1 381 ? -3.178 -13.358 5.494 1.00 93.25 381 ASN A CA 1
ATOM 3032 C C . ASN A 1 381 ? -2.007 -14.264 5.085 1.00 93.25 381 ASN A C 1
ATOM 3034 O O . ASN A 1 381 ? -1.776 -14.441 3.889 1.00 93.25 381 ASN A O 1
ATOM 3038 N N . LEU A 1 382 ? -1.265 -14.831 6.043 1.00 92.31 382 LEU A N 1
ATOM 3039 C CA . LEU A 1 382 ? -0.059 -15.611 5.776 1.00 92.31 382 LEU A CA 1
ATOM 3040 C C . LEU A 1 382 ? -0.342 -16.801 4.853 1.00 92.31 382 LEU A C 1
ATOM 3042 O O . LEU A 1 382 ? 0.390 -17.005 3.893 1.00 92.31 382 LEU A O 1
ATOM 3046 N N . GLU A 1 383 ? -1.418 -17.551 5.092 1.00 90.81 383 GLU A N 1
ATOM 3047 C CA . GLU A 1 383 ? -1.785 -18.691 4.240 1.00 90.81 383 GLU A CA 1
ATOM 3048 C C . GLU A 1 383 ? -2.118 -18.263 2.806 1.00 90.81 383 GLU A C 1
ATOM 3050 O O . GLU A 1 383 ? -1.695 -18.917 1.856 1.00 90.81 383 GLU A O 1
ATOM 3055 N N . THR A 1 384 ? -2.812 -17.134 2.633 1.00 91.38 384 THR A N 1
ATOM 3056 C CA . THR A 1 384 ? -3.094 -16.570 1.305 1.00 91.38 384 THR A CA 1
ATOM 3057 C C . THR A 1 384 ? -1.800 -16.221 0.577 1.00 91.38 384 THR A C 1
ATOM 3059 O O . THR A 1 384 ? -1.638 -16.580 -0.585 1.00 91.38 384 THR A O 1
ATOM 3062 N N . LEU A 1 385 ? -0.849 -15.571 1.252 1.00 92.31 385 LEU A N 1
ATOM 3063 C CA . LEU A 1 385 ? 0.434 -15.198 0.647 1.00 92.31 385 LEU A CA 1
ATOM 3064 C C . LEU A 1 385 ? 1.315 -16.413 0.324 1.00 92.31 385 LEU A C 1
ATOM 3066 O O . LEU A 1 385 ? 2.055 -16.379 -0.655 1.00 92.31 385 LEU A O 1
ATOM 3070 N N . LYS A 1 386 ? 1.207 -17.492 1.107 1.00 90.75 386 LYS A N 1
ATOM 3071 C CA . LYS A 1 386 ? 1.934 -18.749 0.874 1.00 90.75 386 LYS A CA 1
ATOM 3072 C C . LYS A 1 386 ? 1.283 -19.672 -0.152 1.00 90.75 386 LYS A C 1
ATOM 3074 O O . LYS A 1 386 ? 1.918 -20.628 -0.591 1.00 90.75 386 LYS A O 1
ATOM 3079 N N . SER A 1 387 ? 0.027 -19.427 -0.511 1.00 90.06 387 SER A N 1
ATOM 3080 C CA . SER A 1 387 ? -0.702 -20.278 -1.445 1.00 90.06 387 SER A CA 1
ATOM 3081 C C . SER A 1 387 ? -0.024 -20.332 -2.813 1.00 90.06 387 SER A C 1
ATOM 3083 O O . SER A 1 387 ? 0.396 -19.309 -3.356 1.00 90.06 387 SER A O 1
ATOM 3085 N N . SER A 1 388 ? -0.007 -21.517 -3.426 1.00 85.44 388 SER A N 1
ATOM 3086 C CA . SER A 1 388 ? 0.481 -21.713 -4.796 1.00 85.44 388 SER A CA 1
ATOM 3087 C C . SER A 1 388 ? -0.344 -20.955 -5.841 1.00 85.44 388 SER A C 1
ATOM 3089 O O . SER A 1 388 ? 0.156 -20.650 -6.921 1.00 85.44 388 SER A O 1
ATOM 3091 N N . THR A 1 389 ? -1.595 -20.606 -5.529 1.00 87.19 389 THR A N 1
ATOM 3092 C CA . THR A 1 389 ? -2.457 -19.814 -6.417 1.00 87.19 389 THR A CA 1
ATOM 3093 C C . THR A 1 389 ? -2.117 -18.321 -6.409 1.00 87.19 389 THR A C 1
ATOM 3095 O O . THR A 1 389 ? -2.528 -17.615 -7.334 1.00 87.19 389 THR A O 1
ATOM 3098 N N . THR A 1 390 ? -1.363 -17.832 -5.415 1.00 90.56 390 THR A N 1
ATOM 3099 C CA . THR A 1 390 ? -0.906 -16.438 -5.334 1.00 90.56 390 THR A CA 1
ATOM 3100 C C . THR A 1 390 ? 0.294 -16.239 -6.253 1.00 90.56 390 THR A C 1
ATOM 3102 O O . THR A 1 390 ? 1.412 -16.674 -5.969 1.00 90.56 390 THR A O 1
ATOM 3105 N N . LYS A 1 391 ? 0.072 -15.569 -7.387 1.00 89.75 391 LYS A N 1
ATOM 3106 C CA . LYS A 1 391 ? 1.092 -15.418 -8.439 1.00 89.75 391 LYS A CA 1
ATOM 3107 C C . LYS A 1 391 ? 2.112 -14.325 -8.103 1.00 89.75 391 LYS A C 1
ATOM 3109 O O . LYS A 1 391 ? 3.296 -14.501 -8.345 1.00 89.75 391 LYS A O 1
ATOM 3114 N N . CYS A 1 392 ? 1.657 -13.217 -7.526 1.00 92.62 392 CYS A N 1
ATOM 3115 C CA . CYS A 1 392 ? 2.463 -12.052 -7.153 1.00 92.62 392 CYS A CA 1
ATOM 3116 C C . CYS A 1 392 ? 1.849 -11.413 -5.909 1.00 92.62 392 CYS A C 1
ATOM 3118 O O . CYS A 1 392 ? 0.631 -11.490 -5.725 1.00 92.62 392 CYS A O 1
ATOM 3120 N N . TYR A 1 393 ? 2.654 -10.750 -5.084 1.00 96.56 393 TYR A N 1
ATOM 3121 C CA . TYR A 1 393 ? 2.104 -9.848 -4.085 1.00 96.56 393 TYR A CA 1
ATOM 3122 C C . TYR A 1 393 ? 3.059 -8.721 -3.712 1.00 96.56 393 TYR A C 1
ATOM 3124 O O . TYR A 1 393 ? 4.277 -8.880 -3.747 1.00 96.56 393 TYR A O 1
ATOM 3132 N N . TRP A 1 394 ? 2.480 -7.608 -3.279 1.00 98.00 394 TRP A N 1
ATOM 3133 C CA . TRP A 1 394 ? 3.165 -6.552 -2.543 1.00 98.00 394 TRP A CA 1
ATOM 3134 C C . TRP A 1 394 ? 2.506 -6.439 -1.178 1.00 98.00 394 TRP A C 1
ATOM 3136 O O . TRP A 1 394 ? 1.332 -6.085 -1.093 1.00 98.00 394 TRP A O 1
ATOM 3146 N N . ALA A 1 395 ? 3.227 -6.819 -0.124 1.00 97.75 395 ALA A N 1
ATOM 3147 C CA . ALA A 1 395 ? 2.650 -6.958 1.208 1.00 97.75 395 ALA A CA 1
ATOM 3148 C C . ALA A 1 395 ? 3.513 -6.276 2.270 1.00 97.75 395 ALA A C 1
ATOM 3150 O O . ALA A 1 395 ? 4.718 -6.513 2.318 1.00 97.75 395 ALA A O 1
ATOM 3151 N N . GLY A 1 396 ? 2.900 -5.466 3.132 1.00 97.62 396 GLY A N 1
ATOM 3152 C CA . GLY A 1 396 ? 3.543 -4.891 4.310 1.00 97.62 396 GLY A CA 1
ATOM 3153 C C . GLY A 1 396 ? 3.193 -5.664 5.575 1.00 97.62 396 GLY A C 1
ATOM 3154 O O . GLY A 1 396 ? 2.021 -5.808 5.895 1.00 97.62 396 GLY A O 1
ATOM 3155 N N . ALA A 1 397 ? 4.188 -6.114 6.336 1.00 96.19 397 ALA A N 1
ATOM 3156 C CA . ALA A 1 397 ? 3.978 -6.813 7.599 1.00 96.19 397 ALA A CA 1
ATOM 3157 C C . ALA A 1 397 ? 4.790 -6.213 8.753 1.00 96.19 397 ALA A C 1
ATOM 3159 O O . ALA A 1 397 ? 5.912 -5.738 8.576 1.00 96.19 397 ALA A O 1
ATOM 3160 N N . THR A 1 398 ? 4.250 -6.318 9.969 1.00 94.19 398 THR A N 1
ATOM 3161 C CA . THR A 1 398 ? 4.955 -5.944 11.211 1.00 94.19 398 THR A CA 1
ATOM 3162 C C . THR A 1 398 ? 5.338 -7.138 12.085 1.00 94.19 398 THR A C 1
ATOM 3164 O O . THR A 1 398 ? 6.071 -7.006 13.070 1.00 94.19 398 THR A O 1
ATOM 3167 N N . ASN A 1 399 ? 4.891 -8.339 11.705 1.00 92.44 399 ASN A N 1
ATOM 3168 C CA . ASN A 1 399 ? 5.176 -9.570 12.425 1.00 92.44 399 ASN A CA 1
ATOM 3169 C C . ASN A 1 399 ? 6.408 -10.296 11.858 1.00 92.44 399 ASN A C 1
ATOM 3171 O O . ASN A 1 399 ? 6.499 -10.561 10.660 1.00 92.44 399 ASN A O 1
ATOM 3175 N N . GLN A 1 400 ? 7.360 -10.650 12.727 1.00 91.75 400 GLN A N 1
ATOM 3176 C CA . GLN A 1 400 ? 8.621 -11.287 12.331 1.00 91.75 400 GLN A CA 1
ATOM 3177 C C . GLN A 1 400 ? 8.442 -12.652 11.655 1.00 91.75 400 GLN A C 1
ATOM 3179 O O . GLN A 1 400 ? 9.325 -13.060 10.901 1.00 91.75 400 GLN A O 1
ATOM 3184 N N . VAL A 1 401 ? 7.311 -13.332 11.867 1.00 92.31 401 VAL A N 1
ATOM 3185 C CA . VAL A 1 401 ? 6.994 -14.612 11.209 1.00 92.31 401 VAL A CA 1
ATOM 3186 C C . VAL A 1 401 ? 7.088 -14.501 9.685 1.00 92.31 401 VAL A C 1
ATOM 3188 O O . VAL A 1 401 ? 7.609 -15.411 9.044 1.00 92.31 401 VAL A O 1
ATOM 3191 N N . PHE A 1 402 ? 6.672 -13.370 9.103 1.00 92.31 402 PHE A N 1
ATOM 3192 C CA . PHE A 1 402 ? 6.781 -13.140 7.659 1.00 92.31 402 PHE A CA 1
ATOM 3193 C C . PHE A 1 402 ? 8.232 -13.123 7.180 1.00 92.31 402 PHE A C 1
ATOM 3195 O O . PHE A 1 402 ? 8.546 -13.676 6.133 1.00 92.31 402 PHE A O 1
ATOM 3202 N N . LYS A 1 403 ? 9.133 -12.527 7.967 1.00 90.44 403 LYS A N 1
ATOM 3203 C CA . LYS A 1 403 ? 10.556 -12.426 7.630 1.00 90.44 403 LYS A CA 1
ATOM 3204 C C . LYS A 1 403 ? 11.270 -13.775 7.722 1.00 90.44 403 LYS A C 1
ATOM 3206 O O . LYS A 1 403 ? 12.169 -14.034 6.925 1.00 90.44 403 LYS A O 1
ATOM 3211 N N . MET A 1 404 ? 10.893 -14.607 8.694 1.00 88.88 404 MET A N 1
ATOM 3212 C CA . MET A 1 404 ? 11.530 -15.907 8.940 1.00 88.88 404 MET A CA 1
ATOM 3213 C C . MET A 1 404 ? 11.332 -16.894 7.785 1.00 88.88 404 MET A C 1
ATOM 3215 O O . MET A 1 404 ? 12.183 -17.752 7.566 1.00 88.88 404 MET A O 1
ATOM 3219 N N . ASP A 1 405 ? 10.236 -16.767 7.039 1.00 85.56 405 ASP A N 1
ATOM 3220 C CA . ASP A 1 405 ? 9.912 -17.670 5.942 1.00 85.56 405 ASP A CA 1
ATOM 3221 C C . ASP A 1 405 ? 10.368 -17.120 4.583 1.00 85.56 405 ASP A C 1
ATOM 3223 O O . ASP A 1 405 ? 9.583 -16.607 3.786 1.00 85.56 405 ASP A O 1
ATOM 3227 N N . THR A 1 406 ? 11.669 -17.240 4.317 1.00 86.50 406 THR A N 1
ATOM 3228 C CA . THR A 1 406 ? 12.320 -16.706 3.109 1.00 86.50 406 THR A CA 1
ATOM 3229 C C . THR A 1 406 ? 11.865 -17.355 1.801 1.00 86.50 406 THR A C 1
ATOM 3231 O O . THR A 1 406 ? 12.184 -16.842 0.735 1.00 86.50 406 THR A O 1
ATOM 3234 N N . LYS A 1 407 ? 11.135 -18.478 1.845 1.00 87.06 407 LYS A N 1
ATOM 3235 C CA . LYS A 1 407 ? 10.738 -19.233 0.644 1.00 87.06 407 LYS A CA 1
ATOM 3236 C C . LYS A 1 407 ? 9.551 -18.629 -0.102 1.00 87.06 407 LYS A C 1
ATOM 3238 O O . LYS A 1 407 ? 9.293 -19.021 -1.234 1.00 87.06 407 LYS A O 1
ATOM 3243 N N . HIS A 1 408 ? 8.810 -17.723 0.531 1.00 88.56 408 HIS A N 1
ATOM 3244 C CA . HIS A 1 408 ? 7.524 -17.259 0.006 1.00 88.56 408 HIS A CA 1
ATOM 3245 C C . HIS A 1 408 ? 7.560 -15.833 -0.555 1.00 88.56 408 HIS A C 1
ATOM 3247 O O . HIS A 1 408 ? 6.564 -15.391 -1.117 1.00 88.56 408 HIS A O 1
ATOM 3253 N N . TYR A 1 409 ? 8.704 -15.148 -0.479 1.00 94.88 409 TYR A N 1
ATOM 3254 C CA . TYR A 1 409 ? 8.943 -13.863 -1.138 1.00 94.88 409 TYR A CA 1
ATOM 3255 C C . TYR A 1 409 ? 10.238 -13.887 -1.953 1.00 94.88 409 TYR A C 1
ATOM 3257 O O . TYR A 1 409 ? 11.214 -14.549 -1.597 1.00 94.88 409 TYR A O 1
ATOM 3265 N N . ASP A 1 410 ? 10.258 -13.096 -3.020 1.00 95.56 410 ASP A N 1
ATOM 3266 C CA . ASP A 1 410 ? 11.415 -12.932 -3.899 1.00 95.56 410 ASP A CA 1
ATOM 3267 C C . ASP A 1 410 ? 12.374 -11.850 -3.382 1.00 95.56 410 ASP A C 1
ATOM 3269 O O . ASP A 1 410 ? 13.595 -11.953 -3.535 1.00 95.56 410 ASP A O 1
ATOM 3273 N N . ALA A 1 411 ? 11.813 -10.811 -2.756 1.00 97.19 411 ALA A N 1
ATOM 3274 C CA . ALA A 1 411 ? 12.550 -9.699 -2.173 1.00 97.19 411 ALA A CA 1
ATOM 3275 C C . ALA A 1 411 ? 11.940 -9.239 -0.838 1.00 97.19 411 ALA A C 1
ATOM 3277 O O . ALA A 1 411 ? 10.722 -9.241 -0.656 1.00 97.19 411 ALA A O 1
ATOM 3278 N N . LEU A 1 412 ? 12.810 -8.813 0.077 1.00 97.81 412 LEU A N 1
ATOM 3279 C CA . LEU A 1 412 ? 12.486 -8.258 1.386 1.00 97.81 412 LEU A CA 1
ATOM 3280 C C . LEU A 1 412 ? 12.999 -6.820 1.483 1.00 97.81 412 LEU A C 1
ATOM 3282 O O . LEU A 1 412 ? 14.201 -6.576 1.360 1.00 97.81 412 LEU A O 1
ATOM 3286 N N . VAL A 1 413 ? 12.099 -5.891 1.780 1.00 97.75 413 VAL A N 1
ATOM 3287 C CA . VAL A 1 413 ? 12.411 -4.508 2.142 1.00 97.75 413 VAL A CA 1
ATOM 3288 C C . VAL A 1 413 ? 12.301 -4.374 3.655 1.00 97.75 413 VAL A C 1
ATOM 3290 O O . VAL A 1 413 ? 11.207 -4.400 4.210 1.00 97.75 413 VAL A O 1
ATOM 3293 N N . GLU A 1 414 ? 13.429 -4.226 4.343 1.00 96.06 414 GLU A N 1
ATOM 3294 C CA . GLU A 1 414 ? 13.442 -3.911 5.771 1.00 96.06 414 GLU A CA 1
ATOM 3295 C C . GLU A 1 414 ? 13.480 -2.394 5.967 1.00 96.06 414 GLU A C 1
ATOM 3297 O O . GLU A 1 414 ? 14.475 -1.741 5.643 1.00 96.06 414 GLU A O 1
ATOM 3302 N N . ILE A 1 415 ? 12.408 -1.850 6.540 1.00 94.12 415 ILE A N 1
ATOM 3303 C CA . ILE A 1 415 ? 12.282 -0.441 6.903 1.00 94.12 415 ILE A CA 1
ATOM 3304 C C . ILE A 1 415 ? 12.688 -0.300 8.371 1.00 94.12 415 ILE A C 1
ATOM 3306 O O . ILE A 1 415 ? 12.035 -0.818 9.280 1.00 94.12 415 ILE A O 1
ATOM 3310 N N . LYS A 1 416 ? 13.808 0.383 8.604 1.00 87.56 416 LYS A N 1
ATOM 3311 C CA . LYS A 1 416 ? 14.287 0.795 9.929 1.00 87.56 416 LYS A CA 1
ATOM 3312 C C . LYS A 1 416 ? 14.284 2.323 9.975 1.00 87.56 416 LYS A C 1
ATOM 3314 O O . LYS A 1 416 ? 14.423 2.950 8.927 1.00 87.56 416 LYS A O 1
ATOM 3319 N N . ASN A 1 417 ? 14.184 2.901 11.175 1.00 74.94 417 ASN A N 1
ATOM 3320 C CA . ASN A 1 417 ? 13.992 4.342 11.405 1.00 74.94 417 ASN A CA 1
ATOM 3321 C C . ASN A 1 417 ? 14.752 5.235 10.398 1.00 74.94 417 ASN A C 1
ATOM 3323 O O . ASN A 1 417 ? 14.111 5.967 9.647 1.00 74.94 417 ASN A O 1
ATOM 3327 N N . ASP A 1 418 ? 16.068 5.054 10.245 1.00 76.69 418 ASP A N 1
ATOM 3328 C CA . ASP A 1 418 ? 16.891 5.889 9.347 1.00 76.69 418 ASP A CA 1
ATOM 3329 C C . ASP A 1 418 ? 17.458 5.156 8.121 1.00 76.69 418 ASP A C 1
ATOM 3331 O O . ASP A 1 418 ? 18.269 5.707 7.373 1.00 76.69 418 ASP A O 1
ATOM 3335 N N . LYS A 1 419 ? 17.102 3.884 7.914 1.00 87.88 419 LYS A N 1
ATOM 3336 C CA . LYS A 1 419 ? 17.726 3.065 6.870 1.00 87.88 419 LYS A CA 1
ATOM 3337 C C . LYS A 1 419 ? 16.754 2.059 6.279 1.00 87.88 419 LYS A C 1
ATOM 3339 O O . LYS A 1 419 ? 16.099 1.311 6.998 1.00 87.88 419 LYS A O 1
ATOM 3344 N N . VAL A 1 420 ? 16.766 1.983 4.956 1.00 94.75 420 VAL A N 1
ATOM 3345 C CA . VAL A 1 420 ? 16.091 0.936 4.194 1.00 94.75 420 VAL A CA 1
ATOM 3346 C C . VAL A 1 420 ? 17.127 -0.071 3.705 1.00 94.75 420 VAL A C 1
ATOM 3348 O O . VAL A 1 420 ? 18.200 0.306 3.228 1.00 94.75 420 VAL A O 1
ATOM 3351 N N . GLU A 1 421 ? 16.822 -1.358 3.838 1.00 96.00 421 GLU A N 1
ATOM 3352 C CA . GLU A 1 421 ? 17.631 -2.451 3.296 1.00 96.00 421 GLU A CA 1
ATOM 3353 C C . GLU A 1 421 ? 16.773 -3.299 2.357 1.00 96.00 421 GLU A C 1
ATOM 3355 O O . GLU A 1 421 ? 15.749 -3.830 2.775 1.00 96.00 421 GLU A O 1
ATOM 3360 N N . LEU A 1 422 ? 17.205 -3.448 1.104 1.00 97.38 422 LEU A N 1
ATOM 3361 C CA . LEU A 1 422 ? 16.601 -4.356 0.131 1.00 97.38 422 LEU A CA 1
ATOM 3362 C C . LEU A 1 422 ? 17.440 -5.636 0.055 1.00 97.38 422 LEU A C 1
ATOM 3364 O O . LEU A 1 422 ? 18.652 -5.573 -0.148 1.00 97.38 422 LEU A O 1
ATOM 3368 N N . LYS A 1 423 ? 16.802 -6.792 0.240 1.00 96.62 423 LYS A N 1
ATOM 3369 C CA . LYS A 1 423 ? 17.428 -8.117 0.177 1.00 96.62 423 LYS A CA 1
ATOM 3370 C C . LYS A 1 423 ? 16.678 -8.990 -0.812 1.00 96.62 423 LYS A C 1
ATOM 3372 O O . LYS A 1 423 ? 15.453 -9.010 -0.798 1.00 96.62 423 LYS A O 1
ATOM 3377 N N . PHE A 1 424 ? 17.411 -9.745 -1.615 1.00 95.75 424 PHE A N 1
ATOM 3378 C CA . PHE A 1 424 ? 16.841 -10.687 -2.569 1.00 95.75 424 PHE A CA 1
ATOM 3379 C C . PHE A 1 424 ? 17.027 -12.115 -2.073 1.00 95.75 424 PHE A C 1
ATOM 3381 O O . PHE A 1 424 ? 18.092 -12.471 -1.565 1.00 95.75 424 PHE A O 1
ATOM 3388 N N . THR A 1 425 ? 16.000 -12.940 -2.252 1.00 92.69 425 THR A N 1
ATOM 3389 C CA . THR A 1 425 ? 16.088 -14.385 -2.008 1.00 92.69 425 THR A CA 1
ATOM 3390 C C . THR A 1 425 ? 16.893 -15.063 -3.122 1.00 92.69 425 THR A C 1
ATOM 3392 O O . THR A 1 425 ? 17.649 -15.999 -2.863 1.00 92.69 425 THR A O 1
ATOM 3395 N N . ASN A 1 426 ? 16.787 -14.550 -4.354 1.00 89.12 426 ASN A N 1
ATOM 3396 C CA . ASN A 1 426 ? 17.505 -15.037 -5.531 1.00 89.12 426 ASN A CA 1
ATOM 3397 C C . ASN A 1 426 ? 18.474 -13.970 -6.080 1.00 89.12 426 ASN A C 1
ATOM 3399 O O . ASN A 1 426 ? 18.053 -12.885 -6.483 1.00 89.12 426 ASN A O 1
ATOM 3403 N N . LYS A 1 427 ? 19.771 -14.299 -6.158 1.00 90.38 427 LYS A N 1
ATOM 3404 C CA . LYS A 1 427 ? 20.815 -13.408 -6.701 1.00 90.38 427 LYS A CA 1
ATOM 3405 C C . LYS A 1 427 ? 20.635 -13.091 -8.185 1.00 90.38 427 LYS A C 1
ATOM 3407 O O . LYS A 1 427 ? 21.042 -12.027 -8.634 1.00 90.38 427 LYS A O 1
ATOM 3412 N N . GLU A 1 428 ? 20.041 -13.992 -8.957 1.00 88.69 428 GLU A N 1
ATOM 3413 C CA . GLU A 1 428 ? 19.787 -13.731 -10.374 1.00 88.69 428 GLU A CA 1
ATOM 3414 C C . GLU A 1 428 ? 18.699 -12.670 -10.564 1.00 88.69 428 GLU A C 1
ATOM 3416 O O . GLU A 1 428 ? 18.811 -11.804 -11.429 1.00 88.69 428 GLU A O 1
ATOM 3421 N N . LEU A 1 429 ? 17.691 -12.655 -9.688 1.00 91.88 429 LEU A N 1
ATOM 3422 C CA . LEU A 1 429 ? 16.686 -11.594 -9.668 1.00 91.88 429 LEU A CA 1
ATOM 3423 C C . LEU A 1 429 ? 17.290 -10.239 -9.263 1.00 91.88 429 LEU A C 1
ATOM 3425 O O . LEU A 1 429 ? 16.907 -9.194 -9.796 1.00 91.88 429 LEU A O 1
ATOM 3429 N N . GLU A 1 430 ? 18.257 -10.251 -8.344 1.00 94.25 430 GLU A N 1
ATOM 3430 C CA . GLU A 1 430 ? 19.020 -9.055 -7.978 1.00 94.25 430 GLU A CA 1
ATOM 3431 C C . GLU A 1 430 ? 19.783 -8.491 -9.185 1.00 94.25 430 GLU A C 1
ATOM 3433 O O . GLU A 1 430 ? 19.670 -7.299 -9.469 1.00 94.25 430 GLU A O 1
ATOM 3438 N N . LYS A 1 431 ? 20.490 -9.342 -9.945 1.00 92.88 431 LYS A N 1
ATOM 3439 C CA . LYS A 1 431 ? 21.177 -8.941 -11.187 1.00 92.88 431 LYS A CA 1
ATOM 3440 C C . LYS A 1 431 ? 20.200 -8.410 -12.234 1.00 92.88 431 LYS A C 1
ATOM 3442 O O . LYS A 1 431 ? 20.459 -7.382 -12.855 1.00 92.88 431 LYS A O 1
ATOM 3447 N N . LEU A 1 432 ? 19.064 -9.087 -12.409 1.00 92.25 432 LEU A N 1
ATOM 3448 C CA . LEU A 1 432 ? 18.023 -8.699 -13.360 1.00 92.25 432 LEU A CA 1
ATOM 3449 C C . LEU A 1 432 ? 17.502 -7.286 -13.075 1.00 92.25 432 LEU A C 1
ATOM 3451 O O . LEU A 1 432 ? 17.312 -6.487 -13.983 1.00 92.25 432 LEU A O 1
ATOM 3455 N N . THR A 1 433 ? 17.297 -6.957 -11.802 1.00 95.12 433 THR A N 1
ATOM 3456 C CA . THR A 1 433 ? 16.733 -5.665 -11.387 1.00 95.12 433 THR A CA 1
ATOM 3457 C C . THR A 1 433 ? 17.794 -4.611 -11.088 1.00 95.12 433 THR A C 1
ATOM 3459 O O . THR A 1 433 ? 17.442 -3.492 -10.721 1.00 95.12 433 THR A O 1
ATOM 3462 N N . GLN A 1 434 ? 19.081 -4.929 -11.258 1.00 95.25 434 GLN A N 1
ATOM 3463 C CA . GLN A 1 434 ? 20.176 -4.027 -10.932 1.00 95.25 434 GLN A CA 1
ATOM 3464 C C . GLN A 1 434 ? 20.091 -2.724 -11.757 1.00 95.25 434 GLN A C 1
ATOM 3466 O O . GLN A 1 434 ? 19.847 -2.778 -12.967 1.00 95.25 434 GLN A O 1
ATOM 3471 N N . PRO A 1 435 ? 20.304 -1.545 -11.140 1.00 95.88 435 PRO A N 1
ATOM 3472 C CA . PRO A 1 435 ? 20.292 -0.278 -11.863 1.00 95.88 435 PRO A CA 1
ATOM 3473 C C . PRO A 1 435 ? 21.468 -0.184 -12.843 1.00 95.88 435 PRO A C 1
ATOM 3475 O O . PRO A 1 435 ? 22.632 -0.324 -12.442 1.00 95.88 435 PRO A O 1
ATOM 3478 N N . THR A 1 436 ? 21.168 0.105 -14.107 1.00 95.69 436 THR A N 1
ATOM 3479 C CA . THR A 1 436 ? 22.163 0.382 -15.152 1.00 95.69 436 THR A CA 1
ATOM 3480 C C . THR A 1 436 ? 22.854 1.734 -14.929 1.00 95.69 436 THR A C 1
ATOM 3482 O O . THR A 1 436 ? 22.544 2.481 -13.996 1.00 95.69 436 THR A O 1
ATOM 3485 N N . SER A 1 437 ? 23.819 2.086 -15.785 1.00 94.25 437 SER A N 1
ATOM 3486 C CA . SER A 1 437 ? 24.410 3.434 -15.761 1.00 94.25 437 SER A CA 1
ATOM 3487 C C . SER A 1 437 ? 23.364 4.518 -16.055 1.00 94.25 437 SER A C 1
ATOM 3489 O O . SER A 1 437 ? 23.346 5.554 -15.387 1.00 94.25 437 SER A O 1
ATOM 3491 N N . ALA A 1 438 ? 22.461 4.262 -17.006 1.00 91.62 438 ALA A N 1
ATOM 3492 C CA . ALA A 1 438 ? 21.380 5.175 -17.357 1.00 91.62 438 ALA A CA 1
ATOM 3493 C C . ALA A 1 438 ? 20.371 5.327 -16.201 1.00 91.62 438 ALA A C 1
ATOM 3495 O O . ALA A 1 438 ? 20.053 6.457 -15.823 1.00 91.62 438 ALA A O 1
ATOM 3496 N N . ASP A 1 439 ? 19.984 4.220 -15.553 1.00 95.94 439 ASP A N 1
ATOM 3497 C CA . ASP A 1 439 ? 19.119 4.232 -14.365 1.00 95.94 439 ASP A CA 1
ATOM 3498 C C . ASP A 1 439 ? 19.740 5.042 -13.214 1.00 95.94 439 ASP A C 1
ATOM 3500 O O . ASP A 1 439 ? 19.065 5.832 -12.552 1.00 95.94 439 ASP A O 1
ATOM 3504 N N . LYS A 1 440 ? 21.046 4.867 -12.960 1.00 95.56 440 LYS A N 1
ATOM 3505 C CA . LYS A 1 440 ? 21.757 5.602 -11.899 1.00 95.56 440 LYS A CA 1
ATOM 3506 C C . LYS A 1 440 ? 21.748 7.103 -12.164 1.00 95.56 440 LYS A C 1
ATOM 3508 O O . LYS A 1 440 ? 21.392 7.863 -11.270 1.00 95.56 440 LYS A O 1
ATOM 3513 N N . LYS A 1 441 ? 22.053 7.526 -13.399 1.00 92.06 441 LYS A N 1
ATOM 3514 C CA . LYS A 1 441 ? 21.984 8.942 -13.805 1.00 92.06 441 LYS A CA 1
ATOM 3515 C C . LYS A 1 441 ? 20.578 9.518 -13.619 1.00 92.06 441 LYS A C 1
ATOM 3517 O O . LYS A 1 441 ? 20.449 10.650 -13.156 1.00 92.06 441 LYS A O 1
ATOM 3522 N N . PHE A 1 442 ? 19.541 8.749 -13.951 1.00 93.00 442 PHE A N 1
ATOM 3523 C CA . PHE A 1 442 ? 18.147 9.149 -13.760 1.00 93.00 442 PHE A CA 1
ATOM 3524 C C . PHE A 1 442 ? 17.810 9.379 -12.282 1.00 93.00 442 PHE A C 1
ATOM 3526 O O . PHE A 1 442 ? 17.294 10.436 -11.916 1.00 93.00 442 PHE A O 1
ATOM 3533 N N . VAL A 1 443 ? 18.158 8.426 -11.413 1.00 95.38 443 VAL A N 1
ATOM 3534 C CA . VAL A 1 443 ? 17.922 8.550 -9.966 1.00 95.38 443 VAL A CA 1
ATOM 3535 C C . VAL A 1 443 ? 18.734 9.700 -9.371 1.00 95.38 443 VAL A C 1
ATOM 3537 O O . VAL A 1 443 ? 18.188 10.498 -8.612 1.00 95.38 443 VAL A O 1
ATOM 3540 N N . ASP A 1 444 ? 20.007 9.843 -9.744 1.00 93.38 444 ASP A N 1
ATOM 3541 C CA . ASP A 1 444 ? 20.861 10.940 -9.279 1.00 93.38 444 ASP A CA 1
ATOM 3542 C C . ASP A 1 444 ? 20.309 12.308 -9.699 1.00 93.38 444 ASP A C 1
ATOM 3544 O O . ASP A 1 444 ? 20.327 13.255 -8.910 1.00 93.38 444 ASP A O 1
ATOM 3548 N N . MET A 1 445 ? 19.765 12.419 -10.917 1.00 92.12 445 MET A N 1
ATOM 3549 C CA . MET A 1 445 ? 19.082 13.625 -11.385 1.00 92.12 445 MET A CA 1
ATOM 3550 C C . MET A 1 445 ? 17.880 13.963 -10.496 1.00 92.12 445 MET A C 1
ATOM 3552 O O . MET A 1 445 ? 17.755 15.115 -10.075 1.00 92.12 445 MET A O 1
ATOM 3556 N N . ILE A 1 446 ? 17.017 12.984 -10.198 1.00 91.38 446 ILE A N 1
ATOM 3557 C CA . ILE A 1 446 ? 15.858 13.178 -9.314 1.00 91.38 446 ILE A CA 1
ATOM 3558 C C . ILE A 1 446 ? 16.326 13.641 -7.936 1.00 91.38 446 ILE A C 1
ATOM 3560 O O . ILE A 1 446 ? 15.901 14.701 -7.486 1.00 91.38 446 ILE A O 1
ATOM 3564 N N . LEU A 1 447 ? 17.254 12.908 -7.311 1.00 92.81 447 LEU A N 1
ATOM 3565 C CA . LEU A 1 447 ? 17.780 13.215 -5.978 1.00 92.81 447 LEU A CA 1
ATOM 3566 C C . LEU A 1 447 ? 18.409 14.607 -5.895 1.00 92.81 447 LEU A C 1
ATOM 3568 O O . LEU A 1 447 ? 18.307 15.274 -4.864 1.00 92.81 447 LEU A O 1
ATOM 3572 N N . ARG A 1 448 ? 19.095 15.040 -6.957 1.00 90.75 448 ARG A N 1
ATOM 3573 C CA . ARG A 1 448 ? 19.694 16.371 -7.030 1.00 90.75 448 ARG A CA 1
ATOM 3574 C C . ARG A 1 448 ? 18.614 17.450 -7.090 1.00 90.75 448 ARG A C 1
ATOM 3576 O O . ARG A 1 448 ? 18.643 18.372 -6.281 1.00 90.75 448 ARG A O 1
ATOM 3583 N N . ILE A 1 449 ? 17.658 17.316 -8.009 1.00 85.06 449 ILE A N 1
ATOM 3584 C CA . ILE A 1 449 ? 16.602 18.312 -8.229 1.00 85.06 449 ILE A CA 1
ATOM 3585 C C . ILE A 1 449 ? 15.687 18.433 -7.003 1.00 85.06 449 ILE A C 1
ATOM 3587 O O . ILE A 1 449 ? 15.391 19.547 -6.578 1.00 85.06 449 ILE A O 1
ATOM 3591 N N . THR A 1 450 ? 15.270 17.319 -6.393 1.00 87.62 450 THR A N 1
ATOM 3592 C CA . THR A 1 450 ? 14.396 17.350 -5.206 1.00 87.62 450 THR A CA 1
ATOM 3593 C C . THR A 1 450 ? 15.107 17.934 -3.986 1.00 87.62 450 THR A C 1
ATOM 3595 O O . THR A 1 450 ? 14.496 18.667 -3.210 1.00 87.62 450 THR A O 1
ATOM 3598 N N . ARG A 1 451 ? 16.417 17.690 -3.838 1.00 86.62 451 ARG A N 1
ATOM 3599 C CA . ARG A 1 451 ? 17.225 18.310 -2.778 1.00 86.62 451 ARG A CA 1
ATOM 3600 C C . ARG A 1 451 ? 17.362 19.818 -2.978 1.00 86.62 451 ARG A C 1
ATOM 3602 O O . ARG A 1 451 ? 17.192 20.562 -2.019 1.00 86.62 451 ARG A O 1
ATOM 3609 N N . GLU A 1 452 ? 17.658 20.267 -4.196 1.00 78.81 452 GLU A N 1
ATOM 3610 C CA . GLU A 1 452 ? 17.777 21.695 -4.534 1.00 78.81 452 GLU A CA 1
ATOM 3611 C C . GLU A 1 452 ? 16.451 22.454 -4.345 1.00 78.81 452 GLU A C 1
ATOM 3613 O O . GLU A 1 452 ? 16.468 23.630 -3.993 1.00 78.81 452 GLU A O 1
ATOM 3618 N N . ASN A 1 453 ? 15.307 21.786 -4.529 1.00 68.12 453 ASN A N 1
ATOM 3619 C CA . ASN A 1 453 ? 13.991 22.394 -4.325 1.00 68.12 453 ASN A CA 1
ATOM 3620 C C . ASN A 1 453 ? 13.647 22.596 -2.834 1.00 68.12 453 ASN A C 1
ATOM 3622 O O . ASN A 1 453 ? 12.944 23.533 -2.475 1.00 68.12 453 ASN A O 1
ATOM 3626 N N . SER A 1 454 ? 14.190 21.761 -1.938 1.00 60.47 454 SER A N 1
ATOM 3627 C CA . SER A 1 454 ? 13.929 21.857 -0.489 1.00 60.47 454 SER A CA 1
ATOM 3628 C C . SER A 1 454 ? 14.541 23.093 0.195 1.00 60.47 454 SER A C 1
ATOM 3630 O O . SER A 1 454 ? 14.167 23.419 1.320 1.00 60.47 454 SER A O 1
ATOM 3632 N N . SER A 1 455 ? 15.479 23.787 -0.463 1.00 54.47 455 SER A N 1
ATOM 3633 C CA . SER A 1 455 ? 16.301 24.850 0.129 1.00 54.47 455 SER A CA 1
ATOM 3634 C C . SER A 1 455 ? 15.972 26.279 -0.331 1.00 54.47 455 SER A C 1
ATOM 3636 O O . SER A 1 455 ? 16.602 27.213 0.168 1.00 54.47 455 SER A O 1
ATOM 3638 N N . PHE A 1 456 ? 14.998 26.494 -1.226 1.00 42.78 456 PHE A N 1
ATOM 3639 C CA . PHE A 1 456 ? 14.679 27.825 -1.765 1.00 42.78 456 PHE A CA 1
ATOM 3640 C C . PHE A 1 456 ? 13.274 28.320 -1.385 1.00 42.78 456 PHE A C 1
ATOM 3642 O O . PHE A 1 456 ? 12.259 27.762 -1.789 1.00 42.78 456 PHE A O 1
ATOM 3649 N N . GLN A 1 457 ? 13.220 29.436 -0.649 1.00 47.09 457 GLN A N 1
ATOM 3650 C CA . GLN A 1 457 ? 12.043 30.307 -0.586 1.00 47.09 457 GLN A CA 1
ATOM 3651 C C . GLN A 1 457 ? 11.876 31.052 -1.929 1.00 47.09 457 GLN A C 1
ATOM 3653 O O . GLN A 1 457 ? 12.865 31.522 -2.483 1.00 47.09 457 GLN A O 1
ATOM 3658 N N . GLN A 1 458 ? 10.615 31.218 -2.360 1.00 44.38 458 GLN A N 1
ATOM 3659 C CA . GLN A 1 458 ? 10.075 32.085 -3.436 1.00 44.38 458 GLN A CA 1
ATOM 3660 C C . GLN A 1 458 ? 9.720 31.444 -4.804 1.00 44.38 458 GLN A C 1
ATOM 3662 O O . GLN A 1 458 ? 10.501 31.427 -5.749 1.00 44.38 458 GLN A O 1
ATOM 3667 N N . PHE A 1 459 ? 8.451 31.021 -4.896 1.00 41.47 459 PHE A N 1
ATOM 3668 C CA . PHE A 1 459 ? 7.415 31.410 -5.880 1.00 41.47 459 PHE A CA 1
ATOM 3669 C C . PHE A 1 459 ? 7.600 31.234 -7.406 1.00 41.47 459 PHE A C 1
ATOM 3671 O O . PHE A 1 459 ? 6.649 31.536 -8.123 1.00 41.47 459 PHE A O 1
ATOM 3678 N N . GLU A 1 460 ? 8.724 30.741 -7.945 1.00 43.31 460 GLU A N 1
ATOM 3679 C CA . GLU A 1 460 ? 8.869 30.599 -9.418 1.00 43.31 460 GLU A CA 1
ATOM 3680 C C . GLU A 1 460 ? 9.485 29.276 -9.936 1.00 43.31 460 GLU A C 1
ATOM 3682 O O . GLU A 1 460 ? 9.901 29.185 -11.095 1.00 43.31 460 GLU A O 1
ATOM 3687 N N . ARG A 1 461 ? 9.478 28.194 -9.141 1.00 50.31 461 ARG A N 1
ATOM 3688 C CA . ARG A 1 461 ? 9.731 26.816 -9.636 1.00 50.31 461 ARG A CA 1
ATOM 3689 C C . ARG A 1 461 ? 8.789 25.771 -9.017 1.00 50.31 461 ARG A C 1
ATOM 3691 O O . ARG A 1 461 ? 9.218 24.687 -8.649 1.00 50.31 461 ARG A O 1
ATOM 3698 N N . ASP A 1 462 ? 7.492 26.067 -8.977 1.00 62.03 462 ASP A N 1
ATOM 3699 C CA . ASP A 1 462 ? 6.484 25.279 -8.242 1.00 62.03 462 ASP A CA 1
ATOM 3700 C C . ASP A 1 462 ? 6.310 23.820 -8.734 1.00 62.03 462 ASP A C 1
ATOM 3702 O O . ASP A 1 462 ? 5.855 22.960 -7.982 1.00 62.03 462 ASP A O 1
ATOM 3706 N N . TRP A 1 463 ? 6.731 23.495 -9.964 1.00 72.69 463 TRP A N 1
ATOM 3707 C CA . TRP A 1 463 ? 6.627 22.137 -10.519 1.00 72.69 463 TRP A CA 1
ATOM 3708 C C . TRP A 1 463 ? 7.911 21.310 -10.391 1.00 72.69 463 TRP A C 1
ATOM 3710 O O . TRP A 1 463 ? 7.887 20.161 -9.969 1.00 72.69 463 TRP A O 1
ATOM 3720 N N . GLN A 1 464 ? 9.063 21.842 -10.803 1.00 76.25 464 GLN A N 1
ATOM 3721 C CA . GLN A 1 464 ? 10.273 21.026 -10.922 1.00 76.25 464 GLN A CA 1
ATOM 3722 C C . GLN A 1 464 ? 10.803 20.632 -9.541 1.00 76.25 464 GLN A C 1
ATOM 3724 O O . GLN A 1 464 ? 11.175 21.490 -8.753 1.00 76.25 464 GLN A O 1
ATOM 3729 N N . GLY A 1 465 ? 10.898 19.328 -9.284 1.00 75.38 465 GLY A N 1
ATOM 3730 C CA . GLY A 1 465 ? 11.269 18.806 -7.970 1.00 75.38 465 GLY A CA 1
ATOM 3731 C C . GLY A 1 465 ? 10.092 18.667 -7.005 1.00 75.38 465 GLY A C 1
ATOM 3732 O O . GLY A 1 465 ? 10.333 18.338 -5.848 1.00 75.38 465 GLY A O 1
ATOM 3733 N N . SER A 1 466 ? 8.855 18.916 -7.449 1.00 82.31 466 SER A N 1
ATOM 3734 C CA . SER A 1 466 ? 7.643 18.524 -6.725 1.00 82.31 466 SER A CA 1
ATOM 3735 C C . SER A 1 466 ? 7.388 17.015 -6.848 1.00 82.31 466 SER A C 1
ATOM 3737 O O . SER A 1 466 ? 8.029 16.310 -7.638 1.00 82.31 466 SER A O 1
ATOM 3739 N N . GLU A 1 467 ? 6.422 16.509 -6.083 1.00 84.81 467 GLU A N 1
ATOM 3740 C CA . GLU A 1 467 ? 6.010 15.104 -6.146 1.00 84.81 467 GLU A CA 1
ATOM 3741 C C . GLU A 1 467 ? 5.361 14.751 -7.486 1.00 84.81 467 GLU A C 1
ATOM 3743 O O . GLU A 1 467 ? 5.645 13.693 -8.047 1.00 84.81 467 GLU A O 1
ATOM 3748 N N . ASP A 1 468 ? 4.564 15.659 -8.050 1.00 81.06 468 ASP A N 1
ATOM 3749 C CA . ASP A 1 468 ? 3.929 15.452 -9.351 1.00 81.06 468 ASP A CA 1
ATOM 3750 C C . ASP A 1 468 ? 4.961 15.428 -10.484 1.00 81.06 468 ASP A C 1
ATOM 3752 O O . ASP A 1 468 ? 4.879 14.601 -11.397 1.00 81.06 468 ASP A O 1
ATOM 3756 N N . TRP A 1 469 ? 5.995 16.275 -10.403 1.00 83.69 469 TRP A N 1
ATOM 3757 C CA . TRP A 1 469 ? 7.127 16.204 -11.324 1.00 83.69 469 TRP A CA 1
ATOM 3758 C C . TRP A 1 469 ? 7.871 14.876 -11.204 1.00 83.69 469 TRP A C 1
ATOM 3760 O O . TRP A 1 469 ? 8.229 14.294 -12.229 1.00 83.69 469 TRP A O 1
ATOM 3770 N N . LEU A 1 470 ? 8.075 14.375 -9.984 1.00 88.00 470 LEU A N 1
ATOM 3771 C CA . LEU A 1 470 ? 8.720 13.086 -9.737 1.00 88.00 470 LEU A CA 1
ATOM 3772 C C . LEU A 1 470 ? 7.900 11.944 -10.354 1.00 88.00 470 LEU A C 1
ATOM 3774 O O . LEU A 1 470 ? 8.447 11.161 -11.131 1.00 88.00 470 LEU A O 1
ATOM 3778 N N . ARG A 1 471 ? 6.585 11.886 -10.105 1.00 89.00 471 ARG A N 1
ATOM 3779 C CA . ARG A 1 471 ? 5.674 10.921 -10.757 1.00 89.00 471 ARG A CA 1
ATOM 3780 C C . ARG A 1 471 ? 5.736 11.021 -12.273 1.00 89.00 471 ARG A C 1
ATOM 3782 O O . ARG A 1 471 ? 5.779 10.007 -12.966 1.00 89.00 471 ARG A O 1
ATOM 3789 N N . HIS A 1 472 ? 5.800 12.243 -12.797 1.00 83.06 472 HIS A N 1
ATOM 3790 C CA . HIS A 1 472 ? 5.950 12.477 -14.225 1.00 83.06 472 HIS A CA 1
ATOM 3791 C C . HIS A 1 472 ? 7.278 11.926 -14.772 1.00 83.06 472 HIS A C 1
ATOM 3793 O O . HIS A 1 472 ? 7.284 11.348 -15.857 1.00 83.06 472 HIS A O 1
ATOM 3799 N N . GLN A 1 473 ? 8.390 12.036 -14.037 1.00 85.75 473 GLN A N 1
ATOM 3800 C CA . GLN A 1 473 ? 9.659 11.428 -14.455 1.00 85.75 473 GLN A CA 1
ATOM 3801 C C . GLN A 1 473 ? 9.537 9.903 -14.583 1.00 85.75 473 GLN A C 1
ATOM 3803 O O . GLN A 1 473 ? 9.966 9.342 -15.590 1.00 85.75 473 GLN A O 1
ATOM 3808 N N . PHE A 1 474 ? 8.893 9.234 -13.622 1.00 93.44 474 PHE A N 1
ATOM 3809 C CA . PHE A 1 474 ? 8.651 7.787 -13.697 1.00 93.44 474 PHE A CA 1
ATOM 3810 C C . PHE A 1 474 ? 7.659 7.402 -14.802 1.00 93.44 474 PHE A C 1
ATOM 3812 O O . PHE A 1 474 ? 7.845 6.385 -15.469 1.00 93.44 474 PHE A O 1
ATOM 3819 N N . LYS A 1 475 ? 6.656 8.243 -15.080 1.00 86.31 475 LYS A N 1
ATOM 3820 C CA . LYS A 1 475 ? 5.773 8.079 -16.245 1.00 86.31 475 LYS A CA 1
ATOM 3821 C C . LYS A 1 475 ? 6.569 8.083 -17.550 1.00 86.31 475 LYS A C 1
ATOM 3823 O O . LYS A 1 475 ? 6.360 7.216 -18.396 1.00 86.31 475 LYS A O 1
ATOM 3828 N N . MET A 1 476 ? 7.475 9.044 -17.716 1.00 81.25 476 MET A N 1
ATOM 3829 C CA . MET A 1 476 ? 8.316 9.138 -18.911 1.00 81.25 476 MET A CA 1
ATOM 3830 C C . MET A 1 476 ? 9.309 7.976 -19.004 1.00 81.25 476 MET A C 1
ATOM 3832 O O . MET A 1 476 ? 9.503 7.442 -20.093 1.00 81.25 476 MET A O 1
ATOM 3836 N N . TYR A 1 477 ? 9.869 7.538 -17.872 1.00 90.69 477 TYR A N 1
ATOM 3837 C CA . TYR A 1 477 ? 10.705 6.340 -17.797 1.00 90.69 477 TYR A CA 1
ATOM 3838 C C . TYR A 1 477 ? 9.944 5.103 -18.293 1.00 90.69 477 TYR A C 1
ATOM 3840 O O . TYR A 1 477 ? 10.432 4.390 -19.164 1.00 90.69 477 TYR A O 1
ATOM 3848 N N . LEU A 1 478 ? 8.717 4.883 -17.805 1.00 91.69 478 LEU A N 1
ATOM 3849 C CA . LEU A 1 478 ? 7.894 3.739 -18.200 1.00 91.69 478 LEU A CA 1
ATOM 3850 C C . LEU A 1 478 ? 7.483 3.793 -19.676 1.00 91.69 478 LEU A C 1
ATOM 3852 O O . LEU A 1 478 ? 7.491 2.767 -20.346 1.00 91.69 478 LEU A O 1
ATOM 3856 N N . LEU A 1 479 ? 7.145 4.975 -20.197 1.00 84.94 479 LEU A N 1
ATOM 3857 C CA . LEU A 1 479 ? 6.830 5.160 -21.616 1.00 84.94 479 LEU A CA 1
ATOM 3858 C C . LEU A 1 479 ? 8.031 4.873 -22.527 1.00 84.94 479 LEU A C 1
ATOM 3860 O O . LEU A 1 479 ? 7.872 4.237 -23.566 1.00 84.94 479 LEU A O 1
ATOM 3864 N N . SER A 1 480 ? 9.220 5.328 -22.133 1.00 86.25 480 SER A N 1
ATOM 3865 C CA . SER A 1 480 ? 10.476 5.046 -22.834 1.00 86.25 480 SER A CA 1
ATOM 3866 C C . SER A 1 480 ? 10.799 3.546 -22.809 1.00 86.25 480 SER A C 1
ATOM 3868 O O . SER A 1 480 ? 11.003 2.945 -23.864 1.00 86.25 480 SER A O 1
ATOM 3870 N N . LEU A 1 481 ? 10.718 2.912 -21.634 1.00 91.56 481 LEU A N 1
ATOM 3871 C CA . LEU A 1 481 ? 10.872 1.464 -21.474 1.00 91.56 481 LEU A CA 1
ATOM 3872 C C . LEU A 1 481 ? 9.878 0.690 -22.354 1.00 91.56 481 LEU A C 1
ATOM 3874 O O . LEU A 1 481 ? 10.243 -0.285 -23.007 1.00 91.56 481 LEU A O 1
ATOM 3878 N N . ALA A 1 482 ? 8.624 1.138 -22.405 1.00 87.75 482 ALA A N 1
ATOM 3879 C CA . ALA A 1 482 ? 7.584 0.553 -23.237 1.00 87.75 482 ALA A CA 1
ATOM 3880 C C . ALA A 1 482 ? 7.889 0.674 -24.740 1.00 87.75 482 ALA A C 1
ATOM 3882 O O . ALA A 1 482 ? 7.692 -0.287 -25.482 1.00 87.75 482 ALA A O 1
ATOM 3883 N N . ALA A 1 483 ? 8.402 1.821 -25.195 1.00 83.50 483 ALA A N 1
ATOM 3884 C CA . ALA A 1 483 ? 8.815 2.021 -26.584 1.00 83.50 483 ALA A CA 1
ATOM 3885 C C . ALA A 1 483 ? 9.999 1.112 -26.964 1.00 83.50 483 ALA A C 1
ATOM 3887 O O . ALA A 1 483 ? 9.952 0.443 -27.997 1.00 83.50 483 ALA A O 1
ATOM 3888 N N . VAL A 1 484 ? 11.010 1.010 -26.095 1.00 87.50 484 VAL A N 1
ATOM 3889 C CA . VAL A 1 484 ? 12.154 0.094 -26.255 1.00 87.50 484 VAL A CA 1
ATOM 3890 C C . VAL A 1 484 ? 11.692 -1.363 -26.325 1.00 87.50 484 VAL A C 1
ATOM 3892 O O . VAL A 1 484 ? 12.066 -2.097 -27.240 1.00 87.50 484 VAL A O 1
ATOM 3895 N N . ALA A 1 485 ? 10.820 -1.777 -25.402 1.00 89.12 485 ALA A N 1
ATOM 3896 C CA . ALA A 1 485 ? 10.281 -3.133 -25.355 1.00 89.12 485 ALA A CA 1
ATOM 3897 C C . ALA A 1 485 ? 9.464 -3.498 -26.606 1.00 89.12 485 ALA A C 1
ATOM 3899 O O . ALA A 1 485 ? 9.376 -4.670 -26.954 1.00 89.12 485 ALA A O 1
ATOM 3900 N N . VAL A 1 486 ? 8.855 -2.529 -27.291 1.00 84.88 486 VAL A N 1
ATOM 3901 C CA . VAL A 1 486 ? 8.107 -2.783 -28.532 1.00 84.88 486 VAL A CA 1
ATOM 3902 C C . VAL A 1 486 ? 9.025 -2.810 -29.751 1.00 84.88 486 VAL A C 1
ATOM 3904 O O . VAL A 1 486 ? 8.842 -3.663 -30.616 1.00 84.88 486 VAL A O 1
ATOM 3907 N N . ASN A 1 487 ? 10.005 -1.909 -29.819 1.00 82.38 487 ASN A N 1
ATOM 3908 C CA . ASN A 1 487 ? 10.898 -1.803 -30.974 1.00 82.38 487 ASN A CA 1
ATOM 3909 C C . ASN A 1 487 ? 11.926 -2.933 -31.052 1.00 82.38 487 ASN A C 1
ATOM 3911 O O . ASN A 1 487 ? 12.418 -3.229 -32.136 1.00 82.38 487 ASN A O 1
ATOM 3915 N N . ASN A 1 488 ? 12.195 -3.599 -29.927 1.00 82.31 488 ASN A N 1
ATOM 3916 C CA . ASN A 1 488 ? 13.012 -4.809 -29.870 1.00 82.31 488 ASN A CA 1
ATOM 3917 C C . ASN A 1 488 ? 14.463 -4.624 -30.362 1.00 82.31 488 ASN A C 1
ATOM 3919 O O . ASN A 1 488 ? 15.081 -5.569 -30.851 1.00 82.31 488 ASN A O 1
ATOM 3923 N N . ASP A 1 489 ? 15.001 -3.409 -30.219 1.00 84.00 489 ASP A N 1
ATOM 3924 C CA . ASP A 1 489 ? 16.394 -3.078 -30.527 1.00 84.00 489 ASP A CA 1
ATOM 3925 C C . ASP A 1 489 ? 17.288 -3.342 -29.305 1.00 84.00 489 ASP A C 1
ATOM 3927 O O . ASP A 1 489 ? 17.114 -2.753 -28.237 1.00 84.00 489 ASP A O 1
ATOM 3931 N N . ALA A 1 490 ? 18.268 -4.234 -29.463 1.00 82.44 490 ALA A N 1
ATOM 3932 C CA . ALA A 1 490 ? 19.165 -4.640 -28.385 1.00 82.44 490 ALA A CA 1
ATOM 3933 C C . ALA A 1 490 ? 20.020 -3.482 -27.840 1.00 82.44 490 ALA A C 1
ATOM 3935 O O . ALA A 1 490 ? 20.337 -3.474 -26.652 1.00 82.44 490 ALA A O 1
ATOM 3936 N N . SER A 1 491 ? 20.377 -2.506 -28.683 1.00 82.00 491 SER A N 1
ATOM 3937 C CA . SER A 1 491 ? 21.251 -1.394 -28.292 1.00 82.00 491 SER A CA 1
ATOM 3938 C C . SER A 1 491 ? 20.582 -0.443 -27.294 1.00 82.00 491 SER A C 1
ATOM 3940 O O . SER A 1 491 ? 21.219 0.021 -26.351 1.00 82.00 491 SER A O 1
ATOM 3942 N N . THR A 1 492 ? 19.280 -0.208 -27.452 1.00 84.62 492 THR A N 1
ATOM 3943 C CA . THR A 1 492 ? 18.485 0.656 -26.569 1.00 84.62 492 THR A CA 1
ATOM 3944 C C . THR A 1 492 ? 17.930 -0.103 -25.363 1.00 84.62 492 THR A C 1
ATOM 3946 O O . THR A 1 492 ? 17.692 0.489 -24.310 1.00 84.62 492 THR A O 1
ATOM 3949 N N . MET A 1 493 ? 17.782 -1.428 -25.472 1.00 87.31 493 MET A N 1
ATOM 3950 C CA . MET A 1 493 ? 17.429 -2.309 -24.353 1.00 87.31 493 MET A CA 1
ATOM 3951 C C . MET A 1 493 ? 18.509 -2.400 -23.276 1.00 87.31 493 MET A C 1
ATOM 3953 O O . MET A 1 493 ? 18.170 -2.570 -22.103 1.00 87.31 493 MET A O 1
ATOM 3957 N N . ASP A 1 494 ? 19.788 -2.297 -23.646 1.00 89.19 494 ASP A N 1
ATOM 3958 C CA . ASP A 1 494 ? 20.897 -2.420 -22.694 1.00 89.19 494 ASP A CA 1
ATOM 3959 C C . ASP A 1 494 ? 20.848 -1.338 -21.602 1.00 89.19 494 ASP A C 1
ATOM 3961 O O . ASP A 1 494 ? 21.064 -1.625 -20.422 1.00 89.19 494 ASP A O 1
ATOM 3965 N N . ASP A 1 495 ? 20.401 -0.126 -21.950 1.00 90.69 495 ASP A N 1
ATOM 3966 C CA . ASP A 1 495 ? 20.197 0.966 -20.991 1.00 90.69 495 ASP A CA 1
ATOM 3967 C C . ASP A 1 495 ? 19.173 0.642 -19.897 1.00 90.69 495 ASP A C 1
ATOM 3969 O O . ASP A 1 495 ? 19.233 1.222 -18.813 1.00 90.69 495 ASP A O 1
ATOM 3973 N N . PHE A 1 496 ? 18.252 -0.288 -20.146 1.00 91.75 496 PHE A N 1
ATOM 3974 C CA . PHE A 1 496 ? 17.268 -0.757 -19.170 1.00 91.75 496 PHE A CA 1
ATOM 3975 C C . PHE A 1 496 ? 17.615 -2.122 -18.559 1.00 91.75 496 PHE A C 1
ATOM 3977 O O . PHE A 1 496 ? 16.901 -2.564 -17.652 1.00 91.75 496 PHE A O 1
ATOM 3984 N N . ASN A 1 497 ? 18.730 -2.734 -18.979 1.00 94.50 497 ASN A N 1
ATOM 3985 C CA . ASN A 1 497 ? 19.082 -4.151 -18.852 1.00 94.50 497 ASN A CA 1
ATOM 3986 C C . ASN A 1 497 ? 18.224 -5.037 -19.773 1.00 94.50 497 ASN A C 1
ATOM 3988 O O . ASN A 1 497 ? 17.044 -5.277 -19.514 1.00 94.50 497 ASN A O 1
ATOM 3992 N N . ILE A 1 498 ? 18.842 -5.593 -20.820 1.00 93.38 498 ILE A N 1
ATOM 3993 C CA . ILE A 1 498 ? 18.155 -6.406 -21.835 1.00 93.38 498 ILE A CA 1
ATOM 3994 C C . ILE A 1 498 ? 17.418 -7.616 -21.249 1.00 93.38 498 ILE A C 1
ATOM 3996 O O . ILE A 1 498 ? 16.304 -7.931 -21.672 1.00 93.38 498 ILE A O 1
ATOM 4000 N N . SER A 1 499 ? 18.000 -8.272 -20.242 1.00 92.50 499 SER A N 1
ATOM 4001 C CA . SER A 1 499 ? 17.377 -9.420 -19.579 1.00 92.50 499 SER A CA 1
ATOM 4002 C C . SER A 1 499 ? 16.109 -8.990 -18.845 1.00 92.50 499 SER A C 1
ATOM 4004 O O . SER A 1 499 ? 15.103 -9.697 -18.886 1.00 92.50 499 SER A O 1
ATOM 4006 N N . PHE A 1 500 ? 16.125 -7.808 -18.219 1.00 95.44 500 PHE A N 1
ATOM 4007 C CA . PHE A 1 500 ? 14.953 -7.246 -17.551 1.00 95.44 500 PHE A CA 1
ATOM 4008 C C . PHE A 1 500 ? 13.841 -6.916 -18.545 1.00 95.44 500 PHE A C 1
ATOM 4010 O O . PHE A 1 500 ? 12.693 -7.291 -18.309 1.00 95.44 500 PHE A O 1
ATOM 4017 N N . VAL A 1 501 ? 14.170 -6.266 -19.665 1.00 94.81 501 VAL A N 1
ATOM 4018 C CA . VAL A 1 501 ? 13.168 -5.910 -20.681 1.00 94.81 501 VAL A CA 1
ATOM 4019 C C . VAL A 1 501 ? 12.484 -7.169 -21.223 1.00 94.81 501 VAL A C 1
ATOM 4021 O O . VAL A 1 501 ? 11.255 -7.226 -21.269 1.00 94.81 501 VAL A O 1
ATOM 4024 N N . LYS A 1 502 ? 13.262 -8.215 -21.533 1.00 92.50 502 LYS A N 1
ATOM 4025 C CA . LYS A 1 502 ? 12.730 -9.521 -21.956 1.00 92.50 502 LYS A CA 1
ATOM 4026 C C . LYS A 1 502 ? 11.861 -10.176 -20.883 1.00 92.50 502 LYS A C 1
ATOM 4028 O O . LYS A 1 502 ? 10.798 -10.706 -21.194 1.00 92.50 502 LYS A O 1
ATOM 4033 N N . ALA A 1 503 ? 12.271 -10.116 -19.616 1.00 93.19 503 ALA A N 1
ATOM 4034 C CA . ALA A 1 503 ? 11.466 -10.633 -18.513 1.00 93.19 503 ALA A CA 1
ATOM 4035 C C . ALA A 1 503 ? 10.125 -9.889 -18.389 1.00 93.19 503 ALA A C 1
ATOM 4037 O O . ALA A 1 503 ? 9.088 -10.526 -18.209 1.00 93.19 503 ALA A O 1
ATOM 4038 N N . TRP A 1 504 ? 10.117 -8.560 -18.542 1.00 94.69 504 TRP A N 1
ATOM 4039 C CA . TRP A 1 504 ? 8.887 -7.770 -18.506 1.00 94.69 504 TRP A CA 1
ATOM 4040 C C . TRP A 1 504 ? 7.948 -8.101 -19.670 1.00 94.69 504 TRP A C 1
ATOM 4042 O O . TRP A 1 504 ? 6.755 -8.290 -19.434 1.00 94.69 504 TRP A O 1
ATOM 4052 N N . GLN A 1 505 ? 8.467 -8.289 -20.889 1.00 92.12 505 GLN A N 1
ATOM 4053 C CA . GLN A 1 505 ? 7.670 -8.679 -22.064 1.00 92.12 505 GLN A CA 1
ATOM 4054 C C . GLN A 1 505 ? 6.858 -9.977 -21.858 1.00 92.12 505 GLN A C 1
ATOM 4056 O O . GLN A 1 505 ? 5.819 -10.183 -22.488 1.00 92.12 505 GLN A O 1
ATOM 4061 N N . LEU A 1 506 ? 7.301 -10.861 -20.961 1.00 91.62 506 LEU A N 1
ATOM 4062 C CA . LEU A 1 506 ? 6.640 -12.139 -20.676 1.00 91.62 506 LEU A CA 1
ATOM 4063 C C . LEU A 1 506 ? 5.511 -12.050 -19.642 1.00 91.62 506 LEU A C 1
ATOM 4065 O O . LEU A 1 506 ? 4.720 -12.996 -19.509 1.00 91.62 506 LEU A O 1
ATOM 4069 N N . THR A 1 507 ? 5.434 -10.939 -18.914 1.00 92.19 507 THR A N 1
ATOM 4070 C CA . THR A 1 507 ? 4.473 -10.725 -17.827 1.00 92.19 507 THR A CA 1
ATOM 4071 C C . THR A 1 507 ? 3.041 -10.609 -18.336 1.00 92.19 507 THR A C 1
ATOM 4073 O O . THR A 1 507 ? 2.783 -10.347 -19.513 1.00 92.19 507 THR A O 1
ATOM 4076 N N . ASN A 1 508 ? 2.077 -10.803 -17.437 1.00 90.44 508 ASN A N 1
ATOM 4077 C CA . ASN A 1 508 ? 0.669 -10.664 -17.789 1.00 90.44 508 ASN A CA 1
ATOM 4078 C C . ASN A 1 508 ? 0.303 -9.206 -18.075 1.00 90.44 508 ASN A C 1
ATOM 4080 O O . ASN A 1 508 ? -0.370 -8.926 -19.063 1.00 90.44 508 ASN A O 1
ATOM 4084 N N . ASN A 1 509 ? 0.780 -8.280 -17.241 1.00 92.12 509 ASN A N 1
ATOM 4085 C CA . ASN A 1 509 ? 0.523 -6.857 -17.415 1.00 92.12 509 ASN A CA 1
ATOM 4086 C C . ASN A 1 509 ? 1.049 -6.347 -18.764 1.00 92.12 509 ASN A C 1
ATOM 4088 O O . ASN A 1 509 ? 0.319 -5.625 -19.441 1.00 92.12 509 ASN A O 1
ATOM 4092 N N . PHE A 1 510 ? 2.237 -6.786 -19.204 1.00 91.44 510 PHE A N 1
ATOM 4093 C CA . PHE A 1 510 ? 2.761 -6.410 -20.516 1.00 91.44 510 PHE A CA 1
ATOM 4094 C C . PHE A 1 510 ? 1.915 -6.983 -21.653 1.00 91.44 510 PHE A C 1
ATOM 4096 O O . PHE A 1 510 ? 1.557 -6.251 -22.569 1.00 91.44 510 PHE A O 1
ATOM 4103 N N . LYS A 1 511 ? 1.535 -8.265 -21.587 1.00 90.00 511 LYS A N 1
ATOM 4104 C CA . LYS A 1 511 ? 0.690 -8.906 -22.612 1.00 90.00 511 LYS A CA 1
ATOM 4105 C C . LYS A 1 511 ? -0.667 -8.217 -22.758 1.00 90.00 511 LYS A C 1
ATOM 4107 O O . LYS A 1 511 ? -1.126 -7.986 -23.873 1.00 90.00 511 LYS A O 1
ATOM 4112 N N . ILE A 1 512 ? -1.299 -7.856 -21.640 1.00 88.50 512 ILE A N 1
ATOM 4113 C CA . ILE A 1 512 ? -2.562 -7.105 -21.641 1.00 88.50 512 ILE A CA 1
ATOM 4114 C C . ILE A 1 512 ? -2.353 -5.719 -22.255 1.00 88.50 512 ILE A C 1
ATOM 4116 O O . ILE A 1 512 ? -3.120 -5.308 -23.124 1.00 88.50 512 ILE A O 1
ATOM 4120 N N . TRP A 1 513 ? -1.293 -5.023 -21.848 1.00 87.75 513 TRP A N 1
ATOM 4121 C CA . TRP A 1 513 ? -0.951 -3.699 -22.359 1.00 87.75 513 TRP A CA 1
ATOM 4122 C C . TRP A 1 513 ? -0.628 -3.702 -23.865 1.00 87.75 513 TRP A C 1
ATOM 4124 O O . TRP A 1 513 ? -1.088 -2.831 -24.601 1.00 87.75 513 TRP A O 1
ATOM 4134 N N . GLN A 1 514 ? 0.096 -4.712 -24.356 1.00 84.25 514 GLN A N 1
ATOM 4135 C CA . GLN A 1 514 ? 0.501 -4.849 -25.760 1.00 84.25 514 GLN A CA 1
ATOM 4136 C C . GLN A 1 514 ? -0.699 -4.968 -26.714 1.00 84.25 514 GLN A C 1
ATOM 4138 O O . GLN A 1 514 ? -0.623 -4.508 -27.859 1.00 84.25 514 GLN A O 1
ATOM 4143 N N . ASN A 1 515 ? -1.803 -5.547 -26.234 1.00 80.94 515 ASN A N 1
ATOM 4144 C CA . ASN A 1 515 ? -3.049 -5.717 -26.982 1.00 80.94 515 ASN A CA 1
ATOM 4145 C C . ASN A 1 515 ? -3.895 -4.433 -27.070 1.00 80.94 515 ASN A C 1
ATOM 4147 O O . ASN A 1 515 ? -4.864 -4.392 -27.827 1.00 80.94 515 ASN A O 1
ATOM 4151 N N . HIS A 1 516 ? -3.548 -3.376 -26.330 1.00 73.19 516 HIS A N 1
ATOM 4152 C CA . HIS A 1 516 ? -4.230 -2.087 -26.423 1.00 73.19 516 HIS A CA 1
ATOM 4153 C C . HIS A 1 516 ? -3.878 -1.380 -27.753 1.00 73.19 516 HIS A C 1
ATOM 4155 O O . HIS A 1 516 ? -2.750 -1.510 -28.232 1.00 73.19 516 HIS A O 1
ATOM 4161 N N . PRO A 1 517 ? -4.784 -0.614 -28.392 1.00 62.81 517 PRO A N 1
ATOM 4162 C CA . PRO A 1 517 ? -4.440 0.209 -29.554 1.00 62.81 517 PRO A CA 1
ATOM 4163 C C . PRO A 1 517 ? -3.426 1.302 -29.168 1.00 62.81 517 PRO A C 1
ATOM 4165 O O . PRO A 1 517 ? -3.650 2.077 -28.238 1.00 62.81 517 PRO A O 1
ATOM 4168 N N . ARG A 1 518 ? -2.286 1.336 -29.875 1.00 60.28 518 ARG A N 1
ATOM 4169 C CA . ARG A 1 518 ? -1.044 2.050 -29.499 1.00 60.28 518 ARG A CA 1
ATOM 4170 C C . ARG A 1 518 ? -0.684 3.208 -30.439 1.00 60.28 518 ARG A C 1
ATOM 4172 O O . ARG A 1 518 ? 0.491 3.488 -30.663 1.00 60.28 518 ARG A O 1
ATOM 4179 N N . THR A 1 519 ? -1.678 3.903 -30.988 1.00 50.38 519 THR A N 1
ATOM 4180 C CA . THR A 1 519 ? -1.507 4.922 -32.048 1.00 50.38 519 THR A CA 1
ATOM 4181 C C . THR A 1 519 ? -0.511 6.046 -31.722 1.00 50.38 519 THR A C 1
ATOM 4183 O O . THR A 1 519 ? -0.008 6.692 -32.636 1.00 50.38 519 THR A O 1
ATOM 4186 N N . ILE A 1 520 ? -0.169 6.263 -30.446 1.00 52.44 520 ILE A N 1
ATOM 4187 C CA . ILE A 1 520 ? 0.720 7.349 -30.003 1.00 52.44 520 ILE A CA 1
ATOM 4188 C C . ILE A 1 520 ? 2.156 6.875 -29.687 1.00 52.44 520 ILE A C 1
ATOM 4190 O O . ILE A 1 520 ? 3.074 7.686 -29.774 1.00 52.44 520 ILE A O 1
ATOM 4194 N N . LEU A 1 521 ? 2.404 5.584 -29.409 1.00 55.56 521 LEU A N 1
ATOM 4195 C CA . LEU A 1 521 ? 3.759 5.081 -29.084 1.00 55.56 521 LEU A CA 1
ATOM 4196 C C . LEU A 1 521 ? 4.762 5.248 -30.230 1.00 55.56 521 LEU A C 1
ATOM 4198 O O . LEU A 1 521 ? 5.951 5.381 -29.969 1.00 55.56 521 LEU A O 1
ATOM 4202 N N . LEU A 1 522 ? 4.278 5.331 -31.473 1.00 52.84 522 LEU A N 1
ATOM 4203 C CA . LEU A 1 522 ? 5.085 5.635 -32.661 1.00 52.84 522 LEU A CA 1
ATOM 4204 C C . LEU A 1 522 ? 5.787 7.005 -32.592 1.00 52.84 522 LEU A C 1
ATOM 4206 O O . LEU A 1 522 ? 6.705 7.256 -33.364 1.00 52.84 522 LEU A O 1
ATOM 4210 N N . HIS A 1 523 ? 5.359 7.888 -31.686 1.00 52.69 523 HIS A N 1
ATOM 4211 C CA . HIS A 1 523 ? 5.909 9.234 -31.513 1.00 52.69 523 HIS A CA 1
ATOM 4212 C C . HIS A 1 523 ? 6.848 9.352 -30.300 1.00 52.69 523 HIS A C 1
ATOM 4214 O O . HIS A 1 523 ? 7.331 10.446 -30.009 1.00 52.69 523 HIS A O 1
ATOM 4220 N N . ILE A 1 524 ? 7.082 8.260 -29.562 1.00 66.38 524 ILE A N 1
ATOM 4221 C CA . ILE A 1 524 ? 7.985 8.236 -28.405 1.00 66.38 524 ILE A CA 1
ATOM 4222 C C . ILE A 1 524 ? 9.344 7.711 -28.858 1.00 66.38 524 ILE A C 1
ATOM 4224 O O . ILE A 1 524 ? 9.419 6.660 -29.489 1.00 66.38 524 ILE A O 1
ATOM 4228 N N . ASN A 1 525 ? 10.417 8.433 -28.520 1.00 67.69 525 ASN A N 1
ATOM 4229 C CA . ASN A 1 525 ? 11.770 7.981 -28.832 1.00 67.69 525 ASN A CA 1
ATOM 4230 C C . ASN A 1 525 ? 12.089 6.713 -28.014 1.00 67.69 525 ASN A C 1
ATOM 4232 O O . ASN A 1 525 ? 11.988 6.765 -26.783 1.00 67.69 525 ASN A O 1
ATOM 4236 N N . PRO A 1 526 ? 12.449 5.585 -28.649 1.00 79.31 526 PRO A N 1
ATOM 4237 C CA . PRO A 1 526 ? 12.712 4.315 -27.976 1.00 79.31 526 PRO A CA 1
ATOM 4238 C C . PRO A 1 526 ? 14.115 4.277 -27.370 1.00 79.31 526 PRO A C 1
ATOM 4240 O O . PRO A 1 526 ? 14.933 3.434 -27.713 1.00 79.31 526 PRO A O 1
ATOM 4243 N N . GLU A 1 527 ? 14.398 5.210 -26.475 1.00 80.38 527 GLU A N 1
ATOM 4244 C CA . GLU A 1 527 ? 15.687 5.344 -25.806 1.00 80.38 527 GLU A CA 1
ATOM 4245 C C . GLU A 1 527 ? 15.456 5.742 -24.358 1.00 80.38 527 GLU A C 1
ATOM 4247 O O . GLU A 1 527 ? 14.513 6.486 -24.057 1.00 80.38 527 GLU A O 1
ATOM 4252 N N . HIS A 1 528 ? 16.330 5.290 -23.459 1.00 83.31 528 HIS A N 1
ATOM 4253 C CA . HIS A 1 528 ? 16.302 5.735 -22.072 1.00 83.31 528 HIS A CA 1
ATOM 4254 C C . HIS A 1 528 ? 16.427 7.262 -22.005 1.00 83.31 528 HIS A C 1
ATOM 4256 O O . HIS A 1 528 ? 17.198 7.869 -22.745 1.00 83.31 528 HIS A O 1
ATOM 4262 N N . LEU A 1 529 ? 15.765 7.899 -21.033 1.00 78.69 529 LEU A N 1
ATOM 4263 C CA . LEU A 1 529 ? 15.827 9.357 -20.797 1.00 78.69 529 LEU A CA 1
ATOM 4264 C C . LEU A 1 529 ? 17.254 9.917 -20.601 1.00 78.69 529 LEU A C 1
ATOM 4266 O O . LEU A 1 529 ? 17.461 11.127 -20.563 1.00 78.69 529 LEU A O 1
ATOM 4270 N N . ASN A 1 530 ? 18.234 9.031 -20.436 1.00 79.31 530 ASN A N 1
ATOM 4271 C CA . ASN A 1 530 ? 19.638 9.326 -20.184 1.00 79.31 530 ASN A CA 1
ATOM 4272 C C . ASN A 1 530 ? 20.559 8.470 -21.078 1.00 79.31 530 ASN A C 1
ATOM 4274 O O . ASN A 1 530 ? 21.690 8.188 -20.674 1.00 79.31 530 ASN A O 1
ATOM 4278 N N . HIS A 1 531 ? 20.069 8.057 -22.256 1.00 74.94 531 HIS A N 1
ATOM 4279 C CA . HIS A 1 531 ? 20.842 7.354 -23.281 1.00 74.94 531 HIS A CA 1
ATOM 4280 C C . HIS A 1 531 ? 22.071 8.184 -23.699 1.00 74.94 531 HIS A C 1
ATOM 4282 O O . HIS A 1 531 ? 21.991 9.398 -23.904 1.00 74.94 531 HIS A O 1
ATOM 4288 N N . GLY A 1 532 ? 23.241 7.544 -23.794 1.00 64.88 532 GLY A N 1
ATOM 4289 C CA . GLY A 1 532 ? 24.500 8.198 -24.177 1.00 64.88 532 GLY A CA 1
ATOM 4290 C C . GLY A 1 532 ? 25.117 9.164 -23.137 1.00 64.88 532 GLY A C 1
ATOM 4291 O O . GLY A 1 532 ? 24.948 9.034 -21.917 1.00 64.88 532 GLY A O 1
ATOM 4292 N N . GLN A 1 533 ? 25.936 10.114 -23.624 1.00 43.91 533 GLN A N 1
ATOM 4293 C CA . GLN A 1 533 ? 26.632 11.139 -22.814 1.00 43.91 533 GLN A CA 1
ATOM 4294 C C . GLN A 1 533 ? 25.891 12.487 -22.719 1.00 43.91 533 GLN A C 1
ATOM 4296 O O . GLN A 1 533 ? 26.369 13.395 -22.039 1.00 43.91 533 GLN A O 1
ATOM 4301 N N . SER A 1 534 ? 24.722 12.636 -23.343 1.00 37.19 534 SER A N 1
ATOM 4302 C CA . SER A 1 534 ? 24.007 13.914 -23.346 1.00 37.19 534 SER A CA 1
ATOM 4303 C C . SER A 1 534 ? 23.018 14.018 -22.189 1.00 37.19 534 SER A C 1
ATOM 4305 O O . SER A 1 534 ? 22.033 13.291 -22.093 1.00 37.19 534 SER A O 1
ATOM 4307 N N . TYR A 1 535 ? 23.279 14.986 -21.311 1.00 40.03 535 TYR A N 1
ATOM 4308 C CA . TYR A 1 535 ? 22.257 15.620 -20.480 1.00 40.03 535 TYR A CA 1
ATOM 4309 C C . TYR A 1 535 ? 21.141 16.167 -21.398 1.00 40.03 535 TYR A C 1
ATOM 4311 O O . TYR A 1 535 ? 21.447 16.696 -22.465 1.00 40.03 535 TYR A O 1
ATOM 4319 N N . PHE A 1 536 ? 19.870 16.067 -20.991 1.00 42.56 536 PHE A N 1
ATOM 4320 C CA . PHE A 1 536 ? 18.682 16.504 -21.750 1.00 42.56 536 PHE A CA 1
ATOM 4321 C C . PHE A 1 536 ? 18.150 17.870 -21.238 1.00 42.56 536 PHE A C 1
ATOM 4323 O O . PHE A 1 536 ? 17.462 17.901 -20.216 1.00 42.56 536 PHE A O 1
ATOM 4330 N N . PRO A 1 537 ? 18.426 19.011 -21.912 1.00 35.47 537 PRO A N 1
ATOM 4331 C CA . PRO A 1 537 ? 17.670 20.260 -21.707 1.00 35.47 537 PRO A CA 1
ATOM 4332 C C . PRO A 1 537 ? 16.607 20.570 -22.782 1.00 35.47 537 PRO A C 1
ATOM 4334 O O . PRO A 1 537 ? 15.711 21.371 -22.521 1.00 35.47 537 PRO A O 1
ATOM 4337 N N . GLU A 1 538 ? 16.671 19.990 -23.988 1.00 33.12 538 GLU A N 1
ATOM 4338 C CA . GLU A 1 538 ? 15.893 20.495 -25.142 1.00 33.12 538 GLU A CA 1
ATOM 4339 C C . GLU A 1 538 ? 14.466 19.943 -25.273 1.00 33.12 538 GLU A C 1
ATOM 4341 O O . GLU A 1 538 ? 13.549 20.706 -25.582 1.00 33.12 538 GLU A O 1
ATOM 4346 N N . PHE A 1 539 ? 14.221 18.671 -24.946 1.00 35.19 539 PHE A N 1
ATOM 4347 C CA . PHE A 1 539 ? 12.870 18.085 -25.015 1.00 35.19 539 PHE A CA 1
ATOM 4348 C C . PHE A 1 539 ? 11.912 18.689 -23.976 1.00 35.19 539 PHE A C 1
ATOM 4350 O O . PHE A 1 539 ? 10.718 18.859 -24.225 1.00 35.19 539 PHE A O 1
ATOM 4357 N N . VAL A 1 540 ? 12.460 19.114 -22.832 1.00 35.50 540 VAL A N 1
ATOM 4358 C CA . VAL A 1 540 ? 11.704 19.819 -21.794 1.00 35.50 540 VAL A CA 1
ATOM 4359 C C . VAL A 1 540 ? 11.252 21.190 -22.289 1.00 35.50 540 VAL A C 1
ATOM 4361 O O . VAL A 1 540 ? 10.174 21.607 -21.906 1.00 35.50 540 VAL A O 1
ATOM 4364 N N . LYS A 1 541 ? 11.980 21.889 -23.168 1.00 31.59 541 LYS A N 1
ATOM 4365 C CA . LYS A 1 541 ? 11.619 23.261 -23.574 1.00 31.59 541 LYS A CA 1
ATOM 4366 C C . LYS A 1 541 ? 10.351 23.307 -24.442 1.00 31.59 541 LYS A C 1
ATOM 4368 O O . LYS A 1 541 ? 9.443 24.073 -24.145 1.00 31.59 541 LYS A O 1
ATOM 4373 N N . GLY A 1 542 ? 10.241 22.429 -25.442 1.00 29.75 542 GLY A N 1
ATOM 4374 C CA . GLY A 1 542 ? 9.060 22.358 -26.317 1.00 29.75 542 GLY A CA 1
ATOM 4375 C C . GLY A 1 542 ? 7.810 21.786 -25.634 1.00 29.75 542 GLY A C 1
ATOM 4376 O O . GLY A 1 542 ? 6.695 22.237 -25.898 1.00 29.75 542 GLY A O 1
ATOM 4377 N N . ALA A 1 543 ? 7.989 20.831 -24.714 1.00 33.44 543 ALA A N 1
ATOM 4378 C CA . ALA A 1 543 ? 6.905 20.295 -23.893 1.00 33.44 543 ALA A CA 1
ATOM 4379 C C . ALA A 1 543 ? 6.478 21.285 -22.793 1.00 33.44 543 ALA A C 1
ATOM 4381 O O . ALA A 1 543 ? 5.287 21.438 -22.544 1.00 33.44 543 ALA A O 1
ATOM 4382 N N . LYS A 1 544 ? 7.421 22.016 -22.185 1.00 33.81 544 LYS A N 1
ATOM 4383 C CA . LYS A 1 544 ? 7.167 23.047 -21.164 1.00 33.81 544 LYS A CA 1
ATOM 4384 C C . LYS A 1 544 ? 6.293 24.178 -21.691 1.00 33.81 544 LYS A C 1
ATOM 4386 O O . LYS A 1 544 ? 5.423 24.620 -20.955 1.00 33.81 544 LYS A O 1
ATOM 4391 N N . ASP A 1 545 ? 6.440 24.609 -22.939 1.00 32.00 545 ASP A N 1
ATOM 4392 C CA . ASP A 1 545 ? 5.643 25.729 -23.463 1.00 32.00 545 ASP A CA 1
ATOM 4393 C C . ASP A 1 545 ? 4.191 25.327 -23.793 1.00 32.00 545 ASP A C 1
ATOM 4395 O O . ASP A 1 545 ? 3.272 26.111 -23.565 1.00 32.00 545 ASP A O 1
ATOM 4399 N N . LYS A 1 546 ? 3.951 24.080 -24.228 1.00 34.44 546 LYS A N 1
ATOM 4400 C CA . LYS A 1 546 ? 2.592 23.542 -24.449 1.00 34.44 546 LYS A CA 1
ATOM 4401 C C . LYS A 1 546 ? 1.914 23.044 -23.168 1.00 34.44 546 LYS A C 1
ATOM 4403 O O . LYS A 1 546 ? 0.703 23.169 -23.041 1.00 34.44 546 LYS A O 1
ATOM 4408 N N . LEU A 1 547 ? 2.676 22.505 -22.216 1.00 35.31 547 LEU A N 1
ATOM 4409 C CA . LEU A 1 547 ? 2.160 22.011 -20.935 1.00 35.31 547 LEU A CA 1
ATOM 4410 C C . LEU A 1 547 ? 2.031 23.148 -19.904 1.00 35.31 547 LEU A C 1
ATOM 4412 O O . LEU A 1 547 ? 1.087 23.179 -19.138 1.00 35.31 547 LEU A O 1
ATOM 4416 N N . SER A 1 548 ? 2.873 24.179 -19.899 1.00 32.66 548 SER A N 1
ATOM 4417 C CA . SER A 1 548 ? 2.731 25.277 -18.919 1.00 32.66 548 SER A CA 1
ATOM 4418 C C . SER A 1 548 ? 1.379 26.008 -18.970 1.00 32.66 548 SER A C 1
ATOM 4420 O O . SER A 1 548 ? 0.957 26.559 -17.955 1.00 32.66 548 SER A O 1
ATOM 4422 N N . GLN A 1 549 ? 0.672 25.995 -20.105 1.00 33.56 549 GLN A N 1
ATOM 4423 C CA . GLN A 1 549 ? -0.665 26.588 -20.222 1.00 33.56 549 GLN A CA 1
ATOM 4424 C C . GLN A 1 549 ? -1.770 25.694 -19.644 1.00 33.56 549 GLN A C 1
ATOM 4426 O O . GLN A 1 549 ? -2.622 26.192 -18.918 1.00 33.56 549 GLN A O 1
ATOM 4431 N N . THR A 1 550 ? -1.729 24.384 -19.891 1.00 34.81 550 THR A N 1
ATOM 4432 C CA . THR A 1 550 ? -2.738 23.424 -19.398 1.00 34.81 550 THR A CA 1
ATOM 4433 C C . THR A 1 550 ? -2.568 23.077 -17.912 1.00 34.81 550 THR A C 1
ATOM 4435 O O . THR A 1 550 ? -3.456 22.494 -17.302 1.00 34.81 550 THR A O 1
ATOM 4438 N N . TRP A 1 551 ? -1.416 23.407 -17.321 1.00 39.69 551 TRP A N 1
ATOM 4439 C CA . TRP A 1 551 ? -1.050 22.974 -15.968 1.00 39.69 551 TRP A CA 1
ATOM 4440 C C . TRP A 1 551 ? -1.154 24.097 -14.939 1.00 39.69 551 TRP A C 1
ATOM 4442 O O . TRP A 1 551 ? -1.376 23.808 -13.768 1.00 39.69 551 TRP A O 1
ATOM 4452 N N . LYS A 1 552 ? -1.125 25.369 -15.364 1.00 32.09 552 LYS A N 1
ATOM 4453 C CA . LYS A 1 552 ? -1.540 26.493 -14.506 1.00 32.09 552 LYS A CA 1
ATOM 4454 C C . LYS A 1 552 ? -2.968 26.300 -13.973 1.00 32.09 552 LYS A C 1
ATOM 4456 O O . LYS A 1 552 ? -3.250 26.700 -12.853 1.00 32.09 552 LYS A O 1
ATOM 4461 N N . THR A 1 553 ? -3.845 25.643 -14.732 1.00 33.16 553 THR A N 1
ATOM 4462 C CA . THR A 1 553 ? -5.206 25.262 -14.318 1.00 33.16 553 THR A CA 1
ATOM 4463 C C . THR A 1 553 ? -5.228 24.086 -13.330 1.00 33.16 553 THR A C 1
ATOM 4465 O O . THR A 1 553 ? -5.877 24.191 -12.290 1.00 33.16 553 THR A O 1
ATOM 4468 N N . SER A 1 554 ? -4.435 23.028 -13.553 1.00 36.94 554 SER A N 1
ATOM 4469 C CA . SER A 1 554 ? -4.304 21.894 -12.612 1.00 36.94 554 SER A CA 1
ATOM 4470 C C . SER A 1 554 ? -3.632 22.277 -11.286 1.00 36.94 554 SER A C 1
ATOM 4472 O O . SER A 1 554 ? -3.961 21.719 -10.244 1.00 36.94 554 SER A O 1
ATOM 4474 N N . GLU A 1 555 ? -2.690 23.219 -11.301 1.00 35.38 555 GLU A N 1
ATOM 4475 C CA . GLU A 1 555 ? -1.995 23.709 -10.107 1.00 35.38 555 GLU A CA 1
ATOM 4476 C C . GLU A 1 555 ? -2.911 24.588 -9.247 1.00 35.38 555 GLU A C 1
ATOM 4478 O O . GLU A 1 555 ? -2.922 24.467 -8.022 1.00 35.38 555 GLU A O 1
ATOM 4483 N N . VAL A 1 556 ? -3.746 25.419 -9.883 1.00 33.41 556 VAL A N 1
ATOM 4484 C CA . VAL A 1 556 ? -4.830 26.137 -9.199 1.00 33.41 556 VAL A CA 1
ATOM 4485 C C . VAL A 1 556 ? -5.826 25.142 -8.603 1.00 33.41 556 VAL A C 1
ATOM 4487 O O . VAL A 1 556 ? -6.241 25.331 -7.464 1.00 33.41 556 VAL A O 1
ATOM 4490 N N . ALA A 1 557 ? -6.151 24.049 -9.302 1.00 32.25 557 ALA A N 1
ATOM 4491 C CA . ALA A 1 557 ? -7.004 22.991 -8.762 1.00 32.25 557 ALA A CA 1
ATOM 4492 C C . ALA A 1 557 ? -6.359 22.267 -7.562 1.00 32.25 557 ALA A C 1
ATOM 4494 O O . ALA A 1 557 ? -7.026 22.082 -6.549 1.00 32.25 557 ALA A O 1
ATOM 4495 N N . GLY A 1 558 ? -5.067 21.925 -7.619 1.00 34.59 558 GLY A N 1
ATOM 4496 C CA . GLY A 1 558 ? -4.329 21.286 -6.520 1.00 34.59 558 GLY A CA 1
ATOM 4497 C C . GLY A 1 558 ? -4.136 22.191 -5.296 1.00 34.59 558 GLY A C 1
ATOM 4498 O O . GLY A 1 558 ? -4.365 21.752 -4.168 1.00 34.59 558 GLY A O 1
ATOM 4499 N N . LYS A 1 559 ? -3.806 23.476 -5.499 1.00 39.12 559 LYS A N 1
ATOM 4500 C CA . LYS A 1 559 ? -3.757 24.491 -4.428 1.00 39.12 559 LYS A CA 1
ATOM 4501 C C . LYS A 1 559 ? -5.147 24.717 -3.822 1.00 39.12 559 LYS A C 1
ATOM 4503 O O . LYS A 1 559 ? -5.274 24.767 -2.602 1.00 39.12 559 LYS A O 1
ATOM 4508 N N . LEU A 1 560 ? -6.203 24.750 -4.641 1.00 34.09 560 LEU A N 1
ATOM 4509 C CA . LEU A 1 560 ? -7.587 24.830 -4.166 1.00 34.09 560 LEU A CA 1
ATOM 4510 C C . LEU A 1 560 ? -7.981 23.585 -3.357 1.00 34.09 560 LEU A C 1
ATOM 4512 O O . LEU A 1 560 ? -8.649 23.727 -2.337 1.00 34.09 560 LEU A O 1
ATOM 4516 N N . VAL A 1 561 ? -7.551 22.383 -3.756 1.00 39.12 561 VAL A N 1
ATOM 4517 C CA . VAL A 1 561 ? -7.758 21.144 -2.984 1.00 39.12 561 VAL A CA 1
ATOM 4518 C C . VAL A 1 561 ? -7.032 21.215 -1.654 1.00 39.12 561 VAL A C 1
ATOM 4520 O O . VAL A 1 561 ? -7.667 20.993 -0.633 1.00 39.12 561 VAL A O 1
ATOM 4523 N N . GLN A 1 562 ? -5.748 21.579 -1.631 1.00 38.47 562 GLN A N 1
ATOM 4524 C CA . GLN A 1 562 ? -4.993 21.710 -0.383 1.00 38.47 562 GLN A CA 1
ATOM 4525 C C . GLN A 1 562 ? -5.619 22.747 0.553 1.00 38.47 562 GLN A C 1
ATOM 4527 O O . GLN A 1 562 ? -5.836 22.448 1.722 1.00 38.47 562 GLN A O 1
ATOM 4532 N N . GLU A 1 563 ? -5.998 23.925 0.053 1.00 41.72 563 GLU A N 1
ATOM 4533 C CA . GLU A 1 563 ? -6.690 24.940 0.852 1.00 41.72 563 GLU A CA 1
ATOM 4534 C C . GLU A 1 563 ? -8.067 24.471 1.338 1.00 41.72 563 GLU A C 1
ATOM 4536 O O . GLU A 1 563 ? -8.460 24.772 2.467 1.00 41.72 563 GLU A O 1
ATOM 4541 N N . THR A 1 564 ? -8.812 23.735 0.511 1.00 39.19 564 THR A N 1
ATOM 4542 C CA . THR A 1 564 ? -10.131 23.192 0.874 1.00 39.19 564 THR A CA 1
ATOM 4543 C C . THR A 1 564 ? -9.993 22.088 1.917 1.00 39.19 564 THR A C 1
ATOM 4545 O O . THR A 1 564 ? -10.723 22.099 2.904 1.00 39.19 564 THR A O 1
ATOM 4548 N N . THR A 1 565 ? -9.008 21.203 1.771 1.00 38.19 565 THR A N 1
ATOM 4549 C CA . THR A 1 565 ? -8.656 20.166 2.744 1.00 38.19 565 THR A CA 1
ATOM 4550 C C . THR A 1 565 ? -8.161 20.797 4.045 1.00 38.19 565 THR A C 1
ATOM 4552 O O . THR A 1 565 ? -8.625 20.413 5.111 1.00 38.19 565 THR A O 1
ATOM 4555 N N . SER A 1 566 ? -7.322 21.838 4.010 1.00 44.00 566 SER A N 1
ATOM 4556 C CA . SER A 1 566 ? -6.906 22.581 5.210 1.00 44.00 566 SER A CA 1
ATOM 4557 C C . SER A 1 566 ? -8.073 23.294 5.901 1.00 44.00 566 SER A C 1
ATOM 4559 O O . SER A 1 566 ? -8.131 23.317 7.132 1.00 44.00 566 SER A O 1
ATOM 4561 N N . LYS A 1 567 ? -9.033 23.844 5.144 1.00 48.88 567 LYS A N 1
ATOM 4562 C CA . LYS A 1 567 ? -10.271 24.428 5.692 1.00 48.88 567 LYS A CA 1
ATOM 4563 C C . LYS A 1 567 ? -11.167 23.358 6.310 1.00 48.88 567 LYS A C 1
ATOM 4565 O O . LYS A 1 567 ? -11.650 23.569 7.418 1.00 48.88 567 LYS A O 1
ATOM 4570 N N . ALA A 1 568 ? -11.334 22.213 5.652 1.00 42.06 568 ALA A N 1
ATOM 4571 C CA . ALA A 1 568 ? -12.082 21.074 6.176 1.00 42.06 568 ALA A CA 1
ATOM 4572 C C . ALA A 1 568 ? -11.434 20.524 7.457 1.00 42.06 568 ALA A C 1
ATOM 4574 O O . ALA A 1 568 ? -12.118 20.349 8.459 1.00 42.06 568 ALA A O 1
ATOM 4575 N N . ILE A 1 569 ? -10.108 20.361 7.479 1.00 43.53 569 ILE A N 1
ATOM 4576 C CA . ILE A 1 569 ? -9.335 19.976 8.670 1.00 43.53 569 ILE A CA 1
ATOM 4577 C C . ILE A 1 569 ? -9.519 21.011 9.785 1.00 43.53 569 ILE A C 1
ATOM 4579 O O . ILE A 1 569 ? -9.780 20.648 10.926 1.00 43.53 569 ILE A O 1
ATOM 4583 N N . SER A 1 570 ? -9.444 22.307 9.474 1.00 48.03 570 SER A N 1
ATOM 4584 C CA . SER A 1 570 ? -9.653 23.375 10.463 1.00 48.03 570 SER A CA 1
ATOM 4585 C C . SER A 1 570 ? -11.076 23.371 11.029 1.00 48.03 570 SER A C 1
ATOM 4587 O O . SER A 1 570 ? -11.265 23.580 12.226 1.00 48.03 570 SER A O 1
ATOM 4589 N N . GLN A 1 571 ? -12.078 23.095 10.190 1.00 49.19 571 GLN A N 1
ATOM 4590 C CA . GLN A 1 571 ? -13.466 22.915 10.612 1.00 49.19 571 GLN A CA 1
ATOM 4591 C C . GLN A 1 571 ? -13.609 21.692 11.518 1.00 49.19 571 GLN A C 1
ATOM 4593 O O . GLN A 1 571 ? -14.172 21.823 12.602 1.00 49.19 571 GLN A O 1
ATOM 4598 N N . VAL A 1 572 ? -13.029 20.550 11.140 1.00 41.62 572 VAL A N 1
ATOM 4599 C CA . VAL A 1 572 ? -12.970 19.339 11.970 1.00 41.62 572 VAL A CA 1
ATOM 4600 C C . VAL A 1 572 ? -12.345 19.649 13.333 1.00 41.62 572 VAL A C 1
ATOM 4602 O O . VAL A 1 572 ? -12.976 19.399 14.354 1.00 41.62 572 VAL A O 1
ATOM 4605 N N . TRP A 1 573 ? -11.183 20.307 13.379 1.00 46.22 573 TRP A N 1
ATOM 4606 C CA . TRP A 1 573 ? -10.540 20.726 14.631 1.00 46.22 573 TRP A CA 1
ATOM 4607 C C . TRP A 1 573 ? -11.395 21.683 15.467 1.00 46.22 573 TRP A C 1
ATOM 4609 O O . TRP A 1 573 ? -11.411 21.585 16.693 1.00 46.22 573 TRP A O 1
ATOM 4619 N N . SER A 1 574 ? -12.103 22.622 14.834 1.00 50.78 574 SER A N 1
ATOM 4620 C CA . SER A 1 574 ? -13.009 23.531 15.545 1.00 50.78 574 SER A CA 1
ATOM 4621 C C . SER A 1 574 ? -14.207 22.793 16.147 1.00 50.78 574 SER A C 1
ATOM 4623 O O . SER A 1 574 ? -14.611 23.080 17.269 1.00 50.78 574 SER A O 1
ATOM 4625 N N . MET A 1 575 ? -14.735 21.797 15.434 1.00 48.25 575 MET A N 1
ATOM 4626 C CA . MET A 1 575 ? -15.862 20.992 15.887 1.00 48.25 575 MET A CA 1
ATOM 4627 C C . MET A 1 575 ? -15.452 20.015 16.981 1.00 48.25 575 MET A C 1
ATOM 4629 O O . MET A 1 575 ? -16.174 19.924 17.960 1.00 48.25 575 MET A O 1
ATOM 4633 N N . VAL A 1 576 ? -14.277 19.386 16.876 1.00 42.53 576 VAL A N 1
ATOM 4634 C CA . VAL A 1 576 ? -13.669 18.570 17.943 1.00 42.53 576 VAL A CA 1
ATOM 4635 C C . VAL A 1 576 ? -13.553 19.363 19.244 1.00 42.53 576 VAL A C 1
ATOM 4637 O O . VAL A 1 576 ? -13.892 18.862 20.312 1.00 42.53 576 VAL A O 1
ATOM 4640 N N . LYS A 1 577 ? -13.115 20.625 19.162 1.00 51.91 577 LYS A N 1
ATOM 4641 C CA . LYS A 1 577 ? -13.055 21.512 20.333 1.00 51.91 577 LYS A CA 1
ATOM 4642 C C . LYS A 1 577 ? -14.441 21.788 20.912 1.00 51.91 577 LYS A C 1
ATOM 4644 O O . LYS A 1 577 ? -14.588 21.778 22.127 1.00 51.91 577 LYS A O 1
ATOM 4649 N N . ASN A 1 578 ? -15.440 22.002 20.057 1.00 52.78 578 ASN A N 1
ATOM 4650 C CA . ASN A 1 578 ? -16.810 22.273 20.489 1.00 52.78 578 ASN A CA 1
ATOM 4651 C C . ASN A 1 578 ? -17.489 21.036 21.100 1.00 52.78 578 ASN A C 1
ATOM 4653 O O . ASN A 1 578 ? -18.184 21.175 22.104 1.00 52.78 578 ASN A O 1
ATOM 4657 N N . THR A 1 579 ? -17.267 19.840 20.542 1.00 44.19 579 THR A N 1
ATOM 4658 C CA . THR A 1 579 ? -17.779 18.576 21.093 1.00 44.19 579 THR A CA 1
ATOM 4659 C C . THR A 1 579 ? -17.124 18.260 22.434 1.00 44.19 579 THR A C 1
ATOM 4661 O O . THR A 1 579 ? -17.841 17.987 23.385 1.00 44.19 579 THR A O 1
ATOM 4664 N N . ALA A 1 580 ? -15.804 18.443 22.557 1.00 39.34 580 ALA A N 1
ATOM 4665 C CA . ALA A 1 580 ? -15.086 18.263 23.823 1.00 39.34 580 ALA A CA 1
ATOM 4666 C C . ALA A 1 580 ? -15.443 19.312 24.900 1.00 39.34 580 ALA A C 1
ATOM 4668 O O . ALA A 1 580 ? -15.202 19.088 26.081 1.00 39.34 580 ALA A O 1
ATOM 4669 N N . SER A 1 581 ? -15.992 20.474 24.515 1.00 40.22 581 SER A N 1
ATOM 4670 C CA . SER A 1 581 ? -16.452 21.516 25.451 1.00 40.22 581 SER A CA 1
ATOM 4671 C C . SER A 1 581 ? -17.930 21.412 25.845 1.00 40.22 581 SER A C 1
ATOM 4673 O O . SER A 1 581 ? -18.373 22.144 26.723 1.00 40.22 581 SER A O 1
ATOM 4675 N N . GLY A 1 582 ? -18.713 20.556 25.180 1.00 38.66 582 GLY A N 1
ATOM 4676 C CA . GLY A 1 582 ? -20.152 20.400 25.430 1.00 38.66 582 GLY A CA 1
ATOM 4677 C C . GLY A 1 582 ? -20.496 19.482 26.608 1.00 38.66 582 GLY A C 1
ATOM 4678 O O . GLY A 1 582 ? -21.670 19.344 26.939 1.00 38.66 582 GLY A O 1
ATOM 4679 N N . SER A 1 583 ? -19.485 18.862 27.216 1.00 34.84 583 SER A N 1
ATOM 4680 C CA . SER A 1 583 ? -19.575 17.840 28.265 1.00 34.84 583 SER A CA 1
ATOM 4681 C C . SER A 1 583 ? -19.041 18.314 29.633 1.00 34.84 583 SER A C 1
ATOM 4683 O O . SER A 1 583 ? -18.862 17.495 30.532 1.00 34.84 583 SER A O 1
ATOM 4685 N N . SER A 1 584 ? -18.801 19.624 29.815 1.00 30.55 584 SER A N 1
ATOM 4686 C CA . SER A 1 584 ? -18.363 20.238 31.087 1.00 30.55 584 SER A CA 1
ATOM 4687 C C . SER A 1 584 ? -19.490 20.849 31.910 1.00 30.55 584 SER A C 1
ATOM 4689 O O . SER A 1 584 ? -20.272 21.622 31.306 1.00 30.55 584 SER A O 1
#

Sequence (584 aa):
MSEKSPSIILYALLIEFDHSKGLIVEACYPPFKGEDNEENILDIS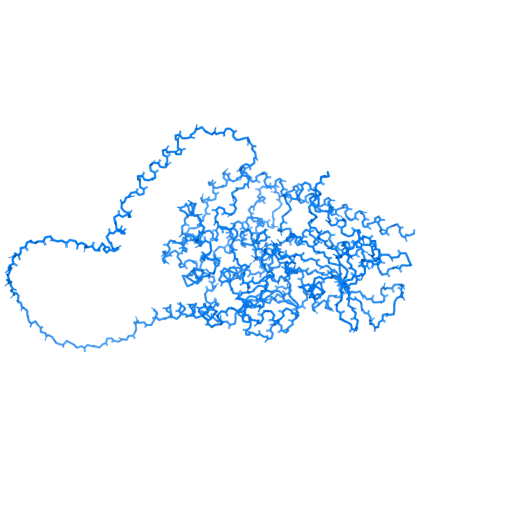SMPNEWTNLPNLAVPDGSHKVTEGTDTSYFILPGISETNHNSIYGVSCFSQIDVSKIINKLQKFTRNTVLKGVCVLSTKPLFGHIRLCLQPLTEAYFQELQIADENFSTTHWLKTIYNQVNMGLSGSSLNNASPFQELNCIQLVHNYKFFIIQLFKLLLIEKRVLFFSNIESNRLCSDILCILSLVPGILEEGLADAANYDKNKKTTIEEETDRRDEIVEIILKSSSESTESQENQIDSNIPNDKPKDDEICEISSDTFKESSQQVITDSEIFENTAKYSLSYVNSAIMSNWLENDKCPQLNDDQAAENLHFSKFGFPLKIFSENRLCFPYCSLHNLETLKSSTTKCYWAGATNQVFKMDTKHYDALVEIKNDKVELKFTNKELEKLTQPTSADKKFVDMILRITRENSSFQQFERDWQGSEDWLRHQFKMYLLSLAAVAVNNDASTMDDFNISFVKAWQLTNNFKIWQNHPRTILLHINPEHLNHGQSYFPEFVKGAKDKLSQTWKTSEVAGKLVQETTSKAISQVWSMVKNTASGSS